Protein AF-A0A517N113-F1 (afdb_monomer)

Radius of gyration: 28.97 Å; Cα contacts (8 Å, |Δi|>4): 1317; chains: 1; bounding box: 60×82×64 Å

Mean predicted aligned error: 15.4 Å

Foldseek 3Di:
DPDDDDFDWDFPDKDQLPDQWDDPLFKDKDAAPDDPQPFQETGDPVQWTRDPRWTKWKKFQDDDPNGRIYITKMWTPDWDQFWKKKWKKAFWAWQFKKWWKWWDPDCVVDPPPAQKIWTLWIDGNPCQFKIKIKIWHADPVVDDIDMDMDIFGDDDPNHTGGSNPHIKMTMWGADQFWIWIDINNHTTDIDGCVNVVSSRNPGHDTIIIMTIITGHGDVSPVRHDDPRGDDIIIMIISMITITHRDDPCPVVCVVVLVVVLQLLQKFKEKEEALAAADCVCPCLGCVNQVVVVLVVCVVSVGQKYWYWQQFPVSVVVCCVRVVQWDKDWFAQAQVRGGIIGIIIHGPVFKDFPDWDKFWLAPGRVHRFDDHQPAPGIWMKIWTFIQTPSNRATEIEIETEFGQPDLRSLQSSLLVVQVVCVVPPDVPHKYKYWYQSNFACPRNSNVSNCVVVWDWLQVLPDPPPPQAAFFAQQQLDHDRGPRTTIIIHPQKDWPDKDFASDDDPSGHSHRTTMIITTIHGD

Structure (mmCIF, N/CA/C/O backbone):
data_AF-A0A517N113-F1
#
_entry.id   AF-A0A517N113-F1
#
loop_
_atom_site.group_PDB
_atom_site.id
_atom_site.type_symbol
_atom_site.label_atom_id
_atom_site.label_alt_id
_atom_site.label_comp_id
_atom_site.label_asym_id
_atom_site.label_entity_id
_atom_site.label_seq_id
_atom_site.pdbx_PDB_ins_code
_atom_site.Cartn_x
_atom_site.Cartn_y
_atom_site.Cartn_z
_atom_site.occupancy
_atom_site.B_iso_or_equiv
_atom_site.auth_seq_id
_atom_site.auth_comp_id
_atom_site.auth_asym_id
_atom_site.auth_atom_id
_atom_site.pdbx_PDB_model_num
ATOM 1 N N . MET A 1 1 ? -3.632 -37.534 21.102 1.00 32.34 1 MET A N 1
ATOM 2 C CA . MET A 1 1 ? -2.822 -36.864 20.064 1.00 32.34 1 MET A CA 1
ATOM 3 C C . MET A 1 1 ? -3.622 -36.864 18.772 1.00 32.34 1 MET A C 1
ATOM 5 O O . MET A 1 1 ? -3.626 -37.866 18.072 1.00 32.34 1 MET A O 1
ATOM 9 N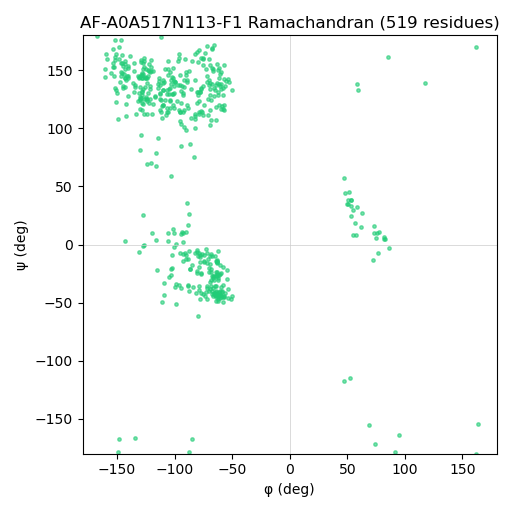 N . CYS A 1 2 ? -4.369 -35.793 18.497 1.00 29.27 2 CYS A N 1
ATOM 10 C CA . CYS A 1 2 ? -4.890 -35.565 17.151 1.00 29.27 2 CYS A CA 1
ATOM 11 C C . CYS A 1 2 ? -3.739 -34.986 16.332 1.00 29.27 2 CYS A C 1
ATOM 13 O O . CYS A 1 2 ? -3.258 -33.900 16.641 1.00 29.27 2 CYS A O 1
ATOM 15 N N . LEU A 1 3 ? -3.268 -35.733 15.336 1.00 33.09 3 LEU A N 1
ATOM 16 C CA . LEU A 1 3 ? -2.389 -35.201 14.302 1.00 33.09 3 LEU A CA 1
ATOM 17 C C . LEU A 1 3 ? -3.199 -34.151 13.532 1.00 33.09 3 LEU A C 1
ATOM 19 O O . LEU A 1 3 ? -4.132 -34.505 12.811 1.00 33.09 3 LEU A O 1
ATOM 23 N N . ALA A 1 4 ? -2.891 -32.870 13.735 1.00 31.73 4 ALA A N 1
ATOM 24 C CA . ALA A 1 4 ? -3.423 -31.804 12.900 1.00 31.73 4 ALA A CA 1
ATOM 25 C C . ALA A 1 4 ? -3.014 -32.100 11.449 1.00 31.73 4 ALA A C 1
ATOM 27 O O . ALA A 1 4 ? -1.825 -32.186 11.137 1.00 31.73 4 ALA A O 1
ATOM 28 N N . LYS A 1 5 ? -3.995 -32.337 10.571 1.00 37.09 5 LYS A N 1
ATOM 29 C CA . LYS A 1 5 ? -3.747 -32.452 9.130 1.00 37.09 5 LYS A CA 1
ATOM 30 C C . LYS A 1 5 ? -3.195 -31.110 8.653 1.00 37.09 5 LYS A C 1
ATOM 32 O O . LYS A 1 5 ? -3.801 -30.081 8.936 1.00 37.09 5 LYS A O 1
ATOM 37 N N . GLN A 1 6 ? -2.063 -31.130 7.951 1.00 38.66 6 GLN A N 1
ATOM 38 C CA . GLN A 1 6 ? -1.520 -29.924 7.330 1.00 38.66 6 GLN A CA 1
ATOM 39 C C . GLN A 1 6 ? -2.571 -29.286 6.400 1.00 38.66 6 GLN A C 1
ATOM 41 O O . GLN A 1 6 ? -3.309 -30.025 5.737 1.00 38.66 6 GLN A O 1
ATOM 46 N N . PRO A 1 7 ? -2.679 -27.946 6.368 1.00 46.59 7 PRO A N 1
ATOM 47 C CA . PRO A 1 7 ? -3.647 -27.262 5.519 1.00 46.59 7 PRO A CA 1
ATOM 48 C C . PRO A 1 7 ? -3.393 -27.594 4.042 1.00 46.59 7 PRO A C 1
ATOM 50 O O . PRO A 1 7 ? -2.253 -27.630 3.585 1.00 46.59 7 PRO A O 1
ATOM 53 N N . VAL A 1 8 ? -4.466 -27.868 3.299 1.00 63.22 8 VAL A N 1
ATOM 54 C CA . VAL A 1 8 ? -4.398 -28.319 1.902 1.00 63.22 8 VAL A CA 1
ATOM 55 C C . VAL A 1 8 ? -4.176 -27.105 1.003 1.00 63.22 8 VAL A C 1
ATOM 57 O O . VAL A 1 8 ? -4.994 -26.197 1.005 1.00 63.22 8 VAL A O 1
ATOM 60 N N . TRP A 1 9 ? -3.103 -27.062 0.217 1.00 77.06 9 TRP A N 1
ATOM 61 C CA . TRP A 1 9 ? -2.937 -26.065 -0.846 1.00 77.06 9 TRP A CA 1
ATOM 62 C C . TRP A 1 9 ? -3.948 -26.324 -1.978 1.00 77.06 9 TRP A C 1
ATOM 64 O O . TRP A 1 9 ? -3.993 -27.425 -2.523 1.00 77.06 9 TRP A O 1
ATOM 74 N N . GLN A 1 10 ? -4.766 -25.332 -2.338 1.00 86.94 10 GLN A N 1
ATOM 75 C CA . GLN A 1 10 ? -5.652 -25.384 -3.505 1.00 86.94 10 GLN A CA 1
ATOM 76 C C . GLN A 1 10 ? -5.053 -24.595 -4.654 1.00 86.94 10 GLN A C 1
ATOM 78 O O . GLN A 1 10 ? -4.706 -23.430 -4.488 1.00 86.94 10 GLN A O 1
ATOM 83 N N . GLN A 1 11 ? -4.995 -25.217 -5.828 1.00 90.56 11 GLN A N 1
ATOM 84 C CA . GLN A 1 11 ? -4.581 -24.550 -7.055 1.00 90.56 11 GLN A CA 1
ATOM 85 C C . GLN A 1 11 ? -5.591 -23.452 -7.402 1.00 90.56 11 GLN A C 1
ATOM 87 O O . GLN A 1 11 ? -6.770 -23.738 -7.613 1.00 90.56 11 GLN A O 1
ATOM 92 N N . VAL A 1 12 ? -5.125 -22.207 -7.439 1.00 94.00 12 VAL A N 1
ATOM 93 C CA . VAL A 1 12 ? -5.930 -21.031 -7.810 1.00 94.00 12 VAL A CA 1
ATOM 94 C C . VAL A 1 12 ? -5.628 -20.562 -9.227 1.00 94.00 12 VAL A C 1
ATOM 96 O O . VAL A 1 12 ? -6.448 -19.885 -9.838 1.00 94.00 12 VAL A O 1
ATOM 99 N N . TRP A 1 13 ? -4.465 -20.938 -9.759 1.00 96.94 13 TRP A N 1
ATOM 100 C CA . TRP A 1 13 ? -4.048 -20.617 -11.114 1.00 96.94 13 TRP A CA 1
ATOM 101 C C . TRP A 1 13 ? -3.033 -21.646 -11.614 1.00 96.94 13 TRP A C 1
ATOM 103 O O . TRP A 1 13 ? -2.260 -22.200 -10.826 1.00 96.94 13 TRP A O 1
ATOM 113 N N . ALA A 1 14 ? -3.051 -21.913 -12.915 1.00 95.06 14 ALA A N 1
ATOM 114 C CA . ALA A 1 14 ? -2.066 -22.751 -13.575 1.00 95.06 14 ALA A CA 1
ATOM 115 C C . ALA A 1 14 ? -1.916 -22.366 -15.043 1.00 95.06 14 ALA A C 1
ATOM 117 O O . ALA A 1 14 ? -2.903 -22.053 -15.707 1.00 95.06 14 ALA A O 1
ATOM 118 N N . GLU A 1 15 ? -0.689 -22.474 -15.531 1.00 96.25 15 GLU A N 1
ATOM 119 C CA . GLU A 1 15 ? -0.344 -22.474 -16.942 1.00 96.25 15 GLU A CA 1
ATOM 120 C C . GLU A 1 15 ? 0.386 -23.782 -17.256 1.00 96.25 15 GLU A C 1
ATOM 122 O O . GLU A 1 15 ? 1.381 -24.115 -16.611 1.00 96.25 15 GLU A O 1
ATOM 127 N N . GLU A 1 16 ? -0.133 -24.514 -18.239 1.00 96.31 16 GLU A N 1
ATOM 128 C CA . GLU A 1 16 ? 0.341 -25.843 -18.657 1.00 96.31 16 GLU A CA 1
ATOM 129 C C . GLU A 1 16 ? 0.888 -25.814 -20.100 1.00 96.31 16 GLU A C 1
ATOM 131 O O . GLU A 1 16 ? 1.169 -26.857 -20.675 1.00 96.31 16 GLU A O 1
ATOM 136 N N . PHE A 1 17 ? 0.937 -24.631 -20.730 1.00 97.38 17 PHE A N 1
ATOM 137 C CA . PHE A 1 17 ? 1.493 -24.363 -22.060 1.00 97.38 17 PHE A CA 1
ATOM 138 C C . PHE A 1 17 ? 0.997 -25.313 -23.167 1.00 97.38 17 PHE A C 1
ATOM 140 O O . PHE A 1 17 ? 1.712 -25.629 -24.113 1.00 97.38 17 PHE A O 1
ATOM 147 N N . ASN A 1 18 ? -0.265 -25.745 -23.080 1.00 92.56 18 ASN A N 1
ATOM 148 C CA . ASN A 1 18 ? -0.895 -26.644 -24.057 1.00 92.56 18 ASN A CA 1
ATOM 149 C C . ASN A 1 18 ? -1.380 -25.926 -25.333 1.00 92.56 18 ASN A C 1
ATOM 151 O O . ASN A 1 18 ? -1.826 -26.573 -26.283 1.00 92.56 18 ASN A O 1
ATOM 155 N N . GLY A 1 19 ? -1.368 -24.590 -25.335 1.00 91.19 19 GLY A N 1
ATOM 156 C CA . GLY A 1 19 ? -1.757 -23.775 -26.484 1.00 91.19 19 GLY A CA 1
ATOM 157 C C . GLY A 1 19 ? -0.706 -23.780 -27.604 1.00 91.19 19 GLY A C 1
ATOM 158 O O . GLY A 1 19 ? 0.439 -24.159 -27.382 1.00 91.19 19 GLY A O 1
ATOM 159 N N . PRO A 1 20 ? -1.062 -23.332 -28.820 1.00 92.81 20 PRO A N 1
ATOM 160 C CA . PRO A 1 20 ? -0.114 -23.238 -29.936 1.00 92.81 20 PRO A CA 1
ATOM 161 C C . PRO A 1 20 ? 0.879 -22.068 -29.802 1.00 92.81 20 PRO A C 1
ATOM 163 O O . PRO A 1 20 ? 1.863 -22.006 -30.533 1.00 92.81 20 PRO A O 1
ATOM 166 N N . GLU A 1 21 ? 0.608 -21.117 -28.907 1.00 96.06 21 GLU A N 1
ATOM 167 C CA . GLU A 1 21 ? 1.451 -19.964 -28.601 1.00 96.06 21 GLU A CA 1
ATOM 168 C C . GLU A 1 21 ? 1.285 -19.565 -27.128 1.00 96.06 21 GLU A C 1
ATOM 170 O O . GLU A 1 21 ? 0.395 -20.063 -26.436 1.00 96.06 21 GLU A O 1
ATOM 175 N N . LEU A 1 22 ? 2.139 -18.659 -26.643 1.00 97.62 22 LEU A N 1
ATOM 176 C CA . LEU A 1 22 ? 2.044 -18.135 -25.281 1.00 97.62 22 LEU A CA 1
ATOM 177 C C . LEU A 1 22 ? 0.757 -17.315 -25.110 1.00 97.62 22 LEU A C 1
ATOM 179 O O . LEU A 1 22 ? 0.532 -16.362 -25.861 1.00 97.62 22 LEU A O 1
ATOM 183 N N . ASP A 1 23 ? -0.043 -17.627 -24.088 1.00 96.88 23 ASP A N 1
ATOM 184 C CA . ASP A 1 23 ? -1.250 -16.863 -23.774 1.00 96.88 23 ASP A CA 1
ATOM 185 C C . ASP A 1 23 ? -0.888 -15.462 -23.250 1.00 96.88 23 ASP A C 1
ATOM 187 O O . ASP A 1 23 ? -0.513 -15.262 -22.091 1.00 96.88 23 ASP A O 1
ATOM 191 N N . LYS A 1 24 ? -1.034 -14.458 -24.118 1.00 96.50 24 LYS A N 1
ATOM 192 C CA . LYS A 1 24 ? -0.746 -13.049 -23.805 1.00 96.50 24 LYS A CA 1
ATOM 193 C C . LYS A 1 24 ? -1.764 -12.405 -22.858 1.00 96.50 24 LYS A C 1
ATOM 195 O O . LYS A 1 24 ? -1.549 -11.275 -22.428 1.00 96.50 24 LYS A O 1
ATOM 200 N N . SER A 1 25 ? -2.866 -13.086 -22.531 1.00 95.88 25 SER A N 1
ATOM 201 C CA . SER A 1 25 ? -3.768 -12.682 -21.444 1.00 95.88 25 SER A CA 1
ATOM 202 C C . SER A 1 25 ? -3.231 -13.073 -20.062 1.00 95.88 25 SER A C 1
ATOM 204 O O . SER A 1 25 ? -3.635 -12.488 -19.055 1.00 95.88 25 SER A O 1
ATOM 206 N N . GLN A 1 26 ? -2.293 -14.025 -20.014 1.00 95.56 26 GLN A N 1
ATOM 207 C CA . GLN A 1 26 ? -1.618 -14.474 -18.797 1.00 95.56 26 GLN A CA 1
ATOM 208 C C . GLN A 1 26 ? -0.182 -13.946 -18.703 1.00 95.56 26 GLN A C 1
ATOM 210 O O . GLN A 1 26 ? 0.311 -13.739 -17.599 1.00 95.56 26 GLN A O 1
ATOM 215 N N . TRP A 1 27 ? 0.482 -13.678 -19.834 1.00 98.44 27 TRP A N 1
ATOM 216 C CA . TRP A 1 27 ? 1.908 -13.347 -19.872 1.00 98.44 27 TRP A CA 1
ATOM 217 C C . TRP A 1 27 ? 2.245 -12.106 -20.699 1.00 98.44 27 TRP A C 1
ATOM 219 O O . TRP A 1 27 ? 1.727 -11.880 -21.791 1.00 98.44 27 TRP A O 1
ATOM 229 N N . GLN A 1 28 ? 3.220 -11.345 -20.212 1.00 98.19 28 GLN A N 1
ATOM 230 C CA . GLN A 1 28 ? 3.927 -10.309 -20.956 1.00 98.19 28 GLN A CA 1
ATOM 231 C C . GLN A 1 28 ? 5.311 -10.820 -21.347 1.00 98.19 28 GLN A C 1
ATOM 233 O O . GLN A 1 28 ? 6.037 -11.380 -20.525 1.00 98.19 28 GLN A O 1
ATOM 238 N N . ILE A 1 29 ? 5.696 -10.594 -22.601 1.00 98.56 29 ILE A N 1
ATOM 239 C CA . ILE A 1 29 ? 7.039 -10.907 -23.090 1.00 98.56 29 ILE A CA 1
ATOM 240 C C . ILE A 1 29 ? 7.916 -9.666 -22.932 1.00 98.56 29 ILE A C 1
ATOM 242 O O . ILE A 1 29 ? 7.538 -8.579 -23.371 1.00 98.56 29 ILE A O 1
ATOM 246 N N . ALA A 1 30 ? 9.082 -9.818 -22.308 1.00 96.62 30 ALA A N 1
ATOM 247 C CA . ALA A 1 30 ? 10.012 -8.712 -22.134 1.00 96.62 30 ALA A CA 1
ATOM 248 C C . ALA A 1 30 ? 10.831 -8.470 -23.410 1.00 96.62 30 ALA A C 1
ATOM 250 O O . ALA A 1 30 ? 11.451 -9.388 -23.949 1.00 96.62 30 ALA A O 1
ATOM 251 N N . GLU A 1 31 ? 10.899 -7.209 -23.840 1.00 97.38 31 GLU A N 1
ATOM 252 C CA . GLU A 1 31 ? 11.778 -6.760 -24.921 1.00 97.38 31 GLU A CA 1
ATOM 253 C C . GLU A 1 31 ? 12.680 -5.624 -24.438 1.00 97.38 31 GLU A C 1
ATOM 255 O O . GLU A 1 31 ? 12.216 -4.527 -24.128 1.00 97.38 31 GLU A O 1
ATOM 260 N N . THR A 1 32 ? 13.985 -5.882 -24.336 1.00 97.06 32 THR A N 1
ATOM 261 C CA . THR A 1 32 ? 14.953 -4.872 -23.887 1.00 97.06 32 THR A CA 1
ATOM 262 C C . THR A 1 32 ? 16.379 -5.216 -24.303 1.00 97.06 32 THR A C 1
ATOM 264 O O . THR A 1 32 ? 16.796 -6.371 -24.282 1.00 97.06 32 THR A O 1
ATOM 267 N N . THR A 1 33 ? 17.162 -4.188 -24.629 1.00 97.06 33 THR A N 1
ATOM 268 C CA . THR A 1 33 ? 18.619 -4.271 -24.843 1.00 97.06 33 THR A CA 1
ATOM 269 C C . THR A 1 33 ? 19.418 -3.830 -23.612 1.00 97.06 33 THR A C 1
ATOM 271 O O . THR A 1 33 ? 20.649 -3.826 -23.625 1.00 97.06 33 THR A O 1
ATOM 274 N N . LYS A 1 34 ? 18.722 -3.452 -22.533 1.00 96.38 34 LYS A N 1
ATOM 275 C CA . LYS A 1 34 ? 19.283 -2.985 -21.262 1.00 96.38 34 LYS A CA 1
ATOM 276 C C . LYS A 1 34 ? 18.816 -3.910 -20.132 1.00 96.38 34 LYS A C 1
ATOM 278 O O . LYS A 1 34 ? 17.953 -3.506 -19.353 1.00 96.38 34 LYS A O 1
ATOM 283 N N . PRO A 1 35 ? 19.300 -5.161 -20.082 1.00 94.00 35 PRO A N 1
ATOM 284 C CA . PRO A 1 35 ? 19.021 -6.037 -18.954 1.00 94.00 35 PRO A CA 1
ATOM 285 C C . PRO A 1 35 ? 19.719 -5.514 -17.686 1.00 94.00 35 PRO A C 1
ATOM 287 O O . PRO A 1 35 ? 20.562 -4.612 -17.750 1.00 94.00 35 PRO A O 1
ATOM 290 N N . HIS A 1 36 ? 19.361 -6.085 -16.540 1.00 92.88 36 HIS A N 1
ATOM 291 C CA . HIS A 1 36 ? 19.954 -5.751 -15.245 1.00 92.88 36 HIS A CA 1
ATOM 292 C C . HIS A 1 36 ? 21.210 -6.606 -14.981 1.00 92.88 36 HIS A C 1
ATOM 294 O O . HIS A 1 36 ? 21.635 -7.358 -15.854 1.00 92.88 36 HIS A O 1
ATOM 300 N N . ASN A 1 37 ? 21.854 -6.437 -13.820 1.00 94.06 37 ASN A N 1
ATOM 301 C CA . ASN A 1 37 ? 22.914 -7.328 -13.308 1.00 94.06 37 ASN A CA 1
ATOM 302 C C . ASN A 1 37 ? 24.093 -7.593 -14.263 1.00 94.06 37 ASN A C 1
ATOM 304 O O . ASN A 1 37 ? 24.642 -8.694 -14.305 1.00 94.06 37 ASN A O 1
ATOM 308 N N . ASN A 1 38 ? 24.454 -6.593 -15.076 1.00 96.56 38 ASN A N 1
ATOM 309 C CA . ASN A 1 38 ? 25.498 -6.689 -16.105 1.00 96.56 38 ASN A CA 1
ATOM 310 C C . ASN A 1 38 ? 25.315 -7.864 -17.089 1.00 96.56 38 ASN A C 1
ATOM 312 O O . ASN A 1 38 ? 26.273 -8.321 -17.714 1.00 96.56 38 ASN A O 1
ATOM 316 N N . GLU A 1 39 ? 24.080 -8.334 -17.262 1.00 97.38 39 GLU A N 1
ATOM 317 C CA . GLU A 1 39 ? 23.725 -9.408 -18.184 1.00 97.38 39 GLU A CA 1
ATOM 318 C C . GLU A 1 39 ? 24.066 -9.044 -19.648 1.00 97.38 39 GLU A C 1
ATOM 320 O O . GLU A 1 39 ? 23.998 -7.882 -20.089 1.00 97.38 39 GLU A O 1
ATOM 325 N N . GLN A 1 40 ? 24.446 -10.053 -20.434 1.00 98.19 40 GLN A N 1
ATOM 326 C CA . GLN A 1 40 ? 25.035 -9.897 -21.767 1.00 98.19 40 GLN A CA 1
ATOM 327 C C . GLN A 1 40 ? 24.054 -10.122 -22.925 1.00 98.19 40 GLN A C 1
ATOM 329 O O . GLN A 1 40 ? 24.436 -9.937 -24.079 1.00 98.19 40 GLN A O 1
ATOM 334 N N . GLN A 1 41 ? 22.801 -10.480 -22.655 1.00 98.44 41 GLN A N 1
ATOM 335 C CA . GLN A 1 41 ? 21.782 -10.687 -23.686 1.00 98.44 41 GLN A CA 1
ATOM 336 C C . GLN A 1 41 ? 20.869 -9.473 -23.910 1.00 98.44 41 GLN A C 1
ATOM 338 O O . GLN A 1 41 ? 20.676 -8.637 -23.029 1.00 98.44 41 GLN A O 1
ATOM 343 N N . ALA A 1 42 ? 20.251 -9.400 -25.087 1.00 98.56 42 ALA A N 1
ATOM 344 C CA . ALA A 1 42 ? 19.007 -8.665 -25.296 1.00 98.56 42 ALA A CA 1
ATOM 345 C C . ALA A 1 42 ? 17.815 -9.620 -25.115 1.00 98.56 42 ALA A C 1
ATOM 347 O O . ALA A 1 42 ? 17.787 -10.691 -25.720 1.00 98.56 42 ALA A O 1
ATOM 348 N N . TYR A 1 43 ? 16.813 -9.239 -24.322 1.00 98.56 43 TYR A N 1
ATOM 349 C CA . TYR A 1 43 ? 15.561 -9.997 -24.249 1.00 98.56 43 TYR A CA 1
ATOM 350 C C . TYR A 1 43 ? 14.675 -9.658 -25.449 1.00 98.56 43 TYR A C 1
ATOM 352 O O . TYR A 1 43 ? 14.517 -8.478 -25.777 1.00 98.56 43 TYR A O 1
ATOM 360 N N . ARG A 1 44 ? 14.143 -10.676 -26.135 1.00 98.12 44 ARG A N 1
ATOM 361 C CA . ARG A 1 44 ? 13.405 -10.531 -27.401 1.00 98.12 44 ARG A CA 1
ATOM 362 C C . ARG A 1 44 ? 12.245 -11.514 -27.485 1.00 98.12 44 ARG A C 1
ATOM 364 O O . ARG A 1 44 ? 12.411 -12.686 -27.143 1.00 98.12 44 ARG A O 1
ATOM 371 N N . ALA A 1 45 ? 11.121 -11.098 -28.074 1.00 97.94 45 ALA A N 1
ATOM 372 C CA . ALA A 1 45 ? 9.987 -12.002 -28.247 1.00 97.94 45 ALA A CA 1
ATOM 373 C C . ALA A 1 45 ? 10.272 -13.199 -29.159 1.00 97.94 45 ALA A C 1
ATOM 375 O O . ALA A 1 45 ? 9.711 -14.268 -28.947 1.00 97.94 45 ALA A O 1
ATOM 376 N N . SER A 1 46 ? 11.208 -13.080 -30.107 1.00 97.81 46 SER A N 1
ATOM 377 C CA . SER A 1 46 ? 11.609 -14.197 -30.977 1.00 97.81 46 SER A CA 1
ATOM 378 C C . SER A 1 46 ? 12.283 -15.365 -30.241 1.00 97.81 46 SER A C 1
ATOM 380 O O . SER A 1 46 ? 12.522 -16.403 -30.849 1.00 97.81 46 SER A O 1
ATOM 382 N N . HIS A 1 47 ? 12.622 -15.195 -28.961 1.00 98.56 47 HIS A N 1
ATOM 383 C CA . HIS A 1 47 ? 13.258 -16.205 -28.111 1.00 98.56 47 HIS A CA 1
ATOM 384 C C . HIS A 1 47 ? 12.290 -16.819 -27.088 1.00 98.56 47 HIS A C 1
ATOM 386 O O . HIS A 1 47 ? 12.716 -17.560 -26.199 1.00 98.56 47 HIS A O 1
ATOM 392 N N . VAL A 1 48 ? 10.996 -16.525 -27.228 1.00 98.81 48 VAL A N 1
ATOM 393 C CA . VAL A 1 48 ? 9.907 -17.057 -26.411 1.00 98.81 48 VAL A CA 1
ATOM 394 C C . VAL A 1 48 ? 8.918 -17.757 -27.335 1.00 98.81 48 VAL A C 1
ATOM 396 O O . VAL A 1 48 ? 8.371 -17.138 -28.245 1.00 98.81 48 VAL A O 1
ATOM 399 N N . ARG A 1 49 ? 8.675 -19.047 -27.109 1.00 98.50 49 ARG A N 1
ATOM 400 C CA . ARG A 1 49 ? 7.640 -19.801 -27.830 1.00 98.50 49 ARG A CA 1
ATOM 401 C C . ARG A 1 49 ? 7.001 -20.848 -26.934 1.00 98.50 49 ARG A C 1
ATOM 403 O O . ARG A 1 49 ? 7.578 -21.208 -25.912 1.00 98.50 49 ARG A O 1
ATOM 410 N N . VAL A 1 50 ? 5.844 -21.342 -27.352 1.00 98.56 50 VAL A N 1
ATOM 411 C CA . VAL A 1 50 ? 5.266 -22.571 -26.813 1.00 98.56 50 VAL A CA 1
ATOM 412 C C . VAL A 1 50 ? 5.469 -23.675 -27.844 1.00 98.56 50 VAL A C 1
ATOM 414 O O . VAL A 1 50 ? 5.210 -23.466 -29.027 1.00 98.56 50 VAL A O 1
ATOM 417 N N . GLU A 1 51 ? 6.009 -24.809 -27.416 1.00 97.38 51 GLU A N 1
ATOM 418 C CA . GLU A 1 51 ? 6.331 -25.951 -28.274 1.00 97.38 51 GLU A CA 1
ATOM 419 C C . GLU A 1 51 ? 6.237 -27.235 -27.446 1.00 97.38 51 GLU A C 1
ATOM 421 O O . GLU A 1 51 ? 6.745 -27.284 -26.328 1.00 97.38 51 GLU A O 1
ATOM 426 N N . ASP A 1 52 ? 5.559 -28.258 -27.973 1.00 94.00 52 ASP A N 1
ATOM 427 C CA . ASP A 1 52 ? 5.409 -29.576 -27.337 1.00 94.00 52 ASP A CA 1
ATOM 428 C C . ASP A 1 52 ? 4.980 -29.524 -25.855 1.00 94.00 52 ASP A C 1
ATOM 430 O O . ASP A 1 52 ? 5.545 -30.209 -25.001 1.00 94.00 52 ASP A O 1
ATOM 434 N N . GLY A 1 53 ? 3.994 -28.677 -25.534 1.00 94.75 53 GLY A N 1
ATOM 435 C CA . GLY A 1 53 ? 3.475 -28.524 -24.168 1.00 94.75 53 GLY A CA 1
ATOM 436 C C . GLY A 1 53 ? 4.410 -27.776 -23.214 1.00 94.75 53 GLY A C 1
ATOM 437 O O . GLY A 1 53 ? 4.258 -27.883 -22.007 1.00 94.75 53 GLY A O 1
ATOM 438 N N . ASN A 1 54 ? 5.413 -27.060 -23.730 1.00 98.38 54 ASN A N 1
ATOM 439 C CA . ASN A 1 54 ? 6.367 -26.310 -22.920 1.00 98.38 54 ASN A CA 1
ATOM 440 C C . ASN A 1 54 ? 6.422 -24.850 -23.344 1.00 98.38 54 ASN A C 1
ATOM 442 O O . ASN A 1 54 ? 6.461 -24.540 -24.534 1.00 98.38 54 ASN A O 1
ATOM 446 N N . LEU A 1 55 ? 6.589 -23.957 -22.372 1.00 98.81 55 LEU A N 1
ATOM 447 C CA . LEU A 1 55 ? 7.232 -22.677 -22.636 1.00 98.81 55 LEU A CA 1
ATOM 448 C C . LEU A 1 55 ? 8.724 -22.913 -22.870 1.00 98.81 55 LEU A C 1
ATOM 450 O O . LEU A 1 55 ? 9.426 -23.462 -22.021 1.00 98.81 55 LEU A O 1
ATOM 454 N N . VAL A 1 56 ? 9.218 -22.445 -24.011 1.00 98.88 56 VAL A N 1
ATOM 455 C CA . VAL A 1 56 ? 10.625 -22.518 -24.390 1.00 98.88 56 VAL A CA 1
ATOM 456 C C . VAL A 1 56 ? 11.233 -21.122 -24.377 1.00 98.88 56 VAL A C 1
ATOM 458 O O . VAL A 1 56 ? 10.967 -20.303 -25.263 1.00 98.88 56 VAL A O 1
ATOM 461 N N . LEU A 1 57 ? 12.099 -20.871 -23.396 1.00 98.88 57 LEU A N 1
ATOM 462 C CA . LEU A 1 57 ? 12.954 -19.687 -23.348 1.00 98.88 57 LEU A CA 1
ATOM 463 C C . LEU A 1 57 ? 14.312 -20.058 -23.932 1.00 98.88 57 LEU A C 1
ATOM 465 O O . LEU A 1 57 ? 15.025 -20.903 -23.392 1.00 98.88 57 LEU A O 1
ATOM 469 N N . SER A 1 58 ? 14.649 -19.465 -25.072 1.00 98.69 58 SER A N 1
ATOM 470 C CA . SER A 1 58 ? 15.879 -19.784 -25.801 1.00 98.69 58 SER A CA 1
ATOM 471 C C . SER A 1 58 ? 16.929 -18.716 -25.564 1.00 98.69 58 SER A C 1
ATOM 473 O O . SER A 1 58 ? 16.574 -17.548 -25.534 1.00 98.69 58 SER A O 1
ATOM 475 N N . ALA A 1 59 ? 18.198 -19.096 -25.485 1.00 98.56 59 ALA A N 1
ATOM 476 C CA . ALA A 1 59 ? 19.331 -18.183 -25.533 1.00 98.56 59 ALA A CA 1
ATOM 477 C C . ALA A 1 59 ? 20.242 -18.552 -26.704 1.00 98.56 59 ALA A C 1
ATOM 479 O O . ALA A 1 59 ? 20.556 -19.730 -26.906 1.00 98.56 59 ALA A O 1
ATOM 480 N N . THR A 1 60 ? 20.666 -17.557 -27.481 1.00 98.50 60 THR A N 1
ATOM 481 C CA . THR A 1 60 ? 21.588 -17.761 -28.603 1.00 98.50 60 THR A CA 1
ATOM 482 C C . THR A 1 60 ? 22.642 -16.660 -28.670 1.00 98.50 60 THR A C 1
ATOM 484 O O . THR A 1 60 ? 22.495 -15.598 -28.066 1.00 98.50 60 THR A O 1
ATOM 487 N N . ASN A 1 61 ? 23.730 -16.921 -29.393 1.00 96.88 61 ASN A N 1
ATOM 488 C CA . ASN A 1 61 ? 24.829 -15.984 -29.629 1.00 96.88 61 ASN A CA 1
ATOM 489 C C . ASN A 1 61 ? 24.603 -15.083 -30.857 1.00 96.88 61 ASN A C 1
ATOM 491 O O . ASN A 1 61 ? 25.561 -14.615 -31.476 1.00 96.88 61 ASN A O 1
ATOM 495 N N . ASP A 1 62 ? 23.341 -14.841 -31.225 1.00 93.00 62 ASP A N 1
ATOM 496 C CA . ASP A 1 62 ? 22.986 -13.845 -32.225 1.00 93.00 62 ASP A CA 1
ATOM 497 C C . ASP A 1 62 ? 23.023 -12.439 -31.605 1.00 93.00 62 ASP A C 1
ATOM 499 O O . ASP A 1 62 ? 22.223 -12.062 -30.746 1.00 93.00 62 ASP A O 1
ATOM 503 N N . SER A 1 63 ? 23.988 -11.636 -32.052 1.00 95.81 63 SER A N 1
ATOM 504 C CA . SER A 1 63 ? 24.117 -10.259 -31.579 1.00 95.81 63 SER A CA 1
ATOM 505 C C . SER A 1 63 ? 22.886 -9.428 -31.948 1.00 95.81 63 SER A C 1
ATOM 507 O O . SER A 1 63 ? 22.490 -9.373 -33.114 1.00 95.81 63 SER A O 1
ATOM 509 N N . PHE A 1 64 ? 22.326 -8.701 -30.982 1.00 97.75 64 PHE A N 1
ATOM 510 C CA . PHE A 1 64 ? 21.214 -7.783 -31.218 1.00 97.75 64 PHE A CA 1
ATOM 511 C C . PHE A 1 64 ? 21.311 -6.552 -30.319 1.00 97.75 64 PHE A C 1
ATOM 513 O O . PHE A 1 64 ? 21.572 -6.650 -29.123 1.00 97.75 64 PHE A O 1
ATOM 520 N N . GLY A 1 65 ? 21.093 -5.363 -30.888 1.00 95.38 65 GLY A N 1
ATOM 521 C CA . GLY A 1 65 ? 20.985 -4.129 -30.104 1.00 95.38 65 GLY A CA 1
ATOM 522 C C . GLY A 1 65 ? 22.211 -3.800 -29.240 1.00 95.38 65 GLY A C 1
ATOM 523 O O . GLY A 1 65 ? 22.057 -3.243 -28.157 1.00 95.38 65 GLY A O 1
ATOM 524 N N . GLY A 1 66 ? 23.414 -4.169 -29.697 1.00 96.25 66 GLY A N 1
ATOM 525 C CA . GLY A 1 66 ? 24.670 -3.960 -28.964 1.00 96.25 66 GLY A CA 1
ATOM 526 C C . GLY A 1 66 ? 24.974 -5.014 -27.893 1.00 96.25 66 GLY A C 1
ATOM 527 O O . GLY A 1 66 ? 25.963 -4.875 -27.177 1.00 96.25 66 GLY A O 1
ATOM 528 N N . LYS A 1 67 ? 24.154 -6.064 -27.785 1.00 98.00 67 LYS A N 1
ATOM 529 C CA . LYS A 1 67 ? 24.385 -7.217 -26.913 1.00 98.00 67 LYS A CA 1
ATOM 530 C C . LYS A 1 67 ? 24.878 -8.417 -27.731 1.00 98.00 67 LYS A C 1
ATOM 532 O O . LYS A 1 67 ? 24.348 -8.631 -28.821 1.00 98.00 67 LYS A O 1
ATOM 537 N N . PRO A 1 68 ? 25.877 -9.180 -27.248 1.00 97.75 68 PRO A N 1
ATOM 538 C CA . PRO A 1 68 ? 26.414 -10.343 -27.963 1.00 97.75 68 PRO A CA 1
ATOM 539 C C . PRO A 1 68 ? 25.480 -11.562 -27.990 1.00 97.75 68 PRO A C 1
ATOM 541 O O . PRO A 1 68 ? 25.695 -12.457 -28.804 1.00 97.75 68 PRO A O 1
ATOM 544 N N . PHE A 1 69 ? 24.453 -11.594 -27.137 1.00 98.56 69 PHE A N 1
ATOM 545 C CA . PHE A 1 69 ? 23.477 -12.683 -27.063 1.00 98.56 69 PHE A CA 1
ATOM 546 C C . PHE A 1 69 ? 22.047 -12.150 -27.180 1.00 98.56 69 PHE A C 1
ATOM 548 O O . PHE A 1 69 ? 21.781 -10.983 -26.875 1.00 98.56 69 PHE A O 1
ATOM 555 N N . SER A 1 70 ? 21.108 -13.023 -27.532 1.00 98.62 70 SER A N 1
ATOM 556 C CA . SER A 1 70 ? 19.672 -12.785 -27.366 1.00 98.62 70 SER A CA 1
ATOM 557 C C . SER A 1 70 ? 19.046 -13.877 -26.506 1.00 98.62 70 SER A C 1
ATOM 559 O O . SER A 1 70 ? 19.513 -15.016 -26.517 1.00 98.62 70 SER A O 1
ATOM 561 N N . SER A 1 71 ? 17.993 -13.538 -25.757 1.00 98.69 71 SER A N 1
ATOM 562 C CA . SER A 1 71 ? 17.271 -14.512 -24.937 1.00 98.69 71 SER A CA 1
ATOM 563 C C . SER A 1 71 ? 15.791 -14.190 -24.698 1.00 98.69 71 SER A C 1
ATOM 565 O O . SER A 1 71 ? 15.293 -13.141 -25.109 1.00 98.69 71 SER A O 1
ATOM 567 N N . GLY A 1 72 ? 15.078 -15.098 -24.029 1.00 98.62 72 GLY A N 1
ATOM 568 C CA . GLY A 1 72 ? 13.677 -14.976 -23.634 1.00 98.62 72 GLY A CA 1
ATOM 569 C C . GLY A 1 72 ? 13.482 -14.651 -22.147 1.00 98.62 72 GLY A C 1
ATOM 570 O O . GLY A 1 72 ? 14.176 -15.183 -21.278 1.00 98.62 72 GLY A O 1
ATOM 571 N N . LYS A 1 73 ? 12.497 -13.791 -21.866 1.00 98.75 73 LYS A N 1
ATOM 572 C CA . LYS A 1 73 ? 11.968 -13.502 -20.526 1.00 98.75 73 LYS A CA 1
ATOM 573 C C . LYS A 1 73 ? 10.466 -13.252 -20.613 1.00 98.75 73 LYS A C 1
ATOM 575 O O . LYS A 1 73 ? 10.016 -12.516 -21.495 1.00 98.75 73 LYS A O 1
ATOM 580 N N . VAL A 1 74 ? 9.714 -13.829 -19.683 1.00 98.81 74 VAL A N 1
ATOM 581 C CA . VAL A 1 74 ? 8.272 -13.605 -19.536 1.00 98.81 74 VAL A CA 1
ATOM 582 C C . VAL A 1 74 ? 7.927 -13.214 -18.104 1.00 98.81 74 VAL A C 1
ATOM 584 O O . VAL A 1 74 ? 8.624 -13.595 -17.165 1.00 98.81 74 VAL A O 1
ATOM 587 N N . VAL A 1 75 ? 6.861 -12.432 -17.958 1.00 98.69 75 VAL A N 1
ATOM 588 C CA . VAL A 1 75 ? 6.319 -11.958 -16.678 1.00 98.69 75 VAL A CA 1
ATOM 589 C C . VAL A 1 75 ? 4.817 -12.225 -16.665 1.00 98.69 75 VAL A C 1
ATOM 591 O O . VAL A 1 75 ? 4.142 -11.889 -17.640 1.00 98.69 75 VAL A O 1
ATOM 594 N N . SER A 1 76 ? 4.278 -12.836 -15.611 1.00 98.69 76 SER A N 1
ATOM 595 C CA . SER A 1 76 ? 2.834 -13.060 -15.500 1.00 98.69 76 SER A CA 1
ATOM 596 C C . SER A 1 76 ? 2.090 -11.735 -15.347 1.00 98.69 76 SER A C 1
ATOM 598 O O . SER A 1 76 ? 2.594 -10.778 -14.764 1.00 98.69 76 SER A O 1
ATOM 600 N N . ILE A 1 77 ? 0.862 -11.666 -15.848 1.00 97.38 77 ILE A N 1
ATOM 601 C CA . ILE A 1 77 ? -0.017 -10.509 -15.656 1.00 97.38 77 ILE A CA 1
ATOM 602 C C . ILE A 1 77 ? -0.572 -10.508 -14.232 1.00 97.38 77 ILE A C 1
ATOM 604 O O . ILE A 1 77 ? -0.623 -9.458 -13.593 1.00 97.38 77 ILE A O 1
ATOM 608 N N . GLN A 1 78 ? -0.970 -11.681 -13.739 1.00 95.56 78 GLN A N 1
ATOM 609 C CA . GLN A 1 78 ? -1.510 -11.859 -12.397 1.00 95.56 78 GLN A CA 1
ATOM 610 C C . GLN A 1 78 ? -0.407 -11.733 -11.340 1.00 95.56 78 GLN A C 1
ATOM 612 O O . GLN A 1 78 ? 0.757 -12.059 -11.588 1.00 95.56 78 GLN A O 1
ATOM 617 N N . GLU A 1 79 ? -0.809 -11.276 -10.156 1.00 96.19 79 GLU A N 1
ATOM 618 C CA . GLU A 1 79 ? 0.034 -11.123 -8.975 1.00 96.19 79 GLU A CA 1
ATOM 619 C C . GLU A 1 79 ? -0.629 -11.814 -7.780 1.00 96.19 79 GLU A C 1
ATOM 621 O O . GLU A 1 79 ? -1.853 -11.779 -7.632 1.00 96.19 79 GLU A O 1
ATOM 626 N N . TRP A 1 80 ? 0.171 -12.433 -6.915 1.00 96.50 80 TRP A N 1
ATOM 627 C CA . TRP A 1 80 ? -0.327 -13.071 -5.698 1.00 96.50 80 TRP A CA 1
ATOM 628 C C . TRP A 1 80 ? 0.510 -12.656 -4.500 1.00 96.50 80 TRP A C 1
ATOM 630 O O . TRP A 1 80 ? 1.723 -12.471 -4.595 1.00 96.50 80 TRP A O 1
ATOM 640 N N . ARG A 1 81 ? -0.154 -12.526 -3.352 1.00 93.88 81 ARG A N 1
ATOM 641 C CA . ARG A 1 81 ? 0.489 -12.375 -2.050 1.00 93.88 81 ARG A CA 1
ATOM 642 C C . ARG A 1 81 ? 0.110 -13.567 -1.199 1.00 93.88 81 ARG A C 1
ATOM 644 O O . ARG A 1 81 ? -1.079 -13.834 -1.030 1.00 93.88 81 ARG A O 1
ATOM 651 N N . PHE A 1 82 ? 1.130 -14.225 -0.669 1.00 93.88 82 PHE A N 1
ATOM 652 C CA . PHE A 1 82 ? 1.043 -15.522 -0.011 1.00 93.88 82 PHE A CA 1
ATOM 653 C C . PHE A 1 82 ? 0.481 -16.632 -0.909 1.00 93.88 82 PHE A C 1
ATOM 655 O O . PHE A 1 82 ? -0.485 -16.472 -1.661 1.00 93.88 82 PHE A O 1
ATOM 662 N N . GLY A 1 83 ? 1.094 -17.801 -0.817 1.00 95.12 83 GLY A N 1
ATOM 663 C CA . GLY A 1 83 ? 0.808 -18.889 -1.732 1.00 95.12 83 GLY A CA 1
ATOM 664 C C . GLY A 1 83 ? 1.897 -19.943 -1.745 1.00 95.12 83 GLY A C 1
ATOM 665 O O . GLY A 1 83 ? 2.912 -19.838 -1.062 1.00 95.12 83 GLY A O 1
ATOM 666 N N . ARG A 1 84 ? 1.677 -20.957 -2.570 1.00 97.25 84 ARG A N 1
ATOM 667 C CA . ARG A 1 84 ? 2.708 -21.856 -3.060 1.00 97.25 84 ARG A CA 1
ATOM 668 C C . ARG A 1 84 ? 2.850 -21.613 -4.550 1.00 97.25 84 ARG A C 1
ATOM 670 O O . ARG A 1 84 ? 1.869 -21.732 -5.277 1.00 97.25 84 ARG A O 1
ATOM 677 N N . TRP A 1 85 ? 4.058 -21.322 -4.995 1.00 98.56 85 TRP A N 1
ATOM 678 C CA . TRP A 1 85 ? 4.419 -21.311 -6.403 1.00 98.56 85 TRP A CA 1
ATOM 679 C C . TRP A 1 85 ? 5.168 -22.593 -6.677 1.00 98.56 85 TRP A C 1
ATOM 681 O O . TRP A 1 85 ? 6.087 -22.930 -5.938 1.00 98.56 85 TRP A O 1
ATOM 691 N N . GLU A 1 86 ? 4.761 -23.314 -7.707 1.00 98.50 86 GLU A N 1
ATOM 692 C CA . GLU A 1 86 ? 5.414 -24.536 -8.138 1.00 98.50 86 GLU A CA 1
ATOM 693 C C . GLU A 1 86 ? 5.640 -24.476 -9.641 1.00 98.50 86 GLU A C 1
ATOM 695 O O . GLU A 1 86 ? 4.698 -24.306 -10.417 1.00 98.50 86 GLU A O 1
ATOM 700 N N . VAL A 1 87 ? 6.894 -24.621 -10.048 1.00 98.88 87 VAL A N 1
ATOM 701 C CA . VAL A 1 87 ? 7.300 -24.562 -11.446 1.00 98.88 87 VAL A CA 1
ATOM 702 C C . VAL A 1 87 ? 8.091 -25.811 -11.773 1.00 98.88 87 VAL A C 1
ATOM 704 O O . VAL A 1 87 ? 9.078 -26.120 -11.103 1.00 98.88 87 VAL A O 1
ATOM 707 N N . ARG A 1 88 ? 7.664 -26.533 -12.807 1.00 98.69 88 ARG A N 1
ATOM 708 C CA . ARG A 1 88 ? 8.403 -27.685 -13.322 1.00 98.69 88 ARG A CA 1
ATOM 709 C C . ARG A 1 88 ? 9.179 -27.267 -14.555 1.00 98.69 88 ARG 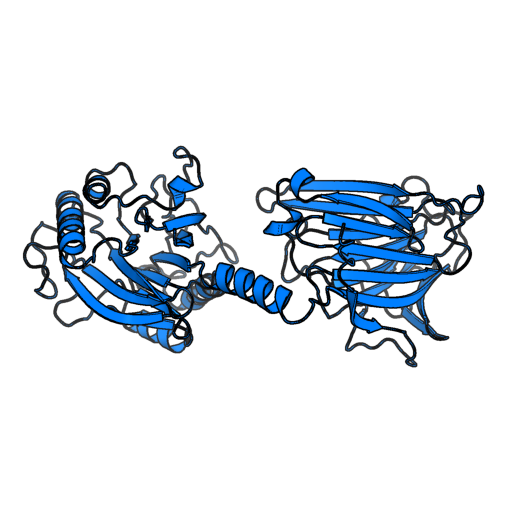A C 1
ATOM 711 O O . ARG A 1 88 ? 8.586 -26.878 -15.557 1.00 98.69 88 ARG A O 1
ATOM 718 N N . ALA A 1 89 ? 10.502 -27.346 -14.482 1.00 98.81 89 ALA A N 1
ATOM 719 C CA . ALA A 1 89 ? 11.376 -26.874 -15.544 1.00 98.81 89 ALA A CA 1
ATOM 720 C C . ALA A 1 89 ? 12.575 -27.798 -15.766 1.00 98.81 89 ALA A C 1
ATOM 722 O O . ALA A 1 89 ? 13.042 -28.474 -14.850 1.00 98.81 89 ALA A O 1
ATOM 723 N N . LYS A 1 90 ? 13.079 -27.802 -16.999 1.00 98.62 90 LYS A N 1
ATOM 724 C CA . LYS A 1 90 ? 14.370 -28.362 -17.386 1.00 98.62 90 LYS A CA 1
ATOM 725 C C . LYS A 1 90 ? 15.323 -27.218 -17.702 1.00 98.62 90 LYS A C 1
ATOM 727 O O . LYS A 1 90 ? 15.025 -26.370 -18.548 1.00 98.62 90 LYS A O 1
ATOM 732 N N . LEU A 1 91 ? 16.462 -27.212 -17.020 1.00 98.56 91 LEU A N 1
ATOM 733 C CA . LEU A 1 91 ? 17.457 -26.152 -17.126 1.00 98.56 91 LEU A CA 1
ATOM 734 C C . LEU A 1 91 ? 18.449 -26.420 -18.273 1.00 98.56 91 LEU A C 1
ATOM 736 O O . LEU A 1 91 ? 18.728 -27.582 -18.586 1.00 98.56 91 LEU A O 1
ATOM 740 N N . PRO A 1 92 ? 18.994 -25.367 -18.908 1.00 97.44 92 PRO A N 1
ATOM 741 C CA . PRO A 1 92 ? 20.086 -25.503 -19.864 1.00 97.44 92 PRO A CA 1
ATOM 742 C C . PRO A 1 92 ? 21.396 -25.889 -19.172 1.00 97.44 92 PRO A C 1
ATOM 744 O O . PRO A 1 92 ? 21.586 -25.632 -17.988 1.00 97.44 92 PRO A O 1
ATOM 747 N N . SER A 1 93 ? 22.338 -26.442 -19.941 1.00 95.94 93 SER A N 1
ATOM 748 C CA . SER A 1 93 ? 23.680 -26.758 -19.446 1.00 95.94 93 SER A CA 1
ATOM 749 C C . SER A 1 93 ? 24.735 -26.199 -20.376 1.00 95.94 93 SER A C 1
ATOM 751 O O . SER A 1 93 ? 25.142 -26.820 -21.362 1.00 95.94 93 SER A O 1
ATOM 753 N N . THR A 1 94 ? 25.200 -25.002 -20.048 1.00 96.38 94 THR A N 1
ATOM 754 C CA . THR A 1 94 ? 26.437 -24.484 -20.605 1.00 96.38 94 THR A CA 1
ATOM 755 C C . THR A 1 94 ? 27.017 -23.385 -19.728 1.00 96.38 94 THR A C 1
ATOM 757 O O . THR A 1 94 ? 26.324 -22.753 -18.932 1.00 96.38 94 THR A O 1
ATOM 760 N N . ARG A 1 95 ? 28.312 -23.132 -19.885 1.00 97.38 95 ARG A N 1
ATOM 761 C CA . ARG A 1 95 ? 28.982 -22.032 -19.202 1.00 97.38 95 ARG A CA 1
ATOM 762 C C . ARG A 1 95 ? 28.336 -20.698 -19.588 1.00 97.38 95 ARG A C 1
ATOM 764 O O . ARG A 1 95 ? 28.085 -20.431 -20.759 1.00 97.38 95 ARG A O 1
ATOM 771 N N . GLY A 1 96 ? 28.064 -19.863 -18.591 1.00 97.44 96 GLY A N 1
ATOM 772 C CA . GLY A 1 96 ? 27.518 -18.525 -18.795 1.00 97.44 96 GLY A CA 1
ATOM 773 C C . GLY A 1 96 ? 26.000 -18.427 -18.894 1.00 97.44 96 GLY A C 1
ATOM 774 O O . GLY A 1 96 ? 25.515 -17.304 -18.964 1.00 97.44 96 GLY A O 1
ATOM 775 N N . THR A 1 97 ? 25.229 -19.519 -18.859 1.00 98.38 97 THR A N 1
ATOM 776 C CA . THR A 1 97 ? 23.767 -19.406 -18.695 1.00 98.38 97 THR A CA 1
ATOM 777 C C . THR A 1 97 ? 23.370 -19.242 -17.234 1.00 98.38 97 THR A C 1
ATOM 779 O O . THR A 1 97 ? 23.920 -19.916 -16.363 1.00 98.38 97 THR A O 1
ATOM 782 N N . TRP A 1 98 ? 22.366 -18.399 -17.001 1.00 98.44 98 TRP A N 1
ATOM 783 C CA . TRP A 1 98 ? 21.731 -18.141 -15.710 1.00 98.44 98 TRP A CA 1
ATOM 784 C C . TRP A 1 98 ? 20.203 -18.252 -15.862 1.00 98.44 98 TRP A C 1
ATOM 786 O O . TRP A 1 98 ? 19.521 -17.251 -16.100 1.00 98.44 98 TRP A O 1
ATOM 796 N N . PRO A 1 99 ? 19.642 -19.475 -15.838 1.00 98.56 99 PRO A N 1
ATOM 797 C CA . PRO A 1 99 ? 18.196 -19.663 -15.745 1.00 98.56 99 PRO A CA 1
ATOM 798 C C . PRO A 1 99 ? 17.680 -19.243 -14.361 1.00 98.56 99 PRO A C 1
ATOM 800 O O . PRO A 1 99 ? 18.304 -19.559 -13.344 1.00 98.56 99 PRO A O 1
ATOM 803 N N . ALA A 1 100 ? 16.525 -18.575 -14.330 1.00 98.69 100 ALA A N 1
ATOM 804 C CA . ALA A 1 100 ? 15.891 -18.139 -13.091 1.00 98.69 100 ALA A CA 1
ATOM 805 C C . ALA A 1 100 ? 14.360 -18.295 -13.108 1.00 98.69 100 ALA A C 1
ATOM 807 O O . ALA A 1 100 ? 13.700 -18.102 -14.137 1.00 98.69 100 ALA A O 1
ATOM 808 N N . ILE A 1 101 ? 13.813 -18.626 -11.936 1.00 98.94 101 ILE A N 1
ATOM 809 C CA . ILE A 1 101 ? 12.382 -18.653 -11.611 1.00 98.94 101 ILE A CA 1
ATOM 810 C C . ILE A 1 101 ? 12.219 -17.829 -10.344 1.00 98.94 101 ILE A C 1
ATOM 812 O O . ILE A 1 101 ? 12.728 -18.200 -9.288 1.00 98.94 101 ILE A O 1
ATOM 816 N N . TRP A 1 102 ? 11.505 -16.722 -10.437 1.00 98.75 102 TRP A N 1
ATOM 817 C CA . TRP A 1 102 ? 11.423 -15.770 -9.340 1.00 98.75 102 TRP A CA 1
ATOM 818 C C . TRP A 1 102 ? 10.099 -15.031 -9.363 1.00 98.75 102 TRP A C 1
ATOM 820 O O . TRP A 1 102 ? 9.353 -15.081 -10.345 1.00 98.75 102 TRP A O 1
ATOM 830 N N . ILE A 1 103 ? 9.779 -14.389 -8.248 1.00 98.81 103 ILE A N 1
ATOM 831 C CA . ILE A 1 103 ? 8.589 -13.565 -8.116 1.00 98.81 103 ILE A CA 1
ATOM 832 C C . ILE A 1 103 ? 8.971 -12.181 -7.588 1.00 98.81 103 ILE A C 1
ATOM 834 O O . ILE A 1 103 ? 9.756 -12.047 -6.648 1.00 98.81 103 ILE A O 1
ATOM 838 N N . LEU A 1 104 ? 8.417 -11.146 -8.218 1.00 98.06 104 LEU A N 1
ATOM 839 C CA . LEU A 1 104 ? 8.718 -9.744 -7.926 1.00 98.06 104 LEU A CA 1
ATOM 840 C C . LEU A 1 104 ? 7.440 -8.892 -8.029 1.00 98.06 104 LEU A C 1
ATOM 842 O O . LEU A 1 104 ? 6.633 -9.125 -8.934 1.00 98.06 104 LEU A O 1
ATOM 846 N N . PRO A 1 105 ? 7.227 -7.893 -7.152 1.00 97.56 105 PRO A N 1
ATOM 847 C CA . PRO A 1 105 ? 6.147 -6.925 -7.320 1.00 97.56 105 PRO A CA 1
ATOM 848 C C . PRO A 1 105 ? 6.252 -6.138 -8.635 1.00 97.56 105 PRO A C 1
ATOM 850 O O . PRO A 1 105 ? 7.349 -5.822 -9.095 1.00 97.56 105 PRO A O 1
ATOM 853 N N . ASP A 1 106 ? 5.111 -5.745 -9.210 1.00 94.44 106 ASP A N 1
ATOM 854 C CA . ASP A 1 106 ? 5.090 -4.886 -10.402 1.00 94.44 106 ASP A CA 1
ATOM 855 C C . ASP A 1 106 ? 5.843 -3.573 -10.124 1.00 94.44 106 ASP A C 1
ATOM 857 O O . ASP A 1 106 ? 5.421 -2.748 -9.305 1.00 94.44 106 ASP A O 1
ATOM 861 N N . SER A 1 107 ? 6.947 -3.357 -10.845 1.00 90.19 107 SER A N 1
ATOM 862 C CA . SER A 1 107 ? 7.828 -2.198 -10.672 1.00 90.19 107 SER A CA 1
ATOM 863 C C . SER A 1 107 ? 7.151 -0.858 -10.979 1.00 90.19 107 SER A C 1
ATOM 865 O O . SER A 1 107 ? 7.687 0.196 -10.644 1.00 90.19 107 SER A O 1
ATOM 867 N N . LYS A 1 108 ? 5.994 -0.869 -11.655 1.00 90.50 108 LYS A N 1
ATOM 868 C CA . LYS A 1 108 ? 5.182 0.336 -11.885 1.00 90.50 108 LYS A CA 1
ATOM 869 C C . LYS A 1 108 ? 4.392 0.743 -10.641 1.00 90.50 108 LYS A C 1
ATOM 871 O O . LYS A 1 108 ? 4.041 1.912 -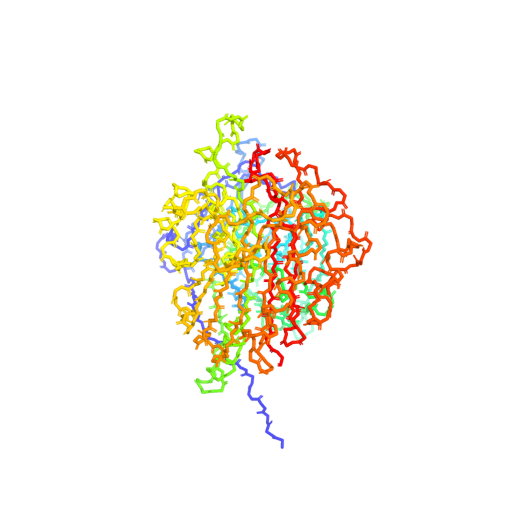10.513 1.00 90.50 108 LYS A O 1
ATOM 876 N N . LYS A 1 109 ? 4.100 -0.210 -9.751 1.00 89.75 109 LYS A N 1
ATOM 877 C CA . LYS A 1 109 ? 3.331 -0.007 -8.513 1.00 89.75 109 LYS A CA 1
ATOM 878 C C . LYS A 1 109 ? 4.237 0.124 -7.292 1.00 89.75 109 LYS A C 1
ATOM 880 O O . LYS A 1 109 ? 3.936 0.891 -6.382 1.00 89.75 109 LYS A O 1
ATOM 885 N N . TYR A 1 110 ? 5.334 -0.630 -7.271 1.00 91.69 110 TYR A N 1
ATOM 886 C CA . TYR A 1 110 ? 6.181 -0.794 -6.096 1.00 91.69 110 TYR A CA 1
ATOM 887 C C . TYR A 1 110 ? 7.648 -0.541 -6.424 1.00 91.69 110 TYR A C 1
ATOM 889 O O . TYR A 1 110 ? 8.129 -0.849 -7.513 1.00 91.69 110 TYR A O 1
ATOM 897 N N . ARG A 1 111 ? 8.382 0.017 -5.458 1.00 91.56 111 ARG A N 1
ATOM 898 C CA . ARG A 1 111 ? 9.801 0.329 -5.620 1.00 91.56 111 ARG A CA 1
ATOM 899 C C . ARG A 1 111 ? 10.656 -0.773 -5.006 1.00 91.56 111 ARG A C 1
ATOM 901 O O . ARG A 1 111 ? 10.572 -1.045 -3.815 1.00 91.56 111 ARG A O 1
ATOM 908 N N . TRP A 1 112 ? 11.542 -1.363 -5.795 1.00 93.94 112 TRP A N 1
ATOM 909 C CA . TRP A 1 112 ? 12.521 -2.317 -5.279 1.00 93.94 112 TRP A CA 1
ATOM 910 C C . TRP A 1 112 ? 13.615 -1.615 -4.438 1.00 93.94 112 TRP A C 1
ATOM 912 O O . TRP A 1 112 ? 13.981 -0.475 -4.755 1.00 93.94 112 TRP A O 1
ATOM 922 N N . PRO A 1 113 ? 14.148 -2.227 -3.360 1.00 94.81 113 PRO A N 1
ATOM 923 C CA . PRO A 1 113 ? 13.821 -3.550 -2.802 1.00 94.81 113 PRO A CA 1
ATOM 924 C C . PRO A 1 113 ? 12.768 -3.518 -1.683 1.00 94.81 113 PRO A C 1
ATOM 926 O O . PRO A 1 113 ? 12.576 -4.511 -0.986 1.00 94.81 113 PRO A O 1
ATOM 929 N N . SER A 1 114 ? 12.095 -2.386 -1.456 1.00 93.81 114 SER A N 1
ATOM 930 C CA . SER A 1 114 ? 11.309 -2.173 -0.232 1.00 93.81 114 SER A CA 1
ATOM 931 C C . SER A 1 114 ? 10.054 -3.035 -0.103 1.00 93.81 114 SER A C 1
ATOM 933 O O . SER A 1 114 ? 9.443 -3.042 0.959 1.00 93.81 114 SER A O 1
ATOM 935 N N . GLN A 1 115 ? 9.678 -3.765 -1.155 1.00 95.88 115 GLN A N 1
ATOM 936 C CA . GLN A 1 115 ? 8.481 -4.610 -1.205 1.00 95.88 115 GLN A CA 1
ATOM 937 C C . GLN A 1 115 ? 8.798 -6.092 -1.447 1.00 95.88 115 GLN A C 1
ATOM 939 O O . GLN A 1 115 ? 7.881 -6.893 -1.631 1.00 95.88 115 GLN A O 1
ATOM 944 N N . GLY A 1 116 ? 10.081 -6.457 -1.377 1.00 97.06 116 GLY A N 1
ATOM 945 C CA . GLY A 1 116 ? 10.551 -7.833 -1.474 1.00 97.06 116 GLY A CA 1
ATOM 946 C C . GLY A 1 116 ? 10.766 -8.335 -2.904 1.00 97.06 116 GLY A C 1
ATOM 947 O O . GLY A 1 116 ? 10.233 -7.781 -3.863 1.00 97.06 116 GLY A O 1
ATOM 948 N N . GLU A 1 117 ? 11.536 -9.411 -3.010 1.00 98.50 117 GLU A N 1
ATOM 949 C CA . GLU A 1 117 ? 11.742 -10.254 -4.196 1.00 98.50 117 GLU A CA 1
ATOM 950 C C . GLU A 1 117 ? 12.078 -11.662 -3.700 1.00 98.50 117 GLU A C 1
ATOM 952 O O . GLU A 1 117 ? 12.860 -11.796 -2.754 1.00 98.50 117 GLU A O 1
ATOM 957 N N . ILE A 1 118 ? 11.466 -12.691 -4.289 1.00 98.75 118 ILE A N 1
ATOM 958 C CA . ILE A 1 118 ? 11.703 -14.091 -3.918 1.00 98.75 118 ILE A CA 1
ATOM 959 C C . ILE A 1 118 ? 12.232 -14.840 -5.138 1.00 98.75 118 ILE A C 1
ATOM 961 O O . ILE A 1 118 ? 11.488 -15.111 -6.085 1.00 98.75 118 ILE A O 1
ATOM 965 N N . ASP A 1 119 ? 13.489 -15.258 -5.062 1.00 98.69 119 ASP A N 1
ATOM 966 C CA . ASP A 1 119 ? 14.119 -16.105 -6.065 1.00 98.69 119 ASP A CA 1
ATOM 967 C C . ASP A 1 119 ? 13.898 -17.567 -5.696 1.00 98.69 119 ASP A C 1
ATOM 969 O O . ASP A 1 119 ? 14.571 -18.140 -4.835 1.00 98.69 119 ASP A O 1
ATOM 973 N N . ILE A 1 120 ? 12.897 -18.172 -6.339 1.00 98.81 120 ILE A N 1
ATOM 974 C CA . ILE A 1 120 ? 12.531 -19.581 -6.146 1.00 98.81 120 ILE A CA 1
ATOM 975 C C . ILE A 1 120 ? 13.633 -20.485 -6.694 1.00 98.81 120 ILE A C 1
ATOM 977 O O . ILE A 1 120 ? 13.898 -21.543 -6.128 1.00 98.81 120 ILE A O 1
ATOM 981 N N . LEU A 1 121 ? 14.273 -20.079 -7.784 1.00 98.50 121 LEU A N 1
ATOM 982 C CA . LEU A 1 121 ? 15.406 -20.760 -8.381 1.00 98.50 121 LEU A CA 1
ATOM 983 C C . LEU A 1 121 ? 16.314 -19.753 -9.074 1.00 98.50 121 LEU A C 1
ATOM 985 O O . LEU A 1 121 ? 15.882 -19.055 -9.988 1.00 98.50 121 LEU A O 1
ATOM 989 N N . GLU A 1 122 ? 17.596 -19.847 -8.763 1.00 98.38 122 GLU A N 1
ATOM 990 C CA . GLU A 1 122 ? 18.687 -19.429 -9.632 1.00 98.38 122 GLU A CA 1
ATOM 991 C C . GLU A 1 122 ? 19.660 -20.596 -9.829 1.00 98.38 122 GLU A C 1
ATOM 993 O O . GLU A 1 122 ? 19.909 -21.387 -8.915 1.00 98.38 122 GLU A O 1
ATOM 998 N N . ASN A 1 123 ? 20.230 -20.723 -11.023 1.00 98.12 123 ASN A N 1
ATOM 999 C CA . ASN A 1 123 ? 21.256 -21.722 -11.307 1.00 98.12 123 ASN A CA 1
ATOM 1000 C C . ASN A 1 123 ? 22.308 -21.158 -12.265 1.00 98.12 123 ASN A C 1
ATOM 1002 O O . ASN A 1 123 ? 22.045 -20.228 -13.027 1.00 98.12 123 ASN A O 1
ATOM 1006 N N . ARG A 1 124 ? 23.515 -21.726 -12.216 1.00 97.44 124 ARG A N 1
ATOM 1007 C CA . ARG A 1 124 ? 24.554 -21.485 -13.215 1.00 97.44 124 ARG A CA 1
ATOM 1008 C C . ARG A 1 124 ? 24.682 -22.724 -14.087 1.00 97.44 124 ARG A C 1
ATOM 1010 O O . ARG A 1 124 ? 24.829 -23.824 -13.565 1.00 97.44 124 ARG A O 1
ATOM 1017 N N . GLY A 1 125 ? 24.728 -22.553 -15.405 1.00 96.56 125 GLY A N 1
ATOM 1018 C CA . GLY A 1 125 ? 24.810 -23.695 -16.322 1.00 96.56 125 GLY A CA 1
ATOM 1019 C C . GLY A 1 125 ? 26.133 -24.478 -16.267 1.00 96.56 125 GLY A C 1
ATOM 1020 O O . GLY A 1 125 ? 26.213 -25.566 -16.843 1.00 96.56 125 GLY A O 1
ATOM 1021 N N . ASP A 1 126 ? 27.155 -23.968 -15.564 1.00 95.81 126 ASP A N 1
ATOM 1022 C CA . ASP A 1 126 ? 28.378 -24.696 -15.196 1.00 95.81 126 ASP A CA 1
ATOM 1023 C C . ASP A 1 126 ? 28.257 -25.484 -13.874 1.00 95.81 126 ASP A C 1
ATOM 1025 O O . ASP A 1 126 ? 29.174 -26.228 -13.527 1.00 95.81 126 ASP A O 1
ATOM 1029 N N . TRP A 1 127 ? 27.141 -25.357 -13.146 1.00 96.25 127 TRP A N 1
ATOM 1030 C CA . TRP A 1 127 ? 26.876 -25.990 -11.848 1.00 96.25 127 TRP A CA 1
ATOM 1031 C C . TRP A 1 127 ? 25.694 -26.973 -11.924 1.00 96.25 127 TRP A C 1
ATOM 1033 O O . TRP A 1 127 ? 24.597 -26.666 -11.460 1.00 96.25 127 TRP A O 1
ATOM 1043 N N . PRO A 1 128 ? 25.902 -28.193 -12.454 1.00 96.56 128 PRO A N 1
ATOM 1044 C CA . PRO A 1 128 ? 24.824 -29.173 -12.617 1.00 96.56 128 PRO A CA 1
ATOM 1045 C C . PRO A 1 128 ? 24.195 -29.631 -11.300 1.00 96.56 128 PRO A C 1
ATOM 1047 O O . PRO A 1 128 ? 23.047 -30.049 -11.284 1.00 96.56 128 PRO A O 1
ATOM 1050 N N . HIS A 1 129 ? 24.919 -29.563 -10.185 1.00 97.75 129 HIS A N 1
ATOM 1051 C CA . HIS A 1 129 ? 24.472 -30.134 -8.910 1.00 97.75 129 HIS A CA 1
ATOM 1052 C C . HIS A 1 129 ? 24.003 -29.098 -7.888 1.00 97.75 129 HIS A C 1
ATOM 1054 O O . HIS A 1 129 ? 23.666 -29.476 -6.770 1.00 97.75 129 HIS A O 1
ATOM 1060 N N . VAL A 1 130 ? 23.979 -27.811 -8.256 1.00 97.56 130 VAL A N 1
ATOM 1061 C CA . VAL A 1 130 ? 23.663 -26.715 -7.335 1.00 97.56 130 VAL A CA 1
ATOM 1062 C C . VAL A 1 130 ? 22.573 -25.829 -7.921 1.00 97.56 130 VAL A C 1
ATOM 1064 O O . VAL A 1 130 ? 22.666 -25.354 -9.052 1.00 97.56 130 VAL A O 1
ATOM 1067 N N . VAL A 1 131 ? 21.571 -25.544 -7.103 1.00 97.56 131 VAL A N 1
ATOM 1068 C CA . VAL A 1 131 ? 20.613 -24.455 -7.310 1.00 97.56 131 VAL A CA 1
ATOM 1069 C C . VAL A 1 131 ? 20.677 -23.504 -6.125 1.00 97.56 131 VAL A C 1
ATOM 1071 O O . VAL A 1 131 ? 21.160 -23.885 -5.064 1.00 97.56 131 VAL A O 1
ATOM 1074 N N . SER A 1 132 ? 20.235 -22.264 -6.284 1.00 97.94 132 SER A N 1
ATOM 1075 C CA . SER A 1 132 ? 20.190 -21.289 -5.192 1.00 97.94 132 SER A CA 1
ATOM 1076 C C . SER A 1 132 ? 18.805 -20.679 -5.052 1.00 97.94 132 SER A C 1
ATOM 1078 O O . SER A 1 132 ? 18.054 -20.582 -6.022 1.00 97.94 132 SER A O 1
ATOM 1080 N N . HIS A 1 133 ? 18.504 -20.267 -3.827 1.00 98.31 133 HIS A N 1
ATOM 1081 C CA . HIS A 1 133 ? 17.327 -19.489 -3.467 1.00 98.31 133 HIS A CA 1
ATOM 1082 C C . HIS A 1 133 ? 17.778 -18.174 -2.843 1.00 98.31 133 HIS A C 1
ATOM 1084 O O . HIS A 1 133 ? 18.806 -18.149 -2.153 1.00 98.31 133 HIS A O 1
ATOM 1090 N N . ALA A 1 134 ? 16.993 -17.116 -3.011 1.00 98.31 134 ALA A N 1
ATOM 1091 C CA . ALA A 1 134 ? 17.247 -15.852 -2.341 1.00 98.31 134 ALA A CA 1
ATOM 1092 C C . ALA A 1 134 ? 15.956 -15.115 -1.974 1.00 98.31 134 ALA A C 1
ATOM 1094 O O . ALA A 1 134 ? 14.884 -15.331 -2.540 1.00 98.31 134 ALA A O 1
ATOM 1095 N N . PHE A 1 135 ? 16.073 -14.254 -0.968 1.00 98.50 135 PHE A N 1
ATOM 1096 C CA . PHE A 1 135 ? 15.063 -13.267 -0.621 1.00 98.50 135 PHE A CA 1
ATOM 1097 C C . PHE A 1 135 ? 15.730 -11.902 -0.489 1.00 98.50 135 PHE A C 1
ATOM 1099 O O . PHE A 1 135 ? 16.573 -11.708 0.393 1.00 98.50 135 PHE A O 1
ATOM 1106 N N . HIS A 1 136 ? 15.348 -10.955 -1.345 1.00 98.19 136 HIS A N 1
ATOM 1107 C CA . HIS A 1 136 ? 15.841 -9.579 -1.294 1.00 98.19 136 HIS A CA 1
ATOM 1108 C C . HIS A 1 136 ? 14.823 -8.666 -0.610 1.00 98.19 136 HIS A C 1
ATOM 1110 O O . HIS A 1 136 ? 13.620 -8.776 -0.832 1.00 98.19 136 HIS A O 1
ATOM 1116 N N . TYR A 1 137 ? 15.307 -7.745 0.223 1.00 97.50 137 TYR A N 1
ATOM 1117 C CA . TYR A 1 137 ? 14.482 -6.828 1.009 1.00 97.50 137 TYR A CA 1
ATOM 1118 C C . TYR A 1 137 ? 15.235 -5.533 1.335 1.00 97.50 137 TYR A C 1
ATOM 1120 O O . TYR A 1 137 ? 16.445 -5.423 1.128 1.00 97.50 137 TYR A O 1
ATOM 1128 N N . GLY A 1 138 ? 14.536 -4.514 1.833 1.00 95.62 138 GLY A N 1
ATOM 1129 C CA . GLY A 1 138 ? 15.174 -3.251 2.199 1.00 95.62 138 GLY A CA 1
ATOM 1130 C C . GLY A 1 138 ? 14.201 -2.093 2.362 1.00 95.62 138 GLY A C 1
ATOM 1131 O O . GLY A 1 138 ? 13.035 -2.291 2.675 1.00 95.62 138 GLY A O 1
ATOM 1132 N N . THR A 1 139 ? 14.666 -0.862 2.172 1.00 90.38 139 THR A N 1
ATOM 1133 C CA . THR A 1 139 ? 13.865 0.348 2.432 1.00 90.38 139 THR A CA 1
ATOM 1134 C C . THR A 1 139 ? 14.000 1.377 1.319 1.00 90.38 139 THR A C 1
ATOM 1136 O O . THR A 1 139 ? 15.003 1.407 0.609 1.00 90.38 139 THR A O 1
ATOM 1139 N N . ASN A 1 140 ? 12.992 2.243 1.189 1.00 84.06 140 ASN A N 1
ATOM 1140 C CA . ASN A 1 140 ? 12.984 3.414 0.315 1.00 84.06 140 ASN A CA 1
ATOM 1141 C C . ASN A 1 140 ? 12.083 4.519 0.911 1.00 84.06 140 ASN A C 1
ATOM 1143 O O . ASN A 1 140 ? 10.882 4.276 1.013 1.00 84.06 140 ASN A O 1
ATOM 1147 N N . PRO A 1 141 ? 12.568 5.754 1.169 1.00 79.94 141 PRO A N 1
ATOM 1148 C CA . PRO A 1 141 ? 13.911 6.151 1.614 1.00 79.94 141 PRO A CA 1
ATOM 1149 C C . PRO A 1 141 ? 14.119 5.956 3.144 1.00 79.94 141 PRO A C 1
ATOM 1151 O O . PRO A 1 141 ? 13.140 5.982 3.886 1.00 79.94 141 PRO A O 1
ATOM 1154 N N . PRO A 1 142 ? 15.372 5.820 3.643 1.00 84.75 142 PRO A N 1
ATOM 1155 C CA . PRO A 1 142 ? 16.626 5.758 2.883 1.00 84.75 142 PRO A CA 1
ATOM 1156 C C . PRO A 1 142 ? 16.713 4.478 2.044 1.00 84.75 142 PRO A C 1
ATOM 1158 O O . PRO A 1 142 ? 16.107 3.472 2.402 1.00 84.75 142 PRO A O 1
ATOM 1161 N N . TYR A 1 143 ? 17.437 4.521 0.919 1.00 91.56 143 TYR A N 1
ATOM 1162 C CA . TYR A 1 143 ? 17.654 3.330 0.092 1.00 91.56 143 TYR A CA 1
ATOM 1163 C C . TYR A 1 143 ? 18.563 2.352 0.837 1.00 91.56 143 TYR A C 1
ATOM 1165 O O . TYR A 1 143 ? 19.729 2.660 1.090 1.00 91.56 143 TYR A O 1
ATOM 1173 N N . THR A 1 144 ? 18.034 1.181 1.172 1.00 95.31 144 THR A N 1
ATOM 1174 C CA . THR A 1 144 ? 18.829 0.056 1.670 1.00 95.31 144 THR A CA 1
ATOM 1175 C C . THR A 1 144 ? 18.465 -1.193 0.889 1.00 95.31 144 THR A C 1
ATOM 1177 O O . THR A 1 144 ? 17.307 -1.370 0.523 1.00 95.31 144 THR A O 1
ATOM 1180 N N . HIS A 1 145 ? 19.453 -2.049 0.634 1.00 96.00 145 HIS A N 1
ATOM 1181 C CA . HIS A 1 145 ? 19.267 -3.368 0.038 1.00 96.00 145 HIS A CA 1
ATOM 1182 C C . HIS A 1 145 ? 19.983 -4.397 0.902 1.00 96.00 145 HIS A C 1
ATOM 1184 O O . HIS A 1 145 ? 21.161 -4.240 1.226 1.00 96.00 145 HIS A O 1
ATOM 1190 N N . LYS A 1 146 ? 19.240 -5.421 1.304 1.00 96.50 146 LYS A N 1
ATOM 1191 C CA . LYS A 1 146 ? 19.700 -6.603 2.020 1.00 96.50 146 LYS A CA 1
ATOM 1192 C C . LYS A 1 146 ? 19.178 -7.826 1.284 1.00 96.50 146 LYS A C 1
ATOM 1194 O O . LYS A 1 146 ? 18.182 -7.755 0.563 1.00 96.50 146 LYS A O 1
ATOM 1199 N N . PHE A 1 147 ? 19.846 -8.951 1.477 1.00 96.25 147 PHE A N 1
ATOM 1200 C CA . PHE A 1 147 ? 19.341 -10.217 0.986 1.00 96.25 147 PHE A CA 1
ATOM 1201 C C . PHE A 1 147 ? 19.847 -11.370 1.831 1.00 96.25 147 PHE A C 1
ATOM 1203 O O . PHE A 1 147 ? 20.922 -11.307 2.427 1.00 96.25 147 PHE A O 1
ATOM 1210 N N . GLU A 1 148 ? 19.050 -12.421 1.843 1.00 96.19 148 GLU A N 1
ATOM 1211 C CA . GLU A 1 148 ? 19.398 -13.727 2.372 1.00 96.19 148 GLU A CA 1
ATOM 1212 C C . GLU A 1 148 ? 19.447 -14.692 1.189 1.00 96.19 148 GLU A C 1
ATOM 1214 O O . GLU A 1 148 ? 18.616 -14.592 0.290 1.00 96.19 148 GLU A O 1
ATOM 1219 N N . SER A 1 149 ? 20.407 -15.613 1.163 1.00 96.56 149 SER A N 1
ATOM 1220 C CA . SER A 1 149 ? 20.486 -16.622 0.101 1.00 96.56 149 SER A CA 1
ATOM 1221 C C . SER A 1 149 ? 20.996 -17.952 0.632 1.00 96.56 149 SER A C 1
ATOM 1223 O O . SER A 1 149 ? 21.728 -17.994 1.625 1.00 96.56 149 SER A O 1
ATOM 1225 N N . SER A 1 150 ? 20.614 -19.038 -0.036 1.00 96.88 150 SER A N 1
ATOM 1226 C CA . SER A 1 150 ? 21.088 -20.381 0.282 1.00 96.88 150 SER A CA 1
ATOM 1227 C C . SER A 1 150 ? 21.309 -21.192 -0.992 1.00 96.88 150 SER A C 1
ATOM 1229 O O . SER A 1 150 ? 20.343 -21.421 -1.727 1.00 96.88 150 SER A O 1
ATOM 1231 N N . PRO A 1 151 ? 22.537 -21.682 -1.250 1.00 96.56 151 PRO A N 1
ATOM 1232 C CA . PRO A 1 151 ? 22.735 -22.743 -2.225 1.00 96.56 151 PRO A CA 1
ATOM 1233 C C . PRO A 1 151 ? 22.134 -24.052 -1.698 1.00 96.56 151 PRO A C 1
ATOM 1235 O O . PRO A 1 151 ? 22.022 -24.261 -0.485 1.00 96.56 151 PRO A O 1
ATOM 1238 N N . TYR A 1 152 ? 21.765 -24.942 -2.610 1.00 94.88 152 TYR A N 1
ATOM 1239 C CA . TYR A 1 152 ? 21.172 -26.235 -2.314 1.00 94.88 152 TYR A CA 1
ATOM 1240 C C . TYR A 1 152 ? 21.664 -27.313 -3.281 1.00 94.88 152 TYR A C 1
ATOM 1242 O O . TYR A 1 152 ? 21.689 -27.126 -4.499 1.00 94.88 152 TYR A O 1
ATOM 1250 N N . GLU A 1 153 ? 22.003 -28.465 -2.709 1.00 93.88 153 GLU A N 1
ATOM 1251 C CA . GLU A 1 153 ? 22.350 -29.696 -3.411 1.00 93.88 153 GLU A CA 1
ATOM 1252 C C . GLU A 1 153 ? 21.374 -30.790 -2.970 1.00 93.88 153 GLU A C 1
ATOM 1254 O O . GLU A 1 153 ? 21.093 -30.942 -1.778 1.00 93.88 153 GLU A O 1
ATOM 1259 N N . LEU A 1 154 ? 20.877 -31.585 -3.918 1.00 87.12 154 LEU A N 1
ATOM 1260 C CA . LEU A 1 154 ? 20.015 -32.731 -3.631 1.00 87.12 154 LEU A CA 1
ATOM 1261 C C . LEU A 1 154 ? 20.767 -34.033 -3.907 1.00 87.12 154 LEU A C 1
ATOM 1263 O O . LEU A 1 154 ? 21.451 -34.166 -4.921 1.00 87.12 154 LEU A O 1
ATOM 1267 N N . ALA A 1 155 ? 20.594 -35.028 -3.036 1.00 86.62 155 ALA A N 1
ATOM 1268 C CA . ALA A 1 155 ? 21.103 -36.375 -3.259 1.00 86.62 155 ALA A CA 1
ATOM 1269 C C . ALA A 1 155 ? 19.987 -37.417 -3.153 1.00 86.62 155 ALA A C 1
ATOM 1271 O O . ALA A 1 155 ? 19.306 -37.527 -2.134 1.00 86.62 155 ALA A O 1
ATOM 1272 N N . VAL A 1 156 ? 19.846 -38.254 -4.182 1.00 79.94 156 VAL A N 1
ATOM 1273 C CA . VAL A 1 156 ? 18.895 -39.373 -4.198 1.00 79.94 156 VAL A CA 1
ATOM 1274 C C . VAL A 1 156 ? 19.682 -40.674 -4.135 1.00 79.94 156 VAL A C 1
ATOM 1276 O O . VAL A 1 156 ? 20.520 -40.957 -4.990 1.00 79.94 156 VAL A O 1
ATOM 1279 N N . LYS A 1 157 ? 19.434 -41.482 -3.095 1.00 87.38 157 LYS A N 1
ATOM 1280 C CA . LYS A 1 157 ? 20.172 -42.737 -2.833 1.00 87.38 157 LYS A CA 1
ATOM 1281 C C . LYS A 1 157 ? 21.699 -42.531 -2.785 1.00 87.38 157 LYS A C 1
ATOM 1283 O O . LYS A 1 157 ? 22.456 -43.363 -3.281 1.00 87.38 157 LYS A O 1
ATOM 1288 N N . GLY A 1 158 ? 22.141 -41.411 -2.206 1.00 87.00 158 GLY A N 1
ATOM 1289 C CA . GLY A 1 158 ? 23.559 -41.078 -2.033 1.00 87.00 158 GLY A CA 1
ATOM 1290 C C . GLY A 1 158 ? 24.278 -40.597 -3.298 1.00 87.00 158 GLY A C 1
ATOM 1291 O O . GLY A 1 158 ? 25.500 -40.489 -3.278 1.00 87.00 158 GLY A O 1
ATOM 1292 N N . LYS A 1 159 ? 23.555 -40.320 -4.390 1.00 90.56 159 LYS A N 1
ATOM 1293 C CA . LYS A 1 159 ? 24.120 -39.729 -5.611 1.00 90.56 159 LYS A CA 1
ATOM 1294 C C . LYS A 1 159 ? 23.630 -38.289 -5.781 1.00 90.56 159 LYS A C 1
ATOM 1296 O O . LYS A 1 159 ? 22.419 -38.094 -5.650 1.00 90.56 159 LYS A O 1
ATOM 1301 N N . PRO A 1 160 ? 24.517 -37.324 -6.089 1.00 94.25 160 PRO A N 1
ATOM 1302 C CA . PRO A 1 160 ? 24.112 -35.966 -6.432 1.00 94.25 160 PRO A CA 1
ATOM 1303 C C . PRO A 1 160 ? 23.142 -35.966 -7.612 1.00 94.25 160 PRO A C 1
ATOM 1305 O O . PRO A 1 160 ? 23.342 -36.694 -8.588 1.00 94.25 160 PRO A O 1
ATOM 1308 N N . VAL A 1 161 ? 22.087 -35.169 -7.503 1.00 94.56 161 VAL A N 1
ATOM 1309 C CA . VAL A 1 161 ? 21.156 -34.903 -8.598 1.00 94.56 161 VAL A CA 1
ATOM 1310 C C . VAL A 1 161 ? 21.804 -33.906 -9.550 1.00 94.56 161 VAL A C 1
ATOM 1312 O O . VAL A 1 161 ? 22.398 -32.926 -9.114 1.00 94.56 161 VAL A O 1
ATOM 1315 N N . ASP A 1 162 ? 21.730 -34.179 -10.848 1.00 97.56 162 ASP A N 1
ATOM 1316 C CA . ASP A 1 162 ? 22.098 -33.229 -11.897 1.00 97.56 162 ASP A CA 1
ATOM 1317 C C . ASP A 1 162 ? 20.827 -32.504 -12.355 1.00 97.56 162 ASP A C 1
ATOM 1319 O O . ASP A 1 162 ? 19.995 -33.093 -13.041 1.00 97.56 162 ASP A O 1
ATOM 1323 N N . PHE A 1 163 ? 20.676 -31.241 -11.963 1.00 97.56 163 PHE A N 1
ATOM 1324 C CA . PHE A 1 163 ? 19.518 -30.398 -12.252 1.00 97.56 163 PHE A CA 1
ATOM 1325 C C . PHE A 1 163 ? 19.396 -29.994 -13.725 1.00 97.56 163 PHE A C 1
ATOM 1327 O O . PHE A 1 163 ? 18.371 -29.449 -14.136 1.00 97.56 163 PHE A O 1
ATOM 1334 N N . HIS A 1 164 ? 20.416 -30.262 -14.542 1.00 97.62 164 HIS A N 1
ATOM 1335 C CA . HIS A 1 164 ? 20.330 -30.090 -15.988 1.00 97.62 164 HIS A CA 1
ATOM 1336 C C . HIS A 1 164 ? 19.792 -31.358 -16.684 1.00 97.62 164 HIS A C 1
ATOM 1338 O O . HIS A 1 164 ? 19.430 -31.332 -17.868 1.00 97.62 164 HIS A O 1
ATOM 1344 N N . GLN A 1 165 ? 19.715 -32.488 -15.966 1.00 93.88 165 GLN A N 1
ATOM 1345 C CA . GLN A 1 165 ? 19.263 -33.776 -16.495 1.00 93.88 165 GLN A CA 1
ATOM 1346 C C . GLN A 1 165 ? 17.775 -34.008 -16.245 1.00 93.88 165 GLN A C 1
ATOM 1348 O O . GLN A 1 165 ? 17.360 -34.733 -15.345 1.00 93.88 165 GLN A O 1
ATOM 1353 N N . GLY A 1 166 ? 16.963 -33.475 -17.154 1.00 95.44 166 GLY A N 1
ATOM 1354 C CA . GLY A 1 166 ? 15.518 -33.688 -17.147 1.00 95.44 166 GLY A CA 1
ATOM 1355 C C . GLY A 1 166 ? 14.772 -32.569 -16.433 1.00 95.44 166 GLY A C 1
ATOM 1356 O O . GLY A 1 166 ? 15.286 -31.466 -16.290 1.00 95.44 166 GLY A O 1
ATOM 1357 N N . TYR A 1 167 ? 13.518 -32.838 -16.084 1.00 98.25 167 TYR A N 1
ATOM 1358 C CA . TYR A 1 167 ? 12.660 -31.862 -15.421 1.00 98.25 167 TYR A CA 1
ATOM 1359 C C . TYR A 1 167 ? 12.727 -32.034 -13.914 1.00 98.25 167 TYR A C 1
ATOM 1361 O O . TYR A 1 167 ? 12.569 -33.151 -13.418 1.00 98.25 167 TYR A O 1
ATOM 1369 N N . HIS A 1 168 ? 12.831 -30.906 -13.230 1.00 98.38 168 HIS A N 1
ATOM 1370 C CA . HIS A 1 168 ? 12.763 -30.792 -11.784 1.00 98.38 168 HIS A CA 1
ATOM 1371 C C . HIS A 1 168 ? 11.644 -29.837 -11.395 1.00 98.38 168 HIS A C 1
ATOM 1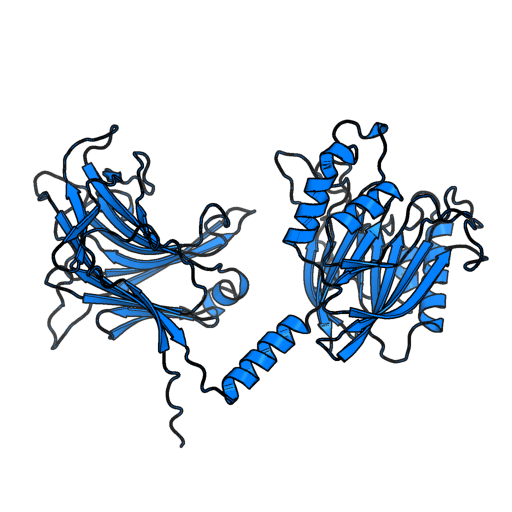373 O O . HIS A 1 168 ? 11.248 -28.969 -12.180 1.00 98.38 168 HIS A O 1
ATOM 1379 N N . THR A 1 169 ? 11.127 -30.008 -10.185 1.00 97.69 169 THR A N 1
ATOM 1380 C CA . THR A 1 169 ? 10.103 -29.124 -9.632 1.00 97.69 169 THR A CA 1
ATOM 1381 C C . THR A 1 169 ? 10.731 -28.191 -8.609 1.00 97.69 169 THR A C 1
ATOM 1383 O O . THR A 1 169 ? 11.298 -28.646 -7.620 1.00 97.69 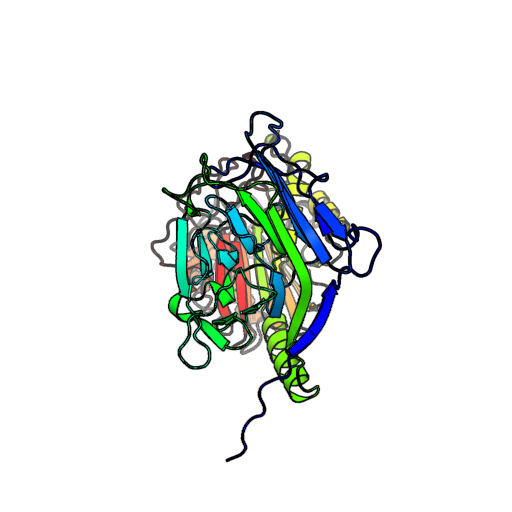169 THR A O 1
ATOM 1386 N N . TYR A 1 170 ? 10.576 -26.889 -8.812 1.00 98.69 170 TYR A N 1
ATOM 1387 C CA . TYR A 1 170 ? 11.047 -25.838 -7.915 1.00 98.69 170 TYR A CA 1
ATOM 1388 C C . TYR A 1 170 ? 9.843 -25.141 -7.306 1.00 98.69 170 TYR A C 1
ATOM 1390 O O . TYR A 1 170 ? 8.912 -24.773 -8.027 1.00 98.69 170 TYR A O 1
ATOM 1398 N N . ALA A 1 171 ? 9.830 -24.981 -5.987 1.00 98.31 171 ALA A N 1
ATOM 1399 C CA . ALA A 1 171 ? 8.699 -24.362 -5.321 1.00 98.31 171 ALA A CA 1
ATOM 1400 C C . ALA A 1 171 ? 9.099 -23.473 -4.152 1.00 98.31 171 ALA A C 1
ATOM 1402 O O . ALA A 1 171 ? 10.080 -23.735 -3.460 1.00 98.31 171 ALA A O 1
ATOM 1403 N N . ALA A 1 172 ? 8.272 -22.464 -3.904 1.00 98.44 172 ALA A N 1
ATOM 1404 C CA . ALA A 1 172 ? 8.301 -21.669 -2.689 1.00 98.44 172 ALA A CA 1
ATOM 1405 C C . ALA A 1 172 ? 6.896 -21.616 -2.091 1.00 98.44 172 ALA A C 1
ATOM 1407 O O . ALA A 1 172 ? 5.921 -21.354 -2.795 1.00 98.44 172 ALA A O 1
ATOM 1408 N N . GLU A 1 173 ? 6.795 -21.869 -0.794 1.00 97.19 173 GLU A N 1
ATOM 1409 C CA . GLU A 1 173 ? 5.615 -21.618 0.021 1.00 97.19 173 GLU A CA 1
ATOM 1410 C C . GLU A 1 173 ? 5.873 -20.380 0.855 1.00 97.19 173 GLU A C 1
ATOM 1412 O O . GLU A 1 173 ? 6.776 -20.377 1.679 1.00 97.19 173 GLU A O 1
ATOM 1417 N N . TRP A 1 174 ? 5.082 -19.344 0.646 1.00 95.88 174 TRP A N 1
ATOM 1418 C CA . TRP A 1 174 ? 5.241 -18.063 1.305 1.00 95.88 174 TRP A CA 1
ATOM 1419 C C . TRP A 1 174 ? 3.945 -17.703 2.030 1.00 95.88 174 TRP A C 1
ATOM 1421 O O . TRP A 1 174 ? 2.867 -17.686 1.431 1.00 95.88 174 TRP A O 1
ATOM 1431 N N . ASP A 1 175 ? 4.048 -17.424 3.326 1.00 92.31 175 ASP A N 1
ATOM 1432 C CA . ASP A 1 175 ? 2.992 -16.832 4.141 1.00 92.31 175 ASP A CA 1
ATOM 1433 C C . ASP A 1 175 ? 3.549 -15.696 5.023 1.00 92.31 175 ASP A C 1
ATOM 1435 O O . ASP A 1 175 ? 4.628 -15.160 4.763 1.00 92.31 175 ASP A O 1
ATOM 1439 N N . LYS A 1 176 ? 2.772 -15.249 6.015 1.00 87.56 176 LYS A N 1
ATOM 1440 C CA . LYS A 1 176 ? 3.172 -14.149 6.901 1.00 87.56 176 LYS A CA 1
ATOM 1441 C C . LYS A 1 176 ? 4.311 -14.528 7.853 1.00 87.56 176 LYS A C 1
ATOM 1443 O O . LYS A 1 176 ? 4.984 -13.635 8.344 1.00 87.56 176 LYS A O 1
ATOM 1448 N N . GLU A 1 177 ? 4.496 -15.812 8.139 1.00 89.88 177 GLU A N 1
ATOM 1449 C CA . GLU A 1 177 ? 5.461 -16.306 9.122 1.00 89.88 177 GLU A CA 1
ATOM 1450 C C . GLU A 1 177 ? 6.784 -16.675 8.459 1.00 89.88 177 GLU A C 1
ATOM 1452 O O . GLU A 1 177 ? 7.846 -16.448 9.039 1.00 89.88 177 GLU A O 1
ATOM 1457 N N . GLU A 1 178 ? 6.740 -17.242 7.254 1.00 95.94 178 GLU A N 1
ATOM 1458 C CA . GLU A 1 178 ? 7.938 -17.744 6.589 1.00 95.94 178 GLU A CA 1
ATOM 1459 C C . GLU A 1 178 ? 7.802 -17.893 5.066 1.00 95.94 178 GLU A C 1
ATOM 1461 O O . GLU A 1 178 ? 6.712 -17.929 4.490 1.00 95.94 178 GLU A O 1
ATOM 1466 N N . ILE A 1 179 ? 8.958 -18.020 4.412 1.00 98.25 179 ILE A N 1
ATOM 1467 C CA . ILE A 1 179 ? 9.108 -18.574 3.070 1.00 98.25 179 ILE A CA 1
ATOM 1468 C C . ILE A 1 179 ? 9.854 -19.899 3.198 1.00 98.25 179 ILE A C 1
ATOM 1470 O O . ILE A 1 179 ? 10.968 -19.927 3.720 1.00 98.25 179 ILE A O 1
ATOM 1474 N N . ARG A 1 180 ? 9.274 -20.986 2.695 1.00 97.19 180 ARG A N 1
ATOM 1475 C CA . ARG A 1 180 ? 9.900 -22.309 2.596 1.00 97.19 180 ARG A CA 1
ATOM 1476 C C . ARG A 1 180 ? 10.124 -22.682 1.144 1.00 97.19 180 ARG A C 1
ATOM 1478 O O . ARG A 1 180 ? 9.188 -22.656 0.351 1.00 97.19 180 ARG A O 1
ATOM 1485 N N . PHE A 1 181 ? 11.331 -23.100 0.815 1.00 98.31 181 PHE A N 1
ATOM 1486 C CA . PHE A 1 181 ? 11.729 -23.492 -0.528 1.00 98.31 181 PHE A CA 1
ATOM 1487 C C . PHE A 1 181 ? 11.819 -25.011 -0.647 1.00 98.31 181 PHE A C 1
ATOM 1489 O O . PHE A 1 181 ? 12.123 -25.714 0.322 1.00 98.31 181 PHE A O 1
ATOM 1496 N N . PHE A 1 182 ? 11.535 -25.516 -1.845 1.00 95.88 182 PHE A N 1
ATOM 1497 C CA . PHE A 1 182 ? 11.543 -26.938 -2.152 1.00 95.88 182 PHE A CA 1
ATOM 1498 C C . PHE A 1 182 ? 12.120 -27.202 -3.539 1.00 95.88 182 PHE A C 1
ATOM 1500 O O . PHE A 1 182 ? 11.852 -26.462 -4.489 1.00 95.88 182 PHE A O 1
ATOM 1507 N N . VAL A 1 183 ? 12.821 -28.326 -3.662 1.00 94.62 183 VAL A N 1
ATOM 1508 C CA . VAL A 1 183 ? 13.292 -28.880 -4.935 1.00 94.62 183 VAL A CA 1
ATOM 1509 C C . VAL A 1 183 ? 12.895 -30.351 -4.991 1.00 94.62 183 VAL A C 1
ATOM 1511 O O . VAL A 1 183 ? 13.175 -31.105 -4.063 1.00 94.62 183 VAL A O 1
ATOM 1514 N N . ASP A 1 184 ? 12.175 -30.756 -6.034 1.00 89.06 184 ASP A N 1
ATOM 1515 C CA . ASP A 1 184 ? 11.574 -32.091 -6.188 1.00 89.06 184 ASP A CA 1
ATOM 1516 C C . ASP A 1 184 ? 10.749 -32.534 -4.963 1.00 89.06 184 ASP A C 1
ATOM 1518 O O . ASP A 1 184 ? 10.715 -33.703 -4.574 1.00 89.06 184 ASP A O 1
ATOM 1522 N N . GLY A 1 185 ? 10.091 -31.564 -4.320 1.00 84.06 185 GLY A N 1
ATOM 1523 C CA . GLY A 1 185 ? 9.311 -31.759 -3.096 1.00 84.06 185 GLY A CA 1
ATOM 1524 C C . GLY A 1 185 ? 10.144 -31.908 -1.816 1.00 84.06 185 GLY A C 1
ATOM 1525 O O . GLY A 1 185 ? 9.566 -31.909 -0.729 1.00 84.06 185 GLY A O 1
ATOM 1526 N N . ALA A 1 186 ? 11.474 -31.992 -1.906 1.00 81.62 186 ALA A N 1
ATOM 1527 C CA . ALA A 1 186 ? 12.353 -31.969 -0.743 1.00 81.62 186 ALA A CA 1
ATOM 1528 C C . ALA A 1 186 ? 12.518 -30.524 -0.235 1.00 81.62 186 ALA A C 1
ATOM 1530 O O . ALA A 1 186 ? 12.790 -29.639 -1.047 1.00 81.62 186 ALA A O 1
ATOM 1531 N N . PRO A 1 187 ? 12.363 -30.255 1.076 1.00 87.62 187 PRO A N 1
ATOM 1532 C CA . PRO A 1 187 ? 12.608 -28.926 1.628 1.00 87.62 187 PRO A CA 1
ATOM 1533 C C . PRO A 1 187 ? 14.094 -28.567 1.501 1.00 87.62 187 PRO A C 1
ATOM 1535 O O . PRO A 1 187 ? 14.959 -29.388 1.818 1.00 87.62 187 PRO A O 1
ATOM 1538 N N . SER A 1 188 ? 14.382 -27.347 1.050 1.00 91.62 188 SER A N 1
ATOM 1539 C CA . SER A 1 188 ? 15.747 -26.860 0.833 1.00 91.62 188 SER A CA 1
ATOM 1540 C C . SER A 1 188 ? 16.154 -25.777 1.825 1.00 91.62 188 SER A C 1
ATOM 1542 O O . SER A 1 188 ? 17.210 -25.879 2.448 1.00 91.62 188 SER A O 1
ATOM 1544 N N . TRP A 1 189 ? 15.321 -24.753 1.999 1.00 97.94 189 TRP A N 1
ATOM 1545 C CA . TRP A 1 189 ? 15.646 -23.581 2.806 1.00 97.94 189 TRP A CA 1
ATOM 1546 C C . TRP A 1 189 ? 14.394 -22.911 3.373 1.00 97.94 189 TRP A C 1
ATOM 1548 O O . TRP A 1 189 ? 13.323 -22.995 2.777 1.00 97.94 189 TRP A O 1
ATOM 1558 N N . THR A 1 190 ? 14.540 -22.226 4.508 1.00 95.94 190 THR A N 1
ATOM 1559 C CA . THR A 1 190 ? 13.465 -21.453 5.139 1.00 95.94 190 THR A CA 1
ATOM 1560 C C . THR A 1 190 ? 13.978 -20.084 5.571 1.00 95.94 190 THR A C 1
ATOM 1562 O O . THR A 1 190 ? 15.037 -19.980 6.194 1.00 95.94 190 THR A O 1
ATOM 1565 N N . VAL A 1 191 ? 13.189 -19.047 5.299 1.00 95.50 191 VAL A N 1
ATOM 1566 C CA . VAL A 1 191 ? 13.377 -17.689 5.818 1.00 95.50 191 VAL A CA 1
ATOM 1567 C C . VAL A 1 191 ? 12.158 -17.312 6.640 1.00 95.50 191 VAL A C 1
ATOM 1569 O O . VAL A 1 191 ? 11.052 -17.288 6.119 1.00 95.50 191 VAL A O 1
ATOM 1572 N N . THR A 1 192 ? 12.354 -17.004 7.915 1.00 95.00 192 THR A N 1
ATOM 1573 C CA . THR A 1 192 ? 11.276 -16.620 8.836 1.00 95.00 192 THR A CA 1
ATOM 1574 C C . THR A 1 192 ? 11.141 -15.104 8.926 1.00 95.00 192 THR A C 1
ATOM 1576 O O . THR A 1 192 ? 12.155 -14.408 8.952 1.00 95.00 192 THR A O 1
ATOM 1579 N N . ASP A 1 193 ? 9.923 -14.602 9.093 1.00 93.44 193 ASP A N 1
ATOM 1580 C CA . ASP A 1 193 ? 9.622 -13.183 9.306 1.00 93.44 193 ASP A CA 1
ATOM 1581 C C . ASP A 1 193 ? 10.333 -12.601 10.539 1.00 93.44 193 ASP A C 1
ATOM 1583 O O . ASP A 1 193 ? 10.813 -11.471 10.507 1.00 93.44 193 ASP A O 1
ATOM 1587 N N . GLU A 1 194 ? 10.503 -13.407 11.594 1.00 91.50 194 GLU A N 1
ATOM 1588 C CA . GLU A 1 194 ? 11.274 -13.040 12.791 1.00 91.50 194 GLU A CA 1
ATOM 1589 C C . GLU A 1 194 ? 12.722 -12.656 12.446 1.00 91.50 194 GLU A C 1
ATOM 1591 O O . GLU A 1 194 ? 13.217 -11.623 12.884 1.00 91.50 194 GLU A O 1
ATOM 1596 N N . LYS A 1 195 ? 13.386 -13.443 11.589 1.00 92.19 195 LYS A N 1
ATOM 1597 C CA . LYS A 1 195 ? 14.749 -13.158 11.102 1.00 92.19 195 LYS A CA 1
ATOM 1598 C C . LYS A 1 195 ? 14.807 -11.869 10.270 1.00 92.19 195 LYS A C 1
ATOM 1600 O O . LYS A 1 195 ? 15.873 -11.276 10.122 1.00 92.19 195 LYS A O 1
ATOM 1605 N N . LEU A 1 196 ? 13.678 -11.464 9.700 1.00 92.12 196 LEU A N 1
ATOM 1606 C CA . LEU A 1 196 ? 13.554 -10.308 8.823 1.00 92.12 196 LEU A CA 1
ATOM 1607 C C . LEU A 1 196 ? 12.959 -9.083 9.535 1.00 92.12 196 LEU A C 1
ATOM 1609 O O . LEU A 1 196 ? 12.569 -8.133 8.858 1.00 92.12 196 LEU A O 1
ATOM 1613 N N . ASP A 1 197 ? 12.875 -9.098 10.869 1.00 91.88 197 ASP A N 1
ATOM 1614 C CA . ASP A 1 197 ? 12.311 -8.017 11.684 1.00 91.88 197 ASP A CA 1
ATOM 1615 C C . ASP A 1 197 ? 10.886 -7.605 11.243 1.00 91.88 197 ASP A C 1
ATOM 1617 O O . ASP A 1 197 ? 10.543 -6.421 11.209 1.00 91.88 197 ASP A O 1
ATOM 1621 N N . GLY A 1 198 ? 10.047 -8.575 10.858 1.00 89.94 198 GLY A N 1
ATOM 1622 C CA . GLY A 1 198 ? 8.663 -8.322 10.440 1.00 89.94 198 GLY A CA 1
ATOM 1623 C C . GLY A 1 198 ? 8.494 -7.885 8.977 1.00 89.94 198 GLY A C 1
ATOM 1624 O O . GLY A 1 198 ? 7.394 -7.524 8.551 1.00 89.94 198 GLY A O 1
ATOM 1625 N N . PHE A 1 199 ? 9.568 -7.855 8.180 1.00 93.06 199 PHE A N 1
ATOM 1626 C CA . PHE A 1 199 ? 9.491 -7.405 6.789 1.00 93.06 199 PHE A CA 1
ATOM 1627 C C . PHE A 1 199 ? 8.552 -8.274 5.937 1.00 93.06 199 PHE A C 1
ATOM 1629 O O . PHE A 1 199 ? 7.796 -7.749 5.113 1.00 93.06 199 PHE A O 1
ATOM 1636 N N . LEU A 1 200 ? 8.584 -9.595 6.127 1.00 88.94 200 LEU A N 1
ATOM 1637 C CA . LEU A 1 200 ? 7.806 -10.543 5.337 1.00 88.94 200 LEU A CA 1
ATOM 1638 C C . LEU A 1 200 ? 6.306 -10.339 5.557 1.00 88.94 200 LEU A C 1
ATOM 1640 O O . LEU A 1 200 ? 5.553 -10.318 4.584 1.00 88.94 200 LEU A O 1
ATOM 1644 N N . SER A 1 201 ? 5.867 -10.139 6.800 1.00 80.94 201 SER A N 1
ATOM 1645 C CA . SER A 1 201 ? 4.451 -9.948 7.129 1.00 80.94 201 SER A CA 1
ATOM 1646 C C . SER A 1 201 ? 3.940 -8.536 6.826 1.00 80.94 201 SER A C 1
ATOM 1648 O O . SER A 1 201 ? 2.793 -8.387 6.383 1.00 80.94 201 SER A O 1
ATOM 1650 N N . HIS A 1 202 ? 4.772 -7.505 7.016 1.00 83.81 202 HIS A N 1
ATOM 1651 C CA . HIS A 1 202 ? 4.331 -6.106 6.994 1.00 83.81 202 HIS A CA 1
ATOM 1652 C C . HIS A 1 202 ? 4.670 -5.323 5.719 1.00 83.81 202 HIS A C 1
ATOM 1654 O O . HIS A 1 202 ? 3.959 -4.367 5.415 1.00 83.81 202 HIS A O 1
ATOM 1660 N N . GLN A 1 203 ? 5.725 -5.687 4.981 1.00 89.38 203 GLN A N 1
ATOM 1661 C CA . GLN A 1 203 ? 6.260 -4.844 3.894 1.00 89.38 203 GLN A CA 1
ATOM 1662 C C . GLN A 1 203 ? 6.142 -5.457 2.497 1.00 89.38 203 GLN A C 1
ATOM 1664 O O . GLN A 1 203 ? 6.154 -4.731 1.500 1.00 89.38 203 GLN A O 1
ATOM 1669 N N . THR A 1 204 ? 6.011 -6.778 2.397 1.00 93.06 204 THR A N 1
ATOM 1670 C CA . THR A 1 204 ? 5.925 -7.463 1.102 1.00 93.06 204 THR A CA 1
ATOM 1671 C C . THR A 1 204 ? 4.618 -7.183 0.363 1.00 93.06 204 THR A C 1
ATOM 1673 O O . THR A 1 204 ? 3.518 -7.275 0.922 1.00 93.06 204 THR A O 1
ATOM 1676 N N . ALA A 1 205 ? 4.738 -6.886 -0.929 1.00 94.94 205 ALA A N 1
ATOM 1677 C CA . ALA A 1 205 ? 3.608 -6.665 -1.828 1.00 94.94 205 ALA A CA 1
ATOM 1678 C C . ALA A 1 205 ? 3.255 -7.941 -2.620 1.00 94.94 205 ALA A C 1
ATOM 1680 O O . ALA A 1 205 ? 4.072 -8.859 -2.680 1.00 94.94 205 ALA A O 1
ATOM 1681 N N . PRO A 1 206 ? 2.062 -8.025 -3.244 1.00 97.56 206 PRO A N 1
ATOM 1682 C CA . PRO A 1 206 ? 1.776 -9.061 -4.236 1.00 97.56 206 PRO A CA 1
ATOM 1683 C C . PRO A 1 206 ? 2.828 -9.095 -5.355 1.00 97.56 206 PRO A C 1
ATOM 1685 O O . PRO A 1 206 ? 3.302 -8.046 -5.789 1.00 97.56 206 PRO A O 1
ATOM 1688 N N . MET A 1 207 ? 3.177 -10.296 -5.822 1.00 98.44 207 MET A N 1
ATOM 1689 C CA . MET A 1 207 ? 4.277 -10.524 -6.764 1.00 98.44 207 MET A CA 1
ATOM 1690 C C . MET A 1 207 ? 3.818 -11.249 -8.032 1.00 98.44 207 MET A C 1
ATOM 1692 O O . MET A 1 207 ? 2.969 -12.142 -7.974 1.00 98.44 207 MET A O 1
ATOM 1696 N N . GLN A 1 208 ? 4.405 -10.871 -9.168 1.00 98.62 208 GLN A N 1
ATOM 1697 C CA . GLN A 1 208 ? 4.252 -11.518 -10.471 1.00 98.62 208 GLN A CA 1
ATOM 1698 C C . GLN A 1 208 ? 5.312 -12.606 -10.644 1.00 98.62 208 GLN A C 1
ATOM 1700 O O . GLN A 1 208 ? 6.429 -12.458 -10.155 1.00 98.62 208 GLN A O 1
ATOM 1705 N N . VAL A 1 209 ? 4.986 -13.672 -11.374 1.00 98.81 209 VAL A N 1
ATOM 1706 C CA . VAL A 1 209 ? 5.939 -14.722 -11.751 1.00 98.81 209 VAL A CA 1
ATOM 1707 C C . VAL A 1 209 ? 6.805 -14.257 -12.903 1.00 98.81 209 VAL A C 1
ATOM 1709 O O . VAL A 1 209 ? 6.297 -13.792 -13.919 1.00 98.81 209 VAL A O 1
ATOM 1712 N N . ILE A 1 210 ? 8.114 -14.429 -12.763 1.00 98.81 210 ILE A N 1
ATOM 1713 C CA . ILE A 1 210 ? 9.103 -14.110 -13.779 1.00 98.81 210 ILE A CA 1
ATOM 1714 C C . ILE A 1 210 ? 9.914 -15.361 -14.099 1.00 98.81 210 ILE A C 1
ATOM 1716 O O . ILE A 1 210 ? 10.432 -16.044 -13.216 1.00 98.81 210 ILE A O 1
ATOM 1720 N N . LEU A 1 211 ? 10.025 -15.642 -15.396 1.00 98.88 211 LEU A N 1
ATOM 1721 C CA . LEU A 1 211 ? 10.834 -16.727 -15.937 1.00 98.88 211 LEU A CA 1
ATOM 1722 C C . LEU A 1 211 ? 11.796 -16.132 -16.960 1.00 98.88 211 LEU A C 1
ATOM 1724 O O . LEU A 1 211 ? 11.362 -15.451 -17.897 1.00 98.88 211 LEU A O 1
ATOM 1728 N N . ASN A 1 212 ? 13.094 -16.374 -16.805 1.00 98.75 212 ASN A N 1
ATOM 1729 C CA . ASN A 1 212 ? 14.092 -15.923 -17.771 1.00 98.75 212 ASN A CA 1
ATOM 1730 C C . ASN A 1 212 ? 15.268 -16.884 -17.890 1.00 98.75 212 ASN A C 1
ATOM 1732 O O . ASN A 1 212 ? 15.609 -17.616 -16.964 1.00 98.75 212 ASN A O 1
ATOM 1736 N N . LEU A 1 213 ? 15.924 -16.809 -19.046 1.00 98.69 213 LEU A N 1
ATOM 1737 C CA . LEU A 1 213 ? 17.229 -17.408 -19.276 1.00 98.69 213 LEU A CA 1
ATOM 1738 C C . LEU A 1 213 ? 18.248 -16.289 -19.521 1.00 98.69 213 LEU A C 1
ATOM 1740 O O . LEU A 1 213 ? 18.405 -15.824 -20.647 1.00 98.69 213 LEU A O 1
ATOM 1744 N N . ALA A 1 214 ? 18.911 -15.803 -18.477 1.00 98.50 214 ALA A N 1
ATOM 1745 C CA . ALA A 1 214 ? 19.966 -14.804 -18.627 1.00 98.50 214 ALA A CA 1
ATOM 1746 C C . ALA A 1 214 ? 21.267 -15.434 -19.164 1.00 98.50 214 ALA A C 1
ATOM 1748 O O . ALA A 1 214 ? 21.482 -16.648 -19.086 1.00 98.50 214 ALA A O 1
ATOM 1749 N N . VAL A 1 215 ? 22.139 -14.596 -19.727 1.00 98.56 215 VAL A N 1
ATOM 1750 C CA . VAL A 1 215 ? 23.464 -14.968 -20.230 1.00 98.56 215 VAL A CA 1
ATOM 1751 C C . VAL A 1 215 ? 24.505 -13.999 -19.674 1.00 98.56 215 VAL A C 1
ATOM 1753 O O . VAL A 1 215 ? 24.408 -12.787 -19.861 1.00 98.56 215 VAL A O 1
ATOM 1756 N N . GLY A 1 216 ? 25.539 -14.524 -19.026 1.00 98.00 216 GLY A N 1
ATOM 1757 C CA . GLY A 1 216 ? 26.549 -13.723 -18.346 1.00 98.00 216 GLY A CA 1
ATOM 1758 C C . GLY A 1 216 ? 26.004 -13.019 -17.099 1.00 98.00 216 GLY A C 1
ATOM 1759 O O . GLY A 1 216 ? 25.029 -13.459 -16.496 1.00 98.00 216 GLY A O 1
ATOM 1760 N N . GLY A 1 217 ? 26.642 -11.913 -16.722 1.00 96.62 217 GLY A N 1
ATOM 1761 C CA . GLY A 1 217 ? 26.212 -11.068 -15.606 1.00 96.62 217 GLY A CA 1
ATOM 1762 C C . GLY A 1 217 ? 26.839 -11.429 -14.261 1.00 96.62 217 GLY A C 1
ATOM 1763 O O . GLY A 1 217 ? 27.695 -12.313 -14.160 1.00 96.62 217 GLY A O 1
ATOM 1764 N N . ASP A 1 218 ? 26.436 -10.693 -13.230 1.00 96.19 218 ASP A N 1
ATOM 1765 C CA . ASP A 1 218 ? 27.093 -10.689 -11.920 1.00 96.19 218 ASP A CA 1
ATOM 1766 C C . ASP A 1 218 ? 26.980 -12.038 -11.184 1.00 96.19 218 ASP A C 1
ATOM 1768 O O . ASP A 1 218 ? 27.900 -12.427 -10.463 1.00 96.19 218 ASP A O 1
ATOM 1772 N N . TYR A 1 219 ? 25.902 -12.797 -11.410 1.00 95.62 219 TYR A N 1
ATOM 1773 C CA . TYR A 1 219 ? 25.659 -14.090 -10.757 1.00 95.62 219 TYR A CA 1
ATOM 1774 C C . TYR A 1 219 ? 26.607 -15.203 -11.232 1.00 95.62 219 TYR A C 1
ATOM 1776 O O . TYR A 1 219 ? 27.140 -15.980 -10.429 1.00 95.62 219 TYR A O 1
ATOM 1784 N N . VAL A 1 220 ? 26.898 -15.258 -12.539 1.00 95.62 220 VAL A N 1
ATOM 1785 C CA . VAL A 1 220 ? 27.830 -16.257 -13.094 1.00 95.62 220 VAL A CA 1
ATOM 1786 C C . VAL A 1 220 ? 29.299 -15.881 -12.877 1.00 95.62 220 VAL A C 1
ATOM 1788 O O . VAL A 1 220 ? 30.171 -16.711 -13.114 1.00 95.62 220 VAL A O 1
ATOM 1791 N N . LYS A 1 221 ? 29.600 -14.673 -12.377 1.00 93.75 221 LYS A N 1
ATOM 1792 C CA . LYS A 1 221 ? 30.947 -14.224 -11.970 1.00 93.75 221 LYS A CA 1
ATOM 1793 C C . LYS A 1 221 ? 32.024 -14.556 -13.014 1.00 93.75 221 LYS A C 1
ATOM 1795 O O . LYS A 1 221 ? 31.964 -14.067 -14.135 1.00 93.75 221 LYS A O 1
ATOM 1800 N N . GLU A 1 222 ? 33.013 -15.377 -12.673 1.00 94.06 222 GLU A N 1
ATOM 1801 C CA . GLU A 1 222 ? 34.086 -15.825 -13.563 1.00 94.06 222 GLU A CA 1
ATOM 1802 C C . GLU A 1 222 ? 33.644 -16.816 -14.650 1.00 94.06 222 GLU A C 1
ATOM 1804 O O . GLU A 1 222 ? 34.405 -17.058 -15.586 1.00 94.06 222 GLU A O 1
ATOM 1809 N N . ALA A 1 223 ? 32.437 -17.382 -14.572 1.00 95.06 223 ALA A N 1
ATOM 1810 C CA . ALA A 1 223 ? 31.870 -18.290 -15.568 1.00 95.06 223 ALA A CA 1
ATOM 1811 C C . ALA A 1 223 ? 31.088 -17.594 -16.683 1.00 95.06 223 ALA A C 1
ATOM 1813 O O . ALA A 1 223 ? 30.098 -18.128 -17.176 1.00 95.06 223 ALA A O 1
ATOM 1814 N N . GLN A 1 224 ? 31.549 -16.415 -17.106 1.00 97.75 224 GLN A N 1
ATOM 1815 C CA . GLN A 1 224 ? 31.023 -15.747 -18.298 1.00 97.75 224 GLN A CA 1
ATOM 1816 C C . GLN A 1 224 ? 31.140 -16.653 -19.543 1.00 97.75 224 GLN A C 1
ATOM 1818 O O . GLN A 1 224 ? 32.035 -17.506 -19.588 1.00 97.75 224 GLN A O 1
ATOM 1823 N N . PRO A 1 225 ? 30.284 -16.451 -20.566 1.00 97.81 225 PRO A N 1
ATOM 1824 C CA . PRO A 1 225 ? 30.385 -17.175 -21.829 1.00 97.81 225 PRO A CA 1
ATOM 1825 C C . PRO A 1 225 ? 31.779 -17.085 -22.464 1.00 97.81 225 PRO A C 1
ATOM 1827 O O . PRO A 1 225 ? 32.395 -16.020 -22.498 1.00 97.81 225 PRO A O 1
ATOM 1830 N N . ASP A 1 226 ? 32.249 -18.198 -23.018 1.00 95.75 226 ASP A N 1
ATOM 1831 C CA . ASP A 1 226 ? 33.517 -18.308 -23.742 1.00 95.75 226 ASP A CA 1
ATOM 1832 C C . ASP A 1 226 ? 33.447 -19.366 -24.861 1.00 95.75 226 ASP A C 1
ATOM 1834 O O . ASP A 1 226 ? 32.372 -19.843 -25.225 1.00 95.75 226 ASP A O 1
ATOM 1838 N N . ALA A 1 227 ? 34.598 -19.746 -25.424 1.00 94.94 227 ALA A N 1
ATOM 1839 C CA . ALA A 1 227 ? 34.687 -20.720 -26.514 1.00 94.94 227 ALA A CA 1
ATOM 1840 C C . ALA A 1 227 ? 34.201 -22.141 -26.152 1.00 94.94 227 ALA A C 1
ATOM 1842 O O . ALA A 1 227 ? 34.007 -22.954 -27.051 1.00 94.94 227 ALA A O 1
ATOM 1843 N N . THR A 1 228 ? 34.018 -22.455 -24.865 1.00 95.25 228 THR A N 1
ATOM 1844 C CA . THR A 1 228 ? 33.454 -23.732 -24.392 1.00 95.25 228 THR A CA 1
ATOM 1845 C C . THR A 1 228 ? 31.932 -23.687 -24.235 1.00 95.25 228 THR A C 1
ATOM 1847 O O . THR A 1 228 ? 31.305 -24.714 -23.970 1.00 95.25 228 THR A O 1
ATOM 1850 N N . SER A 1 229 ? 31.328 -22.505 -24.393 1.00 97.69 229 SER A N 1
ATOM 1851 C CA . SER A 1 229 ? 29.881 -22.315 -24.297 1.00 97.69 229 SER A CA 1
ATOM 1852 C C . SER A 1 229 ? 29.184 -22.794 -25.572 1.00 97.69 229 SER A C 1
ATOM 1854 O O . SER A 1 229 ? 29.601 -22.473 -26.684 1.00 97.69 229 SER A O 1
ATOM 1856 N N . ASN A 1 230 ? 28.096 -23.541 -25.410 1.00 96.56 230 ASN A N 1
ATOM 1857 C CA . ASN A 1 230 ? 27.344 -24.163 -26.495 1.00 96.56 230 ASN A CA 1
ATOM 1858 C C . ASN A 1 230 ? 26.027 -23.419 -26.704 1.00 96.56 230 ASN A C 1
ATOM 1860 O O . ASN A 1 230 ? 25.264 -23.262 -25.756 1.00 96.56 230 ASN A O 1
ATOM 1864 N N . TRP A 1 231 ? 25.726 -23.034 -27.942 1.00 97.44 231 TRP A N 1
ATOM 1865 C CA . TRP A 1 231 ? 24.492 -22.335 -28.314 1.00 97.44 231 TRP A CA 1
ATOM 1866 C C . TRP A 1 231 ? 23.814 -23.051 -29.494 1.00 97.44 231 TRP A C 1
ATOM 1868 O O . TRP A 1 231 ? 24.525 -23.594 -30.343 1.00 97.44 231 TRP A O 1
ATOM 1878 N N . PRO A 1 232 ? 22.474 -23.042 -29.598 1.00 98.06 232 PRO A N 1
ATOM 1879 C CA . PRO A 1 232 ? 21.514 -22.429 -28.676 1.00 98.06 232 PRO A CA 1
ATOM 1880 C C . PRO A 1 232 ? 21.333 -23.229 -27.374 1.00 98.06 232 PRO A C 1
ATOM 1882 O O . PRO A 1 232 ? 21.642 -24.417 -27.311 1.00 98.06 232 PRO A O 1
ATOM 1885 N N . GLN A 1 233 ? 20.814 -22.568 -26.339 1.00 98.44 233 GLN A N 1
ATOM 1886 C CA . GLN A 1 233 ? 20.376 -23.189 -25.085 1.00 98.44 233 GLN A CA 1
ATOM 1887 C C . GLN A 1 233 ? 18.898 -22.925 -24.846 1.00 98.44 233 GLN A C 1
ATOM 1889 O O . GLN A 1 233 ? 18.369 -21.905 -25.288 1.00 98.44 233 GLN A O 1
ATOM 1894 N N . HIS A 1 234 ? 18.247 -23.825 -24.112 1.00 98.44 234 HIS A N 1
ATOM 1895 C CA . HIS A 1 234 ? 16.824 -23.728 -23.816 1.00 98.44 234 HIS A CA 1
ATOM 1896 C C . HIS A 1 234 ? 16.552 -24.031 -22.347 1.00 98.44 234 HIS A C 1
ATOM 1898 O O . HIS A 1 234 ? 17.000 -25.052 -21.829 1.00 98.44 234 HIS A O 1
ATOM 1904 N N . MET A 1 235 ? 15.771 -23.164 -21.709 1.00 98.75 235 MET A N 1
ATOM 1905 C CA . MET A 1 235 ? 15.025 -23.502 -20.505 1.00 98.75 235 MET A CA 1
ATOM 1906 C C . MET A 1 235 ? 13.620 -23.913 -20.945 1.00 98.75 235 MET A C 1
ATOM 1908 O O . MET A 1 235 ? 12.939 -23.145 -21.630 1.00 98.75 235 MET A O 1
ATOM 1912 N N . LEU A 1 236 ? 13.219 -25.133 -20.591 1.00 98.81 236 LEU A N 1
ATOM 1913 C CA . LEU A 1 236 ? 11.889 -25.664 -20.895 1.00 98.81 236 LEU A CA 1
ATOM 1914 C C . LEU A 1 236 ? 11.058 -25.629 -19.621 1.00 98.81 236 LEU A C 1
ATOM 1916 O O . LEU A 1 236 ? 11.479 -26.200 -18.618 1.00 98.81 236 LEU A O 1
ATOM 1920 N N . VAL A 1 237 ? 9.903 -24.979 -19.651 1.00 98.88 237 VAL A N 1
ATOM 1921 C CA . VAL A 1 237 ? 8.975 -24.928 -18.518 1.00 98.88 237 VAL A CA 1
ATOM 1922 C C . VAL A 1 237 ? 7.719 -25.695 -18.900 1.00 98.88 237 VAL A C 1
ATOM 1924 O O . VAL A 1 237 ? 7.023 -25.312 -19.835 1.00 98.88 237 VAL A O 1
ATOM 1927 N N . ASP A 1 238 ? 7.472 -26.782 -18.176 1.00 98.50 238 ASP A N 1
ATOM 1928 C CA . ASP A 1 238 ? 6.343 -27.695 -18.377 1.00 98.50 238 ASP A CA 1
ATOM 1929 C C . ASP A 1 238 ? 5.059 -27.103 -17.792 1.00 98.50 238 ASP A C 1
ATOM 1931 O O . ASP A 1 238 ? 4.032 -27.044 -18.454 1.00 98.50 238 ASP A O 1
ATOM 1935 N N . TYR A 1 239 ? 5.131 -26.587 -16.562 1.00 98.56 239 TYR A N 1
ATOM 1936 C CA . TYR A 1 239 ? 4.015 -25.866 -15.963 1.00 98.56 239 TYR A CA 1
ATOM 1937 C C . TYR A 1 239 ? 4.473 -24.822 -14.952 1.00 98.56 239 TYR A C 1
ATOM 1939 O O . TYR A 1 239 ? 5.543 -24.930 -14.343 1.00 98.56 239 TYR A O 1
ATOM 1947 N N . VAL A 1 240 ? 3.590 -23.854 -14.714 1.00 98.75 240 VAL A N 1
ATOM 1948 C CA . VAL A 1 240 ? 3.619 -22.945 -13.566 1.00 98.75 240 VAL A CA 1
ATOM 1949 C C . VAL A 1 240 ? 2.281 -23.082 -12.855 1.00 98.75 240 VAL A C 1
ATOM 1951 O O . VAL A 1 240 ? 1.232 -22.883 -13.459 1.00 98.75 240 VAL A O 1
ATOM 1954 N N . ARG A 1 241 ? 2.293 -23.413 -11.567 1.00 98.31 241 ARG A N 1
ATOM 1955 C CA . ARG A 1 241 ? 1.084 -23.545 -10.750 1.00 98.31 241 ARG A CA 1
ATOM 1956 C C . ARG A 1 241 ? 1.197 -22.675 -9.517 1.00 98.31 241 ARG A C 1
ATOM 1958 O O . ARG A 1 241 ? 2.226 -22.661 -8.844 1.00 98.31 241 ARG A O 1
ATOM 1965 N N . VAL A 1 242 ? 0.113 -21.974 -9.212 1.00 97.94 242 VAL A N 1
ATOM 1966 C CA . VAL A 1 242 ? -0.016 -21.173 -8.000 1.00 97.94 242 VAL A CA 1
ATOM 1967 C C . VAL A 1 242 ? -1.149 -21.740 -7.168 1.00 97.94 242 VAL A C 1
ATOM 1969 O O . VAL A 1 242 ? -2.274 -21.935 -7.641 1.00 97.94 242 VAL A O 1
ATOM 1972 N N . PHE A 1 243 ? -0.843 -22.001 -5.906 1.00 94.44 243 PHE A N 1
ATOM 1973 C CA . PHE A 1 243 ? -1.781 -22.501 -4.924 1.00 94.44 243 PHE A CA 1
ATOM 1974 C C . PHE A 1 243 ? -1.917 -21.504 -3.784 1.00 94.44 243 PHE A C 1
ATOM 1976 O O . PHE A 1 243 ? -0.965 -20.829 -3.408 1.00 94.44 243 PHE A O 1
ATOM 1983 N N . GLN A 1 244 ? -3.087 -21.460 -3.169 1.00 88.62 244 GLN A N 1
ATOM 1984 C CA . GLN A 1 244 ? -3.304 -20.764 -1.907 1.00 88.62 244 GLN A CA 1
ATOM 1985 C C . GLN A 1 244 ? -3.897 -21.749 -0.904 1.00 88.62 244 GLN A C 1
ATOM 1987 O O . GLN A 1 244 ? -4.512 -22.743 -1.295 1.00 88.62 244 GLN A O 1
ATOM 1992 N N . ARG A 1 245 ? -3.646 -21.554 0.396 1.00 78.81 245 ARG A N 1
ATOM 1993 C CA . ARG A 1 245 ? -4.134 -22.497 1.411 1.00 78.81 245 ARG A CA 1
ATOM 1994 C C . ARG A 1 245 ? -5.660 -22.538 1.366 1.00 78.81 245 ARG A C 1
ATOM 1996 O O . ARG A 1 245 ? -6.324 -21.527 1.586 1.00 78.81 245 ARG A O 1
ATOM 2003 N N . ASN A 1 246 ? -6.185 -23.728 1.090 1.00 51.12 246 ASN A N 1
ATOM 2004 C CA . ASN A 1 246 ? -7.595 -24.039 1.150 1.00 51.12 246 ASN A CA 1
ATOM 2005 C C . ASN A 1 246 ? -7.968 -24.160 2.616 1.00 51.12 246 ASN A C 1
ATOM 2007 O O . ASN A 1 246 ? -7.503 -25.033 3.353 1.00 51.12 246 ASN A O 1
ATOM 2011 N N . SER A 1 247 ? -8.758 -23.209 3.055 1.00 43.41 247 SER A N 1
ATOM 2012 C CA . SER A 1 247 ? -9.084 -23.035 4.445 1.00 43.41 247 SER A CA 1
ATOM 2013 C C . SER A 1 247 ? -10.338 -23.885 4.702 1.00 43.41 247 SER A C 1
ATOM 2015 O O . SER A 1 247 ? -11.337 -23.756 3.993 1.00 43.41 247 SER A O 1
ATOM 2017 N N . THR A 1 248 ? -10.284 -24.877 5.604 1.00 41.62 248 THR A N 1
ATOM 2018 C CA . THR A 1 248 ? -11.459 -25.720 5.888 1.00 41.62 248 THR A CA 1
ATOM 2019 C C . THR A 1 248 ? -12.602 -24.807 6.325 1.00 41.62 248 THR A C 1
ATOM 2021 O O . THR A 1 248 ? -12.488 -24.044 7.286 1.00 41.62 248 THR A O 1
ATOM 2024 N N . SER A 1 249 ? -13.693 -24.856 5.562 1.00 43.72 249 SER A N 1
ATOM 2025 C CA . SER A 1 249 ? -14.592 -23.728 5.284 1.00 43.72 249 SER A CA 1
ATOM 2026 C C . SER A 1 249 ? -15.333 -23.102 6.469 1.00 43.72 249 SER A C 1
ATOM 2028 O O . SER A 1 249 ? -15.986 -22.086 6.277 1.00 43.72 249 SER A O 1
ATOM 2030 N N . ASN A 1 250 ? -15.246 -23.653 7.681 1.00 39.47 250 ASN A N 1
ATOM 2031 C CA . ASN A 1 250 ? -15.889 -23.072 8.864 1.00 39.47 250 ASN A CA 1
ATOM 2032 C C . ASN A 1 250 ? -14.895 -22.472 9.859 1.00 39.47 250 ASN A C 1
ATOM 2034 O O . ASN A 1 250 ? -15.205 -21.465 10.483 1.00 39.47 250 ASN A O 1
ATOM 2038 N N . GLU A 1 251 ? -13.697 -23.030 10.003 1.00 39.53 251 GLU A N 1
ATOM 2039 C CA . GLU A 1 251 ? -12.744 -22.563 11.017 1.00 39.53 251 GLU A CA 1
ATOM 2040 C C . GLU A 1 251 ? -11.882 -21.433 10.473 1.00 39.53 251 GLU A C 1
ATOM 2042 O O . GLU A 1 251 ? -11.642 -20.453 11.161 1.00 39.53 251 GLU A O 1
ATOM 2047 N N . ALA A 1 252 ? -11.530 -21.486 9.192 1.00 39.06 252 ALA A N 1
ATOM 2048 C CA . ALA A 1 252 ? -10.799 -20.413 8.551 1.00 39.06 252 ALA A CA 1
ATOM 2049 C C . ALA A 1 252 ? -11.688 -19.377 7.860 1.00 39.06 252 ALA A C 1
ATOM 2051 O O . ALA A 1 252 ? -11.209 -18.283 7.624 1.00 39.06 252 ALA A O 1
ATOM 2052 N N . ALA A 1 253 ? -12.979 -19.639 7.631 1.00 41.28 253 ALA A N 1
ATOM 2053 C CA . ALA A 1 253 ? -13.946 -18.550 7.480 1.00 41.28 253 ALA A CA 1
ATOM 2054 C C . ALA A 1 253 ? -14.147 -17.822 8.812 1.00 41.28 253 ALA A C 1
ATOM 2056 O O . ALA A 1 253 ? -14.366 -16.627 8.793 1.00 41.28 253 ALA A O 1
ATOM 2057 N N . SER A 1 254 ? -14.007 -18.504 9.956 1.00 41.09 254 SER A N 1
ATOM 2058 C CA . SER A 1 254 ? -14.037 -17.858 11.272 1.00 41.09 254 SER A CA 1
ATOM 2059 C C . SER A 1 254 ? -12.729 -17.135 11.584 1.00 41.09 254 SER A C 1
ATOM 2061 O O . SER A 1 254 ? -12.787 -16.016 12.049 1.00 41.09 254 SER A O 1
ATOM 2063 N N . ILE A 1 255 ? -11.557 -17.705 11.283 1.00 46.47 255 ILE A N 1
ATOM 2064 C CA . ILE A 1 255 ? -10.257 -17.043 11.485 1.00 46.47 255 ILE A CA 1
ATOM 2065 C C . ILE A 1 255 ? -10.048 -15.942 10.453 1.00 46.47 255 ILE A C 1
ATOM 2067 O O . ILE A 1 255 ? -9.631 -14.872 10.847 1.00 46.47 255 ILE A O 1
ATOM 2071 N N . LYS A 1 256 ? -10.402 -16.136 9.177 1.00 40.50 256 LYS A N 1
ATOM 2072 C CA . LYS A 1 256 ? -10.393 -15.067 8.173 1.00 40.50 256 LYS A CA 1
ATOM 2073 C C . LYS A 1 256 ? -11.488 -14.045 8.439 1.00 40.50 256 LYS A C 1
ATOM 2075 O O . LYS A 1 256 ? -11.205 -12.879 8.303 1.00 40.50 256 LYS A O 1
ATOM 2080 N N . ALA A 1 257 ? -12.692 -14.409 8.885 1.00 46.00 257 ALA A N 1
ATOM 2081 C CA . ALA A 1 257 ? -13.651 -13.399 9.340 1.00 46.00 257 ALA A CA 1
ATOM 2082 C C . ALA A 1 257 ? -13.187 -12.721 10.625 1.00 46.00 257 ALA A C 1
ATOM 2084 O O . ALA A 1 257 ? -13.569 -11.591 10.833 1.00 46.00 257 ALA A O 1
ATOM 2085 N N . VAL A 1 258 ? -12.383 -13.354 11.481 1.00 50.69 258 VAL A N 1
ATOM 2086 C CA . VAL A 1 258 ? -11.805 -12.710 12.666 1.00 50.69 258 VAL A CA 1
ATOM 2087 C C . VAL A 1 258 ? -10.605 -11.851 12.286 1.00 50.69 258 VAL A C 1
ATOM 2089 O O . VAL A 1 258 ? -10.506 -10.772 12.827 1.00 50.69 258 VAL A O 1
ATOM 2092 N N . GLU A 1 259 ? -9.737 -12.252 11.357 1.00 50.44 259 GLU A N 1
ATOM 2093 C CA . GLU A 1 259 ? -8.591 -11.480 10.854 1.00 50.44 259 GLU A CA 1
ATOM 2094 C C . GLU A 1 259 ? -9.054 -10.347 9.927 1.00 50.44 259 GLU A C 1
ATOM 2096 O O . GLU A 1 259 ? -8.616 -9.218 10.106 1.00 50.44 259 GLU A O 1
ATOM 2101 N N . ASP A 1 260 ? -9.989 -10.606 9.010 1.00 47.75 260 ASP A N 1
ATOM 2102 C CA . ASP A 1 260 ? -10.670 -9.597 8.194 1.00 47.75 260 ASP A CA 1
ATOM 2103 C C . ASP A 1 260 ? -11.541 -8.715 9.089 1.00 47.75 260 ASP A C 1
ATOM 2105 O O . ASP A 1 260 ? -11.421 -7.512 8.963 1.00 47.75 260 ASP A O 1
ATOM 2109 N N . ALA A 1 261 ? -12.322 -9.222 10.058 1.00 52.44 261 ALA A N 1
ATOM 2110 C CA . ALA A 1 261 ? -13.019 -8.338 11.007 1.00 52.44 261 ALA A CA 1
ATOM 2111 C C . ALA A 1 261 ? -12.045 -7.596 11.922 1.00 52.44 261 ALA A C 1
ATOM 2113 O O . ALA A 1 261 ? -12.361 -6.496 12.350 1.00 52.44 261 ALA A O 1
ATOM 2114 N N . HIS A 1 262 ? -10.872 -8.147 12.228 1.00 58.16 262 HIS A N 1
ATOM 2115 C CA . HIS A 1 262 ? -9.852 -7.478 13.028 1.00 58.16 262 HIS A CA 1
ATOM 2116 C C . HIS A 1 262 ? -9.210 -6.345 12.223 1.00 58.16 262 HIS A C 1
ATOM 2118 O O . HIS A 1 262 ? -9.175 -5.217 12.704 1.00 58.16 262 HIS A O 1
ATOM 2124 N N . ILE A 1 263 ? -8.825 -6.581 10.968 1.00 57.66 263 ILE A N 1
ATOM 2125 C CA . ILE A 1 263 ? -8.328 -5.554 10.042 1.00 57.66 263 ILE A CA 1
ATOM 2126 C C . ILE A 1 263 ? -9.435 -4.542 9.690 1.00 57.66 263 ILE A C 1
ATOM 2128 O O . ILE A 1 263 ? -9.190 -3.342 9.703 1.00 57.66 263 ILE A O 1
ATOM 2132 N N . GLU A 1 264 ? -10.669 -4.983 9.451 1.00 61.12 264 GLU A N 1
ATOM 2133 C CA . GLU A 1 264 ? -11.845 -4.131 9.219 1.00 61.12 264 GLU A CA 1
ATOM 2134 C C . GLU A 1 264 ? -12.297 -3.395 10.488 1.00 61.12 264 GLU A C 1
ATOM 2136 O O . GLU A 1 264 ? -12.988 -2.379 10.383 1.00 61.12 264 GLU A O 1
ATOM 2141 N N . SER A 1 265 ? -11.918 -3.870 11.681 1.00 71.81 265 SER A N 1
ATOM 2142 C CA . SER A 1 265 ? -12.122 -3.156 12.947 1.00 71.81 265 SER A CA 1
ATOM 2143 C C . SER A 1 265 ? -11.067 -2.081 13.177 1.00 71.81 265 SER A C 1
ATOM 2145 O O . SER A 1 265 ? -11.355 -1.090 13.855 1.00 71.81 265 SER A O 1
ATOM 2147 N N . GLN A 1 266 ? -9.879 -2.201 12.569 1.00 89.56 266 GLN A N 1
ATOM 2148 C CA . GLN A 1 266 ? -8.881 -1.138 12.625 1.00 89.56 266 GLN A CA 1
ATOM 2149 C C . GLN A 1 266 ? -9.424 0.109 11.935 1.00 89.56 266 GLN A C 1
ATOM 2151 O O . GLN A 1 266 ? -10.088 0.035 10.908 1.00 89.56 266 GLN A O 1
ATOM 2156 N N . THR A 1 267 ? -9.179 1.274 12.516 1.00 94.50 267 THR A N 1
ATOM 2157 C CA . THR A 1 267 ? -9.601 2.570 11.988 1.00 94.50 267 THR A CA 1
ATOM 2158 C C . THR A 1 267 ? -8.386 3.304 11.438 1.00 94.50 267 THR A C 1
ATOM 2160 O O . THR A 1 267 ? -7.467 3.645 12.184 1.00 94.50 267 THR A O 1
ATOM 2163 N N . ARG A 1 268 ? -8.385 3.587 10.134 1.00 96.31 268 ARG A N 1
ATOM 2164 C CA . ARG A 1 268 ? -7.402 4.460 9.483 1.00 96.31 268 ARG A CA 1
ATOM 2165 C C . ARG A 1 268 ? -7.829 5.914 9.671 1.00 96.31 268 ARG A C 1
ATOM 2167 O O . ARG A 1 268 ? -8.786 6.373 9.055 1.00 96.31 268 ARG A O 1
ATOM 2174 N N . ALA A 1 269 ? -7.130 6.658 10.512 1.00 98.62 269 ALA A N 1
ATOM 2175 C CA . ALA A 1 269 ? -7.390 8.072 10.742 1.00 98.62 269 ALA A CA 1
ATOM 2176 C C . ALA A 1 269 ? -6.395 8.941 9.964 1.00 98.62 269 ALA A C 1
ATOM 2178 O O . ALA A 1 269 ? -5.207 8.628 9.902 1.00 98.62 269 ALA A O 1
ATOM 2179 N N . MET A 1 270 ? -6.863 10.050 9.397 1.00 98.75 270 MET A N 1
ATOM 2180 C CA . MET A 1 270 ? -6.005 11.062 8.779 1.00 98.75 270 MET A CA 1
ATOM 2181 C C . MET A 1 270 ? -6.449 12.458 9.219 1.00 98.75 270 MET A C 1
ATOM 2183 O O . MET A 1 270 ? -7.642 12.748 9.241 1.00 98.75 270 MET A O 1
ATOM 2187 N N . THR A 1 271 ? -5.495 13.330 9.543 1.00 98.88 271 THR A N 1
ATOM 2188 C CA . THR A 1 271 ? -5.726 14.779 9.597 1.00 98.88 271 THR A CA 1
ATO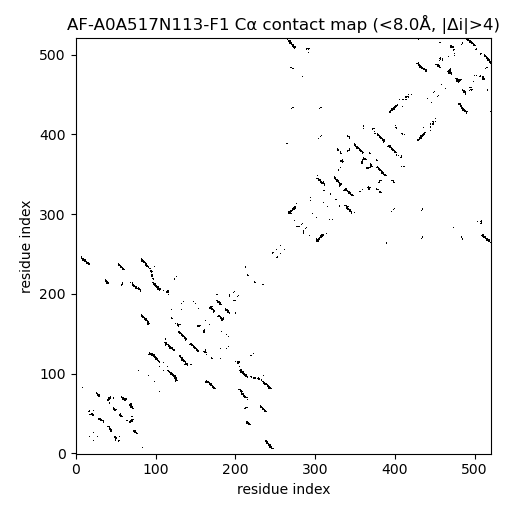M 2189 C C . THR A 1 271 ? -4.895 15.453 8.522 1.00 98.88 271 THR A C 1
ATOM 2191 O O . THR A 1 271 ? -3.723 15.110 8.339 1.00 98.88 271 THR A O 1
ATOM 2194 N N . PHE A 1 272 ? -5.504 16.376 7.784 1.00 98.81 272 PHE A N 1
ATOM 2195 C CA . PHE A 1 272 ? -4.842 17.036 6.675 1.00 98.81 272 PHE A CA 1
ATOM 2196 C C . PHE A 1 272 ? -5.353 18.467 6.491 1.00 98.81 272 PHE A C 1
ATOM 2198 O O . PHE A 1 272 ? -6.465 18.677 6.001 1.00 98.81 272 PHE A O 1
ATOM 2205 N N . ASN A 1 273 ? -4.525 19.455 6.840 1.00 98.81 273 ASN A N 1
ATOM 2206 C CA . ASN A 1 273 ? -4.770 20.827 6.422 1.00 98.81 273 ASN A CA 1
ATOM 2207 C C . ASN A 1 273 ? -4.503 20.887 4.917 1.00 98.81 273 ASN A C 1
ATOM 2209 O O . ASN A 1 273 ? -3.371 20.700 4.463 1.00 98.81 273 ASN A O 1
ATOM 2213 N N . ILE A 1 274 ? -5.565 21.078 4.135 1.00 98.62 274 ILE A N 1
ATOM 2214 C CA . ILE A 1 274 ? -5.478 21.047 2.676 1.00 98.62 274 ILE A CA 1
ATOM 2215 C C . ILE A 1 274 ? -5.260 22.426 2.088 1.00 98.62 274 ILE A C 1
ATOM 2217 O O . ILE A 1 274 ? -5.363 22.526 0.871 1.00 98.62 274 ILE A O 1
ATOM 2221 N N . ARG A 1 275 ? -4.976 23.452 2.899 1.00 98.56 275 ARG A N 1
ATOM 2222 C CA . ARG A 1 275 ? -4.792 24.843 2.486 1.00 98.56 275 ARG A CA 1
ATOM 2223 C C . ARG A 1 275 ? -6.025 25.436 1.797 1.00 98.56 275 ARG A C 1
ATOM 2225 O O . ARG A 1 275 ? -6.593 24.850 0.868 1.00 98.56 275 ARG A O 1
ATOM 2232 N N . LEU A 1 276 ? -6.428 26.637 2.183 1.00 98.12 276 LEU A N 1
ATOM 2233 C CA . LEU A 1 276 ? -7.535 27.310 1.500 1.00 98.12 276 LEU A CA 1
ATOM 2234 C C . LEU A 1 276 ? -7.202 27.602 0.027 1.00 98.12 276 LEU A C 1
ATOM 2236 O O . LEU A 1 276 ? -6.041 27.697 -0.379 1.00 98.12 276 LEU A O 1
ATOM 2240 N N . ASN A 1 277 ? -8.228 27.733 -0.807 1.00 97.88 277 ASN A N 1
ATOM 2241 C CA . ASN A 1 277 ? -8.039 28.182 -2.180 1.00 97.88 277 ASN A CA 1
ATOM 2242 C C . ASN A 1 277 ? -7.791 29.700 -2.228 1.00 97.88 277 ASN A C 1
ATOM 2244 O O . ASN A 1 277 ? -8.683 30.490 -1.929 1.00 97.88 277 ASN A O 1
ATOM 2248 N N . THR A 1 278 ? -6.592 30.113 -2.638 1.00 97.12 278 THR A N 1
ATOM 2249 C CA . THR A 1 278 ? -6.250 31.517 -2.899 1.00 97.12 278 THR A CA 1
ATOM 2250 C C . THR A 1 278 ? -5.358 31.640 -4.132 1.00 97.12 278 THR A C 1
ATOM 2252 O O . THR A 1 278 ? -4.486 30.805 -4.374 1.00 97.12 278 THR A O 1
ATOM 2255 N N . GLU A 1 279 ? -5.553 32.701 -4.917 1.00 95.00 279 GLU A N 1
ATOM 2256 C CA . GLU A 1 279 ? -4.704 33.005 -6.078 1.00 95.00 279 GLU A CA 1
ATOM 2257 C C . GLU A 1 279 ? -3.283 33.428 -5.672 1.00 95.00 279 GLU A C 1
ATOM 2259 O O . GLU A 1 279 ? -2.351 33.285 -6.466 1.00 95.00 279 GLU A O 1
ATOM 2264 N N . ASP A 1 280 ? -3.089 33.887 -4.430 1.00 96.75 280 ASP A N 1
ATOM 2265 C CA . ASP A 1 280 ? -1.769 34.258 -3.902 1.00 96.75 280 ASP A CA 1
ATOM 2266 C C . ASP A 1 280 ? -0.793 33.070 -3.883 1.00 96.75 280 ASP A C 1
ATOM 2268 O O . ASP A 1 280 ? 0.422 33.259 -4.010 1.00 96.75 280 ASP A O 1
ATOM 2272 N N . ASP A 1 281 ? -1.322 31.844 -3.806 1.00 96.94 281 ASP A N 1
ATOM 2273 C CA . ASP A 1 281 ? -0.539 30.608 -3.841 1.00 96.94 281 ASP A CA 1
ATOM 2274 C C . ASP A 1 281 ? -0.049 30.259 -5.268 1.00 96.94 281 ASP A C 1
ATOM 2276 O O . ASP A 1 281 ? 0.801 29.380 -5.432 1.00 96.94 281 ASP A O 1
ATOM 2280 N N . LYS A 1 282 ? -0.506 30.971 -6.314 1.00 96.12 282 LYS A N 1
ATOM 2281 C CA . LYS A 1 282 ? -0.066 30.833 -7.720 1.00 96.12 282 LYS A CA 1
ATOM 2282 C C . LYS A 1 282 ? -0.135 29.384 -8.219 1.00 96.12 282 LYS A C 1
ATOM 2284 O O . LYS A 1 282 ? -1.212 28.806 -8.288 1.00 96.12 282 LYS A O 1
ATOM 2289 N N . GLU A 1 283 ? 1.006 28.770 -8.537 1.00 94.56 283 GLU A N 1
ATOM 2290 C CA . GLU A 1 283 ? 1.110 27.367 -8.970 1.00 94.56 283 GLU A CA 1
ATOM 2291 C C . GLU A 1 283 ? 0.670 26.372 -7.884 1.00 94.56 283 GLU A C 1
ATOM 2293 O O . GLU A 1 283 ? 0.426 25.205 -8.175 1.00 94.56 283 GLU A O 1
ATOM 2298 N N . ASN A 1 284 ? 0.548 26.817 -6.633 1.00 96.69 284 ASN A N 1
ATOM 2299 C CA . ASN A 1 284 ? -0.000 26.047 -5.521 1.00 96.69 284 ASN A CA 1
ATOM 2300 C C . ASN A 1 284 ? -1.460 26.425 -5.208 1.00 96.69 284 ASN A C 1
ATOM 2302 O O . ASN A 1 284 ? -2.003 25.977 -4.202 1.00 96.69 284 ASN A O 1
ATOM 2306 N N . ALA A 1 285 ? -2.132 27.218 -6.049 1.00 97.50 285 ALA A N 1
ATOM 2307 C CA . ALA A 1 285 ? -3.573 27.431 -5.925 1.00 97.50 285 ALA A CA 1
ATOM 2308 C C . ALA A 1 285 ? -4.330 26.100 -6.086 1.00 97.50 285 ALA A C 1
ATOM 2310 O O . ALA A 1 285 ? -3.876 25.195 -6.796 1.00 97.50 285 ALA A O 1
ATOM 2311 N N . TRP A 1 286 ? -5.508 25.981 -5.460 1.00 97.81 286 TRP A N 1
ATOM 2312 C CA . TRP A 1 286 ? -6.274 24.727 -5.384 1.00 97.81 286 TRP A CA 1
ATOM 2313 C C . TRP A 1 286 ? -6.454 24.045 -6.744 1.00 97.81 286 TRP A C 1
ATOM 2315 O O . TRP A 1 286 ? -6.197 22.848 -6.864 1.00 97.81 286 TRP A O 1
ATOM 2325 N N . ARG A 1 287 ? -6.790 24.815 -7.789 1.00 96.31 287 ARG A N 1
ATOM 2326 C CA . ARG A 1 287 ? -6.988 24.311 -9.161 1.00 96.31 287 ARG A CA 1
ATOM 2327 C C . ARG A 1 287 ? -5.803 23.513 -9.725 1.00 96.31 287 ARG A C 1
ATOM 2329 O O . ARG A 1 287 ? -5.981 22.745 -10.661 1.00 96.31 287 ARG A O 1
ATOM 2336 N N . HIS A 1 288 ? -4.598 23.708 -9.189 1.00 95.94 288 HIS A N 1
ATOM 2337 C CA . HIS A 1 288 ? -3.378 23.041 -9.642 1.00 95.94 288 HIS A CA 1
ATOM 2338 C C . HIS A 1 288 ? -2.933 21.891 -8.734 1.00 95.94 288 HIS A C 1
ATOM 2340 O O . HIS A 1 288 ? -1.974 21.195 -9.082 1.00 95.94 288 HIS A O 1
ATOM 2346 N N . ARG A 1 289 ? -3.556 21.715 -7.563 1.00 96.00 289 ARG A N 1
ATOM 2347 C CA . ARG A 1 289 ? -3.145 20.730 -6.546 1.00 96.00 289 ARG A CA 1
ATOM 2348 C C . ARG A 1 289 ? -4.283 19.856 -6.020 1.00 96.00 289 ARG A C 1
ATOM 2350 O O . ARG A 1 289 ? -3.999 18.909 -5.296 1.00 96.00 289 ARG A O 1
ATOM 2357 N N . SER A 1 290 ? -5.533 20.123 -6.399 1.00 96.19 290 SER A N 1
ATOM 2358 C CA . SER A 1 290 ? -6.703 19.339 -5.989 1.00 96.19 290 SER A CA 1
ATOM 2359 C C . SER A 1 290 ? -6.505 17.843 -6.240 1.00 96.19 290 SER A C 1
ATOM 2361 O O . SER A 1 290 ? -6.684 17.049 -5.325 1.00 96.19 290 SER A O 1
ATOM 2363 N N . GLU A 1 291 ? -6.028 17.455 -7.426 1.00 94.81 291 GLU A N 1
ATOM 2364 C CA . GLU A 1 291 ? -5.755 16.046 -7.745 1.00 94.81 291 GLU A CA 1
ATOM 2365 C C . GLU A 1 291 ? -4.652 15.440 -6.874 1.00 94.81 291 GLU A C 1
ATOM 2367 O O . GLU A 1 291 ? -4.774 14.294 -6.458 1.00 94.81 291 GLU A O 1
ATOM 2372 N N . LEU A 1 292 ? -3.614 16.205 -6.516 1.00 93.88 292 LEU A N 1
ATOM 2373 C CA . LEU A 1 292 ? -2.578 15.727 -5.594 1.00 93.88 292 LEU A CA 1
ATOM 2374 C C . LEU A 1 292 ? -3.167 15.460 -4.204 1.00 93.88 292 LEU A C 1
ATOM 2376 O O . LEU A 1 292 ? -2.825 14.468 -3.565 1.00 93.88 292 LEU A O 1
ATOM 2380 N N . VAL A 1 293 ? -4.053 16.339 -3.724 1.00 97.75 293 VAL A N 1
ATOM 2381 C CA . VAL A 1 293 ? -4.718 16.179 -2.420 1.00 97.75 293 VAL A CA 1
ATOM 2382 C C . VAL A 1 293 ? -5.605 14.939 -2.433 1.00 97.75 293 VAL A C 1
ATOM 2384 O O . VAL A 1 293 ? -5.522 14.106 -1.530 1.00 97.75 293 VAL A O 1
ATOM 2387 N N . LEU A 1 294 ? -6.425 14.797 -3.475 1.00 93.62 294 LEU A N 1
ATOM 2388 C CA . LEU A 1 294 ? -7.347 13.677 -3.647 1.00 93.62 294 LEU A CA 1
ATOM 2389 C C . LEU A 1 294 ? -6.600 12.347 -3.807 1.00 93.62 294 LEU A C 1
ATOM 2391 O O . LEU A 1 294 ? -7.011 11.350 -3.215 1.00 93.62 294 LEU A O 1
ATOM 2395 N N . ASP A 1 295 ? -5.487 12.331 -4.543 1.00 87.88 295 ASP A N 1
ATOM 2396 C CA . ASP A 1 295 ? -4.621 11.160 -4.682 1.00 87.88 295 ASP A CA 1
ATOM 2397 C C . ASP A 1 295 ? -4.017 10.740 -3.339 1.00 87.88 295 ASP A C 1
ATOM 2399 O O . ASP A 1 295 ? -4.115 9.570 -2.972 1.00 87.88 295 ASP A O 1
ATOM 2403 N N . ARG A 1 296 ? -3.497 11.678 -2.531 1.00 93.12 296 ARG A N 1
ATOM 2404 C CA . ARG A 1 296 ? -2.988 11.338 -1.188 1.00 93.12 296 ARG A CA 1
ATOM 2405 C C . ARG A 1 296 ? -4.066 10.761 -0.280 1.00 93.12 296 ARG A C 1
ATOM 2407 O O . ARG A 1 296 ? -3.811 9.778 0.420 1.00 93.12 296 ARG A O 1
ATOM 2414 N N . ILE A 1 297 ? -5.273 11.329 -0.315 1.00 94.81 297 ILE A N 1
ATOM 2415 C CA . ILE A 1 297 ? -6.408 10.799 0.446 1.00 94.81 297 ILE A CA 1
ATOM 2416 C C . ILE A 1 297 ? -6.750 9.383 -0.031 1.00 94.81 297 ILE A C 1
ATOM 2418 O O . ILE A 1 297 ? -6.890 8.492 0.801 1.00 94.81 297 ILE A O 1
ATOM 2422 N N . ARG A 1 298 ? -6.836 9.129 -1.343 1.00 88.00 298 ARG A N 1
ATOM 2423 C CA . ARG A 1 298 ? -7.136 7.792 -1.893 1.00 88.00 298 ARG A CA 1
ATOM 2424 C C . ARG A 1 298 ? -6.045 6.773 -1.599 1.00 88.00 298 ARG A C 1
ATOM 2426 O O . ARG A 1 298 ? -6.359 5.650 -1.220 1.00 88.00 298 ARG A O 1
ATOM 2433 N N . HIS A 1 299 ? -4.785 7.175 -1.726 1.00 83.19 299 HIS A N 1
ATOM 2434 C CA . HIS A 1 299 ? -3.630 6.331 -1.453 1.00 83.19 299 HIS A CA 1
ATOM 2435 C C . HIS A 1 299 ? -3.635 5.837 -0.005 1.00 83.19 299 HIS A C 1
ATOM 2437 O O . HIS A 1 299 ? -3.430 4.652 0.252 1.00 83.19 299 HIS A O 1
ATOM 2443 N N . PHE A 1 300 ? -3.914 6.728 0.954 1.00 87.62 300 PHE A N 1
ATOM 2444 C CA . PHE A 1 300 ? -4.047 6.314 2.347 1.00 87.62 300 PHE A CA 1
ATOM 2445 C C . PHE A 1 300 ? -5.419 5.711 2.669 1.00 87.62 300 PHE A C 1
ATOM 2447 O O . PHE A 1 300 ? -5.524 4.962 3.634 1.00 87.62 300 PHE A O 1
ATOM 2454 N N . SER A 1 301 ? -6.467 6.002 1.901 1.00 87.75 301 SER A N 1
ATOM 2455 C CA . SER A 1 301 ? -7.818 5.465 2.083 1.00 87.75 301 SER A CA 1
ATOM 2456 C C . SER A 1 301 ? -8.310 5.540 3.548 1.00 87.75 301 SER A C 1
ATOM 2458 O O . SER A 1 301 ? -8.625 4.501 4.134 1.00 87.75 301 SER A O 1
ATOM 2460 N N . PRO A 1 302 ? -8.357 6.732 4.184 1.00 96.00 302 PRO A N 1
ATOM 2461 C CA . PRO A 1 302 ? -8.765 6.854 5.582 1.00 96.00 302 PRO A CA 1
ATOM 2462 C C . PRO A 1 302 ? -10.211 6.395 5.804 1.00 96.00 302 PRO A C 1
ATOM 2464 O O . PRO A 1 302 ? -11.068 6.532 4.936 1.00 96.00 302 PRO A O 1
ATOM 2467 N N . ASP A 1 303 ? -10.494 5.885 6.988 1.00 97.81 303 ASP A N 1
ATOM 2468 C CA . ASP A 1 303 ? -11.825 5.574 7.495 1.00 97.81 303 ASP A CA 1
ATOM 2469 C C . ASP A 1 303 ? -12.517 6.821 8.050 1.00 97.81 303 ASP A C 1
ATOM 2471 O O . ASP A 1 303 ? -13.697 7.057 7.777 1.00 97.81 303 ASP A O 1
ATOM 2475 N N . ILE A 1 304 ? -11.747 7.634 8.781 1.00 98.69 304 ILE A N 1
ATOM 2476 C CA . ILE A 1 304 ? -12.134 8.934 9.331 1.00 98.69 304 ILE A CA 1
ATOM 2477 C C . ILE A 1 304 ? -11.049 9.949 8.952 1.00 98.69 304 ILE A C 1
ATOM 2479 O O . ILE A 1 304 ? -9.863 9.742 9.213 1.00 98.69 304 ILE A O 1
ATOM 2483 N N . LEU A 1 305 ? -11.456 11.054 8.337 1.00 98.88 305 LEU A N 1
ATOM 2484 C CA . LEU A 1 305 ? -10.588 12.091 7.795 1.00 98.88 305 LEU A CA 1
ATOM 2485 C C . LEU A 1 305 ? -11.017 13.463 8.322 1.00 98.88 305 LEU A C 1
ATOM 2487 O O . LEU A 1 305 ? -12.148 13.886 8.110 1.00 98.88 305 LEU A O 1
ATOM 2491 N N . GLY A 1 306 ? -10.110 14.171 8.987 1.00 98.88 306 GLY A N 1
ATOM 2492 C CA . GLY A 1 306 ? -10.295 15.559 9.398 1.00 98.88 306 GLY A CA 1
ATOM 2493 C C . GLY A 1 306 ? -9.559 16.484 8.441 1.00 98.88 306 GLY A C 1
ATOM 2494 O O . GLY A 1 306 ? -8.341 16.376 8.318 1.00 98.88 306 GLY A O 1
ATOM 2495 N N . LEU A 1 307 ? -10.279 17.384 7.775 1.00 98.88 307 LEU A N 1
ATOM 2496 C CA . LEU A 1 307 ? -9.671 18.397 6.909 1.00 98.88 307 LEU A CA 1
ATOM 2497 C C . LEU A 1 307 ? -9.714 19.777 7.557 1.00 98.88 307 LEU A C 1
ATOM 2499 O O . LEU A 1 307 ? -10.625 20.069 8.328 1.00 98.88 307 LEU A O 1
ATOM 2503 N N . GLN A 1 308 ? -8.754 20.637 7.243 1.00 98.88 308 GLN A N 1
ATOM 2504 C CA . GLN A 1 308 ? -8.748 22.036 7.677 1.00 98.88 308 GLN A CA 1
ATOM 2505 C C . GLN A 1 308 ? -8.584 22.965 6.470 1.00 98.88 308 GLN A C 1
ATOM 2507 O O . GLN A 1 308 ? -8.118 22.533 5.416 1.00 98.88 308 GLN A O 1
ATOM 2512 N N . GLU A 1 309 ? -9.005 24.222 6.643 1.00 98.69 309 GLU A N 1
ATOM 2513 C CA . GLU A 1 309 ? -8.986 25.279 5.616 1.00 98.69 309 GLU A CA 1
ATOM 2514 C C . GLU A 1 309 ? -9.867 25.004 4.386 1.00 98.69 309 GLU A C 1
ATOM 2516 O O . GLU A 1 309 ? -9.614 25.503 3.294 1.00 98.69 309 GLU A O 1
ATOM 2521 N N . VAL A 1 310 ? -10.932 24.214 4.540 1.00 98.69 310 VAL A N 1
ATOM 2522 C CA . VAL A 1 310 ? -11.764 23.809 3.399 1.00 98.69 310 VAL A CA 1
ATOM 2523 C C . VAL A 1 310 ? -12.780 24.899 3.062 1.00 98.69 310 VAL A C 1
ATOM 2525 O O . VAL A 1 310 ? -13.725 25.101 3.822 1.00 98.69 310 VAL A O 1
ATOM 2528 N N . LEU A 1 311 ? -12.633 25.576 1.923 1.00 98.50 311 LEU A N 1
ATOM 2529 C CA . LEU A 1 311 ? -13.652 26.506 1.418 1.00 98.50 311 LEU A CA 1
ATOM 2530 C C . LEU A 1 311 ? -14.848 25.770 0.770 1.00 98.50 311 LEU A C 1
ATOM 2532 O O . LEU A 1 311 ? -14.711 24.601 0.386 1.00 98.50 311 LEU A O 1
ATOM 2536 N N . PRO A 1 312 ? -16.029 26.412 0.621 1.00 97.56 312 PRO A N 1
ATOM 2537 C CA . PRO A 1 312 ? -17.233 25.768 0.080 1.00 97.56 312 PRO A CA 1
ATOM 2538 C C . PRO A 1 312 ? -17.046 25.091 -1.289 1.00 97.56 312 PRO A C 1
ATOM 2540 O O . PRO A 1 312 ? -17.563 23.994 -1.521 1.00 97.56 312 PRO A O 1
ATOM 2543 N N . GLU A 1 313 ? -16.272 25.692 -2.191 1.00 96.75 313 GLU A N 1
ATOM 2544 C CA . GLU A 1 313 ? -15.967 25.124 -3.504 1.00 96.75 313 GLU A CA 1
ATOM 2545 C C . GLU A 1 313 ? -15.012 23.925 -3.423 1.00 96.75 313 GLU A C 1
ATOM 2547 O O . GLU A 1 313 ? -15.187 22.949 -4.153 1.00 96.75 313 GLU A O 1
ATOM 2552 N N . GLN A 1 314 ? -14.047 23.946 -2.495 1.00 98.31 314 GLN A N 1
ATOM 2553 C CA . GLN A 1 314 ? -13.164 22.803 -2.241 1.00 98.31 314 GLN A CA 1
ATOM 2554 C C . GLN A 1 314 ? -13.968 21.644 -1.646 1.00 98.31 314 GLN A C 1
ATOM 2556 O O . GLN A 1 314 ? -13.817 20.503 -2.077 1.00 98.31 314 GLN A O 1
ATOM 2561 N N . SER A 1 315 ? -14.874 21.944 -0.709 1.00 97.38 315 SER A N 1
ATOM 2562 C CA . SER A 1 315 ? -15.797 20.971 -0.117 1.00 97.38 315 SER A CA 1
ATOM 2563 C C . SER A 1 315 ? -16.665 20.296 -1.183 1.00 97.38 315 SER A C 1
ATOM 2565 O O . SER A 1 315 ? -16.769 19.069 -1.211 1.00 97.38 315 SER A O 1
ATOM 2567 N N . SER A 1 316 ? -17.219 21.083 -2.112 1.00 96.19 316 SER A N 1
ATOM 2568 C CA . SER A 1 316 ? -18.039 20.575 -3.220 1.00 96.19 316 SER A CA 1
ATOM 2569 C C . SER A 1 316 ? -17.233 19.655 -4.144 1.00 96.19 316 SER A C 1
ATOM 2571 O O . SER A 1 316 ? -17.642 18.522 -4.386 1.00 96.19 316 SER A O 1
ATOM 2573 N N . ALA A 1 317 ? -16.038 20.082 -4.569 1.00 96.25 317 ALA A N 1
ATOM 2574 C CA . ALA A 1 317 ? -15.158 19.276 -5.418 1.00 96.25 317 ALA A CA 1
ATOM 2575 C C . ALA A 1 317 ? -14.742 17.952 -4.750 1.00 96.25 317 ALA A C 1
ATOM 2577 O O . ALA A 1 317 ? -14.709 16.898 -5.391 1.00 96.25 317 ALA A O 1
ATOM 2578 N N . ILE A 1 318 ? -14.454 17.985 -3.445 1.00 97.56 318 ILE A N 1
ATOM 2579 C CA . ILE A 1 318 ? -14.134 16.787 -2.664 1.00 97.56 318 ILE A CA 1
ATOM 2580 C C . ILE A 1 318 ? -15.342 15.845 -2.607 1.00 97.56 318 ILE A C 1
ATOM 2582 O O . ILE A 1 318 ? -15.180 14.649 -2.835 1.00 97.56 318 ILE A O 1
ATOM 2586 N N . ALA A 1 319 ? -16.547 16.358 -2.346 1.00 95.56 319 ALA A N 1
ATOM 2587 C CA . ALA A 1 319 ? -17.761 15.545 -2.261 1.00 95.56 319 ALA A CA 1
ATOM 2588 C C . ALA A 1 319 ? -18.148 14.892 -3.602 1.00 95.56 319 ALA A C 1
ATOM 2590 O O . ALA A 1 319 ? -18.627 13.756 -3.612 1.00 95.56 319 ALA A O 1
ATOM 2591 N N . GLU A 1 320 ? -17.922 15.585 -4.720 1.00 94.31 320 GLU A N 1
ATOM 2592 C CA . GLU A 1 320 ? -18.144 15.062 -6.075 1.00 94.31 320 GLU A CA 1
ATOM 2593 C C . GLU A 1 320 ? -17.144 13.960 -6.448 1.00 94.31 320 GLU A C 1
ATOM 2595 O O . GLU A 1 320 ? -17.487 13.026 -7.172 1.00 94.31 320 GLU A O 1
ATOM 2600 N N . THR A 1 321 ? -15.916 14.043 -5.929 1.00 92.12 321 THR A N 1
ATOM 2601 C CA . THR A 1 321 ? -14.804 13.182 -6.356 1.00 92.12 321 THR A CA 1
ATOM 2602 C C . THR A 1 321 ? -14.560 11.992 -5.426 1.00 92.12 321 THR A C 1
ATOM 2604 O O . THR A 1 321 ? -14.175 10.912 -5.880 1.00 92.12 321 THR A O 1
ATOM 2607 N N . LEU A 1 322 ? -14.784 12.174 -4.123 1.00 93.75 322 LEU A N 1
ATOM 2608 C CA . LEU A 1 322 ? -14.626 11.162 -3.078 1.00 93.75 322 LEU A CA 1
ATOM 2609 C C . LEU A 1 322 ? -15.997 10.627 -2.639 1.00 93.75 322 LEU A C 1
ATOM 2611 O O . LEU A 1 322 ? -16.400 10.728 -1.477 1.00 93.75 322 LEU A O 1
ATOM 2615 N N . THR A 1 323 ? -16.739 10.073 -3.599 1.00 95.81 323 THR A N 1
ATOM 2616 C CA . THR A 1 323 ? -18.126 9.600 -3.423 1.00 95.81 323 THR A CA 1
ATOM 2617 C C . THR A 1 323 ? -18.292 8.495 -2.373 1.00 95.81 323 THR A C 1
ATOM 2619 O O . THR A 1 323 ? -19.394 8.268 -1.870 1.00 95.81 323 THR A O 1
ATOM 2622 N N . GLU A 1 324 ? -17.202 7.830 -1.997 1.00 92.81 324 GLU A N 1
ATOM 2623 C CA . GLU A 1 324 ? -17.140 6.837 -0.930 1.00 92.81 324 GLU A CA 1
ATOM 2624 C C . GLU A 1 324 ? -17.189 7.445 0.493 1.00 92.81 324 GLU A C 1
ATOM 2626 O O . GLU A 1 324 ? -17.344 6.699 1.468 1.00 92.81 324 GLU A O 1
ATOM 2631 N N . TYR A 1 325 ? -17.098 8.778 0.629 1.00 98.12 325 TYR A N 1
ATOM 2632 C CA . TYR A 1 325 ? -17.139 9.506 1.904 1.00 98.12 325 TYR A CA 1
ATOM 2633 C C . TYR A 1 325 ? -18.390 10.367 2.055 1.00 98.12 325 TYR A C 1
ATOM 2635 O O . TYR A 1 325 ? -18.818 11.070 1.140 1.00 98.12 325 TYR A O 1
ATOM 2643 N N . ASN A 1 326 ? -18.991 10.348 3.241 1.00 97.88 326 ASN A N 1
ATOM 2644 C CA . ASN A 1 326 ? -19.880 11.422 3.684 1.00 97.88 326 ASN A CA 1
ATOM 2645 C C . ASN A 1 326 ? -19.053 12.465 4.439 1.00 97.88 326 ASN A C 1
ATOM 2647 O O . ASN A 1 326 ? -17.973 12.147 4.929 1.00 97.88 326 ASN A O 1
ATOM 2651 N N . SER A 1 327 ? -19.577 13.684 4.559 1.00 97.69 327 SER A N 1
ATOM 2652 C CA . SER A 1 327 ? -18.927 14.793 5.262 1.00 97.69 327 SER A CA 1
ATOM 2653 C C . SER A 1 327 ? -19.877 15.428 6.278 1.00 97.69 327 SER A C 1
ATOM 2655 O O . SER A 1 327 ? -21.080 15.523 6.033 1.00 97.69 327 SER A O 1
ATOM 2657 N N . ILE A 1 328 ? -19.338 15.851 7.420 1.00 97.38 328 ILE A N 1
ATOM 2658 C CA . ILE A 1 328 ? -20.006 16.665 8.442 1.00 97.38 328 ILE A CA 1
ATOM 2659 C C . ILE A 1 328 ? -19.151 17.896 8.706 1.00 97.38 328 ILE A C 1
ATOM 2661 O O . ILE A 1 328 ? -17.933 17.784 8.792 1.00 97.38 328 ILE A O 1
ATOM 2665 N N . GLY A 1 329 ? -19.792 19.037 8.940 1.00 95.31 329 GLY A N 1
ATOM 2666 C CA . GLY A 1 329 ? -19.131 20.290 9.298 1.00 95.31 329 GLY A CA 1
ATOM 2667 C C . GLY A 1 329 ? -19.377 21.350 8.236 1.00 95.31 329 GLY A C 1
ATOM 2668 O O . GLY A 1 329 ? -19.383 21.052 7.044 1.00 95.31 329 GLY A O 1
ATOM 2669 N N . GLY A 1 330 ? -19.633 22.573 8.692 1.00 93.88 330 GLY A N 1
ATOM 2670 C CA . GLY A 1 330 ? -19.882 23.733 7.842 1.00 93.88 330 GLY A CA 1
ATOM 2671 C C . GLY A 1 330 ? -18.752 24.750 7.936 1.00 93.88 330 GLY A C 1
ATOM 2672 O O . GLY A 1 330 ? -17.789 24.560 8.685 1.00 93.88 330 GLY A O 1
ATOM 2673 N N . GLY A 1 331 ? -18.884 25.829 7.171 1.00 97.75 331 GLY A N 1
ATOM 2674 C CA . GLY A 1 331 ? -17.978 26.960 7.262 1.00 97.75 331 GLY A CA 1
ATOM 2675 C C . GLY A 1 331 ? -18.101 27.684 8.608 1.00 97.75 331 GLY A C 1
ATOM 2676 O O . GLY A 1 331 ? -19.139 27.644 9.275 1.00 97.75 331 GLY A O 1
ATOM 2677 N N . ARG A 1 332 ? -16.999 28.299 9.040 1.00 97.94 332 ARG A N 1
ATOM 2678 C CA . ARG A 1 332 ? -16.859 28.939 10.356 1.00 97.94 332 ARG A CA 1
ATOM 2679 C C . ARG A 1 332 ? -17.513 30.317 10.475 1.00 97.94 332 ARG A C 1
ATOM 2681 O O . ARG A 1 332 ? -17.562 30.844 11.586 1.00 97.94 332 ARG A O 1
ATOM 2688 N N . ASP A 1 333 ? -17.955 30.927 9.385 1.00 98.06 333 ASP A N 1
ATOM 2689 C CA . ASP A 1 333 ? -18.523 32.274 9.428 1.00 98.06 333 ASP A CA 1
ATOM 2690 C C . ASP A 1 333 ? -19.990 32.246 9.889 1.00 98.06 333 ASP A C 1
ATOM 2692 O O . ASP A 1 333 ? -20.630 31.194 9.959 1.00 98.06 333 ASP A O 1
ATOM 2696 N N . ALA A 1 334 ? -20.534 33.408 10.260 1.00 96.38 334 ALA A N 1
ATOM 2697 C CA . ALA A 1 334 ? -21.880 33.502 10.835 1.00 96.38 334 ALA A CA 1
ATOM 2698 C C . ALA A 1 334 ? -22.998 33.047 9.874 1.00 96.38 334 ALA A C 1
ATOM 2700 O O . ALA A 1 334 ? -24.071 32.645 10.320 1.00 96.38 334 ALA A O 1
ATOM 2701 N N . ASP A 1 335 ? -22.743 33.101 8.567 1.00 95.31 335 ASP A N 1
ATOM 2702 C CA . ASP A 1 335 ? -23.638 32.664 7.494 1.00 95.31 335 ASP A CA 1
ATOM 2703 C C . ASP A 1 335 ? -23.398 31.206 7.049 1.00 95.31 335 ASP A C 1
ATOM 2705 O O . ASP A 1 335 ? -24.071 30.721 6.139 1.00 95.31 335 ASP A O 1
ATOM 2709 N N . GLY A 1 336 ? -22.463 30.494 7.689 1.00 91.50 336 GLY A N 1
ATOM 2710 C CA . GLY A 1 336 ? -22.051 29.139 7.314 1.00 91.50 336 GLY A CA 1
ATOM 2711 C C . GLY A 1 336 ? -21.037 29.078 6.165 1.00 91.50 336 GLY A C 1
ATOM 2712 O O . GLY A 1 336 ? -20.721 27.975 5.708 1.00 91.50 336 GLY A O 1
ATOM 2713 N N . GLY A 1 337 ? -20.534 30.229 5.702 1.00 94.81 337 GLY A N 1
ATOM 2714 C CA . GLY A 1 337 ? -19.428 30.353 4.754 1.00 94.81 337 GLY A CA 1
ATOM 2715 C C . GLY A 1 337 ? -18.045 30.303 5.416 1.00 94.81 337 GLY A C 1
ATOM 2716 O O . GLY A 1 337 ? -17.891 29.928 6.580 1.00 94.81 337 GLY A O 1
ATOM 2717 N N . GLY A 1 338 ? -17.016 30.677 4.657 1.00 96.94 338 GLY A N 1
ATOM 2718 C CA . GLY A 1 338 ? -15.626 30.649 5.117 1.00 96.94 338 GLY A CA 1
ATOM 2719 C C . GLY A 1 338 ? -15.034 29.240 5.209 1.00 96.94 338 GLY A C 1
ATOM 2720 O O . GLY A 1 338 ? -15.618 28.257 4.751 1.00 96.94 338 GLY A O 1
ATOM 2721 N N . GLU A 1 339 ? -13.836 29.145 5.786 1.00 98.25 339 GLU A N 1
ATOM 2722 C CA . GLU A 1 339 ? -13.142 27.867 5.972 1.00 98.25 339 GLU A CA 1
ATOM 2723 C C . GLU A 1 339 ? -13.914 26.943 6.922 1.00 98.25 339 GLU A C 1
ATOM 2725 O O . GLU A 1 339 ? -14.365 27.357 7.994 1.00 98.25 339 GLU A O 1
ATOM 2730 N N . ALA A 1 340 ? -13.987 25.668 6.561 1.00 98.56 340 ALA A N 1
ATOM 2731 C CA . ALA A 1 340 ? -14.546 24.603 7.375 1.00 98.56 340 ALA A CA 1
ATOM 2732 C C . ALA A 1 340 ? -13.447 23.704 7.968 1.00 98.56 340 ALA A C 1
ATOM 2734 O O . ALA A 1 340 ? -12.346 23.572 7.421 1.00 98.56 340 ALA A O 1
ATOM 2735 N N . SER A 1 341 ? -13.802 23.010 9.053 1.00 98.69 341 SER A N 1
ATOM 2736 C CA . SER A 1 341 ? -13.040 21.883 9.607 1.00 98.69 341 SER A CA 1
ATOM 2737 C C . SER A 1 341 ? -13.876 20.598 9.519 1.00 98.69 341 SER A C 1
ATOM 2739 O O . SER A 1 341 ? -14.353 20.112 10.552 1.00 98.69 341 SER A O 1
ATOM 2741 N N . PRO A 1 342 ? -14.160 20.068 8.313 1.00 98.75 342 PRO A N 1
ATOM 2742 C CA . PRO A 1 342 ? -15.095 18.964 8.168 1.00 98.75 342 PRO A CA 1
ATOM 2743 C C . PRO A 1 342 ? -14.497 17.628 8.621 1.00 98.75 342 PRO A C 1
ATOM 2745 O O . PRO A 1 342 ? -13.282 17.424 8.598 1.00 98.75 342 PRO A O 1
ATOM 2748 N N . ILE A 1 343 ? -15.370 16.706 9.017 1.00 98.88 343 ILE A N 1
ATOM 2749 C CA . ILE A 1 343 ? -15.059 15.295 9.243 1.00 98.88 343 ILE A CA 1
ATOM 2750 C C . ILE A 1 343 ? -15.653 14.506 8.083 1.00 98.88 343 ILE A C 1
ATOM 2752 O O . ILE A 1 343 ? -16.875 14.418 7.949 1.00 98.88 343 ILE A O 1
ATOM 2756 N N . LEU A 1 344 ? -14.788 13.908 7.275 1.00 98.81 344 LEU A N 1
ATOM 2757 C CA . LEU A 1 344 ? -15.159 12.932 6.268 1.00 98.81 344 LEU A CA 1
ATOM 2758 C C . LEU A 1 344 ? -15.071 11.526 6.864 1.00 98.81 344 LEU A C 1
ATOM 2760 O O . LEU A 1 344 ? -14.158 11.220 7.627 1.00 98.81 344 LEU A O 1
ATOM 2764 N N . TYR A 1 345 ? -16.011 10.656 6.513 1.00 98.56 345 TYR A N 1
ATOM 2765 C CA . TYR A 1 345 ? -16.028 9.269 6.979 1.00 98.56 345 TYR A CA 1
ATOM 2766 C C . TYR A 1 345 ? -16.540 8.317 5.897 1.00 98.56 345 TYR A C 1
ATOM 2768 O O . TYR A 1 345 ? -17.404 8.679 5.092 1.00 98.56 345 TYR A O 1
ATOM 2776 N N . ARG A 1 346 ? -16.010 7.087 5.875 1.00 96.69 346 ARG A N 1
ATOM 2777 C CA . ARG A 1 346 ? -16.408 6.042 4.916 1.00 96.69 346 ARG A CA 1
ATOM 2778 C C . ARG A 1 346 ? -17.899 5.728 5.048 1.00 96.69 346 ARG A C 1
ATOM 2780 O O . ARG A 1 346 ? -18.333 5.210 6.080 1.00 96.69 346 ARG A O 1
ATOM 2787 N N . ARG A 1 347 ? -18.678 5.983 3.987 1.00 93.75 347 ARG A N 1
ATOM 2788 C CA . ARG A 1 347 ? -20.145 5.773 3.965 1.00 93.75 347 ARG A CA 1
ATOM 2789 C C . ARG A 1 347 ? -20.535 4.323 4.229 1.00 93.75 347 ARG A C 1
ATOM 2791 O O . ARG A 1 347 ? -21.552 4.059 4.863 1.00 93.75 347 ARG A O 1
ATOM 2798 N N . SER A 1 348 ? -19.728 3.390 3.728 1.00 89.31 348 SER A N 1
ATOM 2799 C CA . SER A 1 348 ? -19.945 1.952 3.894 1.00 89.31 348 SER A CA 1
ATOM 2800 C C . SER A 1 348 ? -19.761 1.485 5.336 1.00 89.31 348 SER A C 1
ATOM 2802 O O . SER A 1 348 ? -20.337 0.468 5.713 1.00 89.31 348 SER A O 1
ATOM 2804 N N . ARG A 1 349 ? -18.990 2.224 6.143 1.00 93.44 349 ARG A N 1
ATOM 2805 C CA . ARG A 1 349 ? -18.557 1.791 7.470 1.00 93.44 349 ARG A CA 1
ATOM 2806 C C . ARG A 1 349 ? -19.222 2.550 8.605 1.00 93.44 349 ARG A C 1
ATOM 2808 O O . ARG A 1 349 ? -19.634 1.916 9.565 1.00 93.44 349 ARG A O 1
ATOM 2815 N N . TYR A 1 350 ? -19.357 3.871 8.521 1.00 95.81 350 TYR A N 1
ATOM 2816 C CA . TYR A 1 350 ? -19.867 4.651 9.650 1.00 95.81 350 TYR A CA 1
ATOM 2817 C C . TYR A 1 350 ? -21.264 5.204 9.412 1.00 95.81 350 TYR A C 1
ATOM 2819 O O . TYR A 1 350 ? -21.604 5.701 8.338 1.00 95.81 350 TYR A O 1
ATOM 2827 N N . GLU A 1 351 ? -22.064 5.154 10.470 1.00 95.94 351 GLU A N 1
ATOM 2828 C CA . GLU A 1 351 ? -23.343 5.843 10.584 1.00 95.94 351 GLU A CA 1
ATOM 2829 C C . GLU A 1 351 ? -23.233 6.982 11.595 1.00 95.94 351 GLU A C 1
ATOM 2831 O O . GLU A 1 351 ? -22.597 6.838 12.635 1.00 95.94 351 GLU A O 1
ATOM 2836 N N . VAL A 1 352 ? -23.868 8.117 11.323 1.00 97.88 352 VAL A N 1
ATOM 2837 C CA . VAL A 1 352 ? -23.850 9.264 12.235 1.00 97.88 352 VAL A CA 1
ATOM 2838 C C . VAL A 1 352 ? -25.000 9.129 13.217 1.00 97.88 352 VAL A C 1
ATOM 2840 O O . VAL A 1 352 ? -26.161 9.178 12.825 1.00 97.88 352 VAL A O 1
ATOM 2843 N N . LEU A 1 353 ? -24.681 9.003 14.503 1.00 96.81 353 LEU A N 1
ATOM 2844 C CA . LEU A 1 353 ? -25.684 8.967 15.571 1.00 96.81 353 LEU A CA 1
ATOM 2845 C C . LEU A 1 353 ? -26.035 10.364 16.081 1.00 96.81 353 LEU A C 1
ATOM 2847 O O . LEU A 1 353 ? -27.154 10.617 16.515 1.00 96.81 353 LEU A O 1
ATOM 2851 N N . ALA A 1 354 ? -25.043 11.247 16.106 1.00 96.81 354 ALA A N 1
ATOM 2852 C CA . ALA A 1 354 ? -25.189 12.644 16.471 1.00 96.81 354 ALA A CA 1
ATOM 2853 C C . ALA A 1 354 ? -23.990 13.412 15.927 1.00 96.81 354 ALA A C 1
ATOM 2855 O O . ALA A 1 354 ? -22.893 12.864 15.832 1.00 96.81 354 ALA A O 1
ATOM 2856 N N . SER A 1 355 ? -24.175 14.682 15.624 1.00 98.12 355 SER A N 1
ATOM 2857 C CA . SER A 1 355 ? -23.093 15.554 15.194 1.00 98.12 355 SER A CA 1
ATOM 2858 C C . SER A 1 355 ? -23.397 16.984 15.577 1.00 98.12 355 SER A C 1
ATOM 2860 O O . SER A 1 355 ? -24.552 17.344 15.806 1.00 98.12 355 SER A O 1
ATOM 2862 N N . GLY A 1 356 ? -22.365 17.808 15.592 1.00 97.19 356 GLY A N 1
ATOM 2863 C CA . GLY A 1 356 ? -22.514 19.231 15.795 1.00 97.19 356 GLY A CA 1
ATOM 2864 C C . GLY A 1 356 ? -21.232 19.969 15.474 1.00 97.19 356 GLY A C 1
ATOM 2865 O O . GLY A 1 356 ? -20.213 19.387 15.101 1.00 97.19 356 GLY A O 1
ATOM 2866 N N . MET A 1 357 ? -21.305 21.275 15.637 1.00 97.25 357 MET A N 1
ATOM 2867 C CA . MET A 1 357 ? -20.186 22.180 15.472 1.00 97.25 357 MET A CA 1
ATOM 2868 C C . MET A 1 357 ? -20.324 23.267 16.527 1.00 97.25 357 MET A C 1
ATOM 2870 O O . MET A 1 357 ? -21.442 23.657 16.855 1.00 97.25 357 MET A O 1
ATOM 2874 N N . PHE A 1 358 ? -19.205 23.719 17.074 1.00 98.44 358 PHE A N 1
ATOM 2875 C CA . PHE A 1 358 ? -19.184 24.829 18.016 1.00 98.44 358 PHE A CA 1
ATOM 2876 C C . PHE A 1 358 ? -17.979 25.728 17.759 1.00 98.44 358 PHE A C 1
ATOM 2878 O O . PHE A 1 358 ? -16.946 25.283 17.249 1.00 98.44 358 PHE A O 1
ATOM 2885 N N . TRP A 1 359 ? -18.113 26.994 18.135 1.00 98.56 359 TRP A N 1
ATOM 2886 C CA . TRP A 1 359 ? -17.082 28.010 17.992 1.00 98.56 359 TRP A CA 1
ATOM 2887 C C . TRP A 1 359 ? -16.166 28.055 19.215 1.00 98.56 359 TRP A C 1
ATOM 2889 O O . TRP A 1 359 ? -16.586 27.898 20.359 1.00 98.56 359 TRP A O 1
ATOM 2899 N N . LEU A 1 360 ? -14.876 28.268 18.984 1.00 98.31 360 LEU A N 1
ATOM 2900 C CA . LEU A 1 360 ? -13.866 28.391 20.029 1.00 98.31 360 LEU A CA 1
ATOM 2901 C C . LEU A 1 360 ? -13.879 29.829 20.559 1.00 98.31 360 LEU A C 1
ATOM 2903 O O . LEU A 1 360 ? -13.019 30.643 20.223 1.00 98.31 360 LEU A O 1
ATOM 2907 N N . SER A 1 361 ? -14.897 30.135 21.363 1.00 98.06 361 SER A N 1
ATOM 2908 C CA . SER A 1 361 ? -15.160 31.456 21.940 1.00 98.06 361 SER A CA 1
ATOM 2909 C C . SER A 1 361 ? -15.851 31.336 23.313 1.00 98.06 361 SER A C 1
ATOM 2911 O O . SER A 1 361 ? -16.092 30.235 23.809 1.00 98.06 361 SER A O 1
ATOM 2913 N N . ASN A 1 362 ? -16.184 32.464 23.951 1.00 97.38 362 ASN A N 1
ATOM 2914 C CA . ASN A 1 362 ? -17.032 32.481 25.151 1.00 97.38 362 ASN A CA 1
ATOM 2915 C C . ASN A 1 362 ? -18.493 32.106 24.849 1.00 97.38 362 ASN A C 1
ATOM 2917 O O . ASN A 1 362 ? -19.233 31.790 25.779 1.00 97.38 362 ASN A O 1
ATOM 2921 N N . THR A 1 363 ? -18.911 32.147 23.583 1.00 97.06 363 THR A N 1
ATOM 2922 C CA . THR A 1 363 ? -20.264 31.811 23.129 1.00 97.06 363 THR A CA 1
ATOM 2923 C C . THR A 1 363 ? -20.214 30.719 22.052 1.00 97.06 363 THR A C 1
ATOM 2925 O O . THR A 1 363 ? -20.521 30.974 20.891 1.00 97.06 363 THR A O 1
ATOM 2928 N N . PRO A 1 364 ? -19.850 29.463 22.399 1.00 97.31 364 PRO A N 1
ATOM 2929 C CA . PRO A 1 364 ? -19.585 28.424 21.399 1.00 97.31 364 PRO A CA 1
ATOM 2930 C C . PRO A 1 364 ? -20.779 28.023 20.525 1.00 97.31 364 PRO A C 1
ATOM 2932 O O . PRO A 1 364 ? -20.5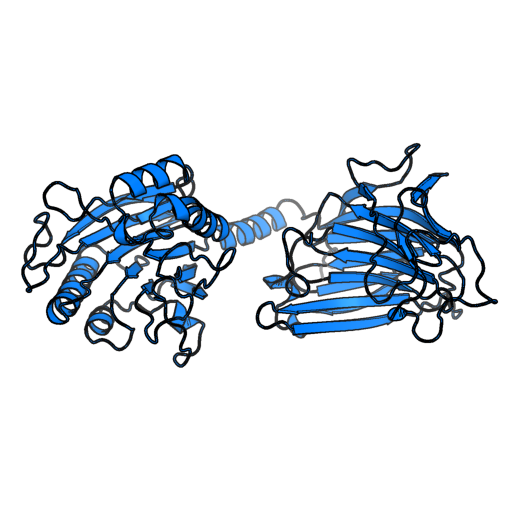81 27.353 19.520 1.00 97.31 364 PRO A O 1
ATOM 2935 N N . GLU A 1 365 ? -22.000 28.393 20.912 1.00 96.56 365 GLU A N 1
ATOM 2936 C CA . GLU A 1 365 ? -23.225 28.138 20.141 1.00 96.56 365 GLU A CA 1
ATOM 2937 C C . GLU A 1 365 ? -23.562 29.272 19.161 1.00 96.56 365 GLU A C 1
ATOM 2939 O O . GLU A 1 365 ? -24.481 29.128 18.361 1.00 96.56 365 GLU A O 1
ATOM 2944 N N . GLU A 1 366 ? -22.865 30.412 19.233 1.00 97.75 366 GLU A N 1
ATOM 2945 C CA . GLU A 1 366 ? -23.100 31.566 18.363 1.00 97.75 366 GLU A CA 1
ATOM 2946 C C . GLU A 1 366 ? -22.205 31.487 17.116 1.00 97.75 366 GLU A C 1
ATOM 2948 O O . GLU A 1 366 ? -20.972 31.576 17.246 1.00 97.75 366 GLU A O 1
ATOM 2953 N N . PRO A 1 367 ? -22.794 31.361 15.909 1.00 97.81 367 PRO A N 1
ATOM 2954 C CA . PRO A 1 367 ? -22.036 31.326 14.670 1.00 97.81 367 PRO A CA 1
ATOM 2955 C C . PRO A 1 367 ? -21.162 32.565 14.463 1.00 97.81 367 PRO A C 1
ATOM 2957 O O . PRO A 1 367 ? -21.601 33.696 14.661 1.00 97.81 367 PRO A O 1
ATOM 2960 N N . GLY A 1 368 ? -19.912 32.351 14.053 1.00 97.50 368 GLY A N 1
ATOM 2961 C CA . GLY A 1 368 ? -18.938 33.413 13.787 1.00 97.50 368 GLY A CA 1
ATOM 2962 C C . GLY A 1 368 ? -18.363 34.104 15.033 1.00 97.50 368 GLY A C 1
ATOM 2963 O O . GLY A 1 368 ? -17.696 35.129 14.902 1.00 97.50 368 GLY A O 1
ATOM 2964 N N . SER A 1 369 ? -18.601 33.587 16.243 1.00 97.88 369 SER A N 1
ATOM 2965 C CA . SER A 1 369 ? -18.171 34.254 17.480 1.00 97.88 369 SER A CA 1
ATOM 2966 C C . SER A 1 369 ? -16.640 34.305 17.659 1.00 97.88 369 SER A C 1
ATOM 2968 O O . SER A 1 369 ? -15.911 33.337 17.430 1.00 97.88 369 SER A O 1
ATOM 2970 N N . MET A 1 370 ? -16.144 35.465 18.114 1.00 95.75 370 MET A N 1
ATOM 2971 C CA . MET A 1 370 ? -14.724 35.757 18.364 1.00 95.75 370 MET A CA 1
ATOM 2972 C C . MET A 1 370 ? -14.581 36.625 19.616 1.00 95.75 370 MET A C 1
ATOM 2974 O O . MET A 1 370 ? -14.977 37.788 19.624 1.00 95.75 370 MET A O 1
ATOM 2978 N N . THR A 1 371 ? -14.029 36.079 20.701 1.00 94.81 371 THR A N 1
ATOM 2979 C CA . THR A 1 371 ? -14.081 36.754 22.016 1.00 94.81 371 THR A CA 1
ATOM 2980 C C . THR A 1 371 ? -12.726 36.923 22.693 1.00 94.81 371 THR A C 1
ATOM 2982 O O . THR A 1 371 ? -12.661 37.448 23.806 1.00 94.81 371 THR A O 1
ATOM 2985 N N . TRP A 1 372 ? -11.635 36.458 22.076 1.00 94.81 372 TRP A N 1
ATOM 2986 C CA . TRP A 1 372 ? -10.308 36.411 22.708 1.00 94.81 372 TRP A CA 1
ATOM 2987 C C . TRP A 1 372 ? -9.204 37.070 21.875 1.00 94.81 372 TRP A C 1
ATOM 2989 O O . TRP A 1 372 ? -8.028 36.735 22.030 1.00 94.81 372 TRP A O 1
ATOM 2999 N N . GLY A 1 373 ? -9.583 38.019 21.018 1.00 84.75 373 GLY A N 1
ATOM 3000 C CA . GLY A 1 373 ? -8.654 38.793 20.191 1.00 84.75 373 GLY A CA 1
ATOM 3001 C C . GLY A 1 373 ? -8.124 38.050 18.963 1.00 84.75 373 GLY A C 1
ATOM 3002 O O . GLY A 1 373 ? -7.190 38.529 18.338 1.00 84.75 373 GLY A O 1
ATOM 3003 N N . ASN A 1 374 ? -8.691 36.888 18.633 1.00 93.38 374 ASN A N 1
ATOM 3004 C CA . ASN A 1 374 ? -8.507 36.235 17.339 1.00 93.38 374 ASN A CA 1
ATOM 3005 C C . ASN A 1 374 ? -9.233 37.025 16.237 1.00 93.38 374 ASN A C 1
ATOM 3007 O O . ASN A 1 374 ? -10.334 37.523 16.471 1.00 93.38 374 ASN A O 1
ATOM 3011 N N . HIS A 1 375 ? -8.631 37.115 15.048 1.00 93.75 375 HIS A N 1
ATOM 3012 C CA . HIS A 1 375 ? -9.212 37.825 13.898 1.00 93.75 375 HIS A CA 1
ATOM 3013 C C . HIS A 1 375 ? -10.188 36.982 13.074 1.00 93.75 375 HIS A C 1
ATOM 3015 O O . HIS A 1 375 ? -10.976 37.533 12.310 1.00 93.75 375 HIS A O 1
ATOM 3021 N N . TYR A 1 376 ? -10.134 35.659 13.231 1.00 95.44 376 TYR A N 1
ATOM 3022 C CA . TYR A 1 376 ? -10.989 34.722 12.512 1.00 95.44 376 TYR A CA 1
ATOM 3023 C C . TYR A 1 376 ? -11.757 33.847 13.499 1.00 95.44 376 TYR A C 1
ATOM 3025 O O . TYR A 1 376 ? -11.153 33.386 14.479 1.00 95.44 376 TYR A O 1
ATOM 3033 N N . PRO A 1 377 ? -13.050 33.560 13.256 1.00 97.50 377 PRO A N 1
ATOM 3034 C CA . PRO A 1 377 ? -13.765 32.547 14.017 1.00 97.50 377 PRO A CA 1
ATOM 3035 C C . PRO A 1 377 ? -13.031 31.212 13.888 1.00 97.50 377 PRO A C 1
ATOM 3037 O O . PRO A 1 377 ? -12.488 30.889 12.835 1.00 97.50 377 PRO A O 1
ATOM 3040 N N . ARG A 1 378 ? -12.980 30.428 14.961 1.00 98.56 378 ARG A N 1
ATOM 3041 C CA . ARG A 1 378 ? -12.398 29.079 14.948 1.00 98.56 378 ARG A CA 1
ATOM 3042 C C . ARG A 1 378 ? -13.447 28.101 15.428 1.00 98.56 378 ARG A C 1
ATOM 3044 O O . ARG A 1 378 ? -14.243 28.449 16.294 1.00 98.56 378 ARG A O 1
ATOM 3051 N N . ILE A 1 379 ? -13.451 26.899 14.868 1.00 98.56 379 ILE A N 1
ATOM 3052 C CA . ILE A 1 379 ? -14.502 25.908 15.100 1.00 98.56 379 ILE A CA 1
ATOM 3053 C C . ILE A 1 379 ? -13.922 24.554 15.492 1.00 98.56 379 ILE A C 1
ATOM 3055 O O . ILE A 1 379 ? -12.762 24.224 15.221 1.00 98.56 379 ILE A O 1
ATOM 3059 N N . CYS A 1 380 ? -14.766 23.752 16.124 1.00 98.75 380 CYS A N 1
ATOM 3060 C CA . CYS A 1 380 ? -14.584 22.321 16.236 1.00 98.75 380 CYS A CA 1
ATOM 3061 C C . CYS A 1 380 ? -15.859 21.626 15.759 1.00 98.75 380 CYS A C 1
ATOM 3063 O O . CYS A 1 380 ? -16.948 21.854 16.291 1.00 98.75 380 CYS A O 1
ATOM 3065 N N . THR A 1 381 ? -15.706 20.787 14.743 1.00 98.81 381 THR A N 1
ATOM 3066 C CA . THR A 1 381 ? -16.744 19.876 14.268 1.00 98.81 381 THR A CA 1
ATOM 3067 C C . THR A 1 381 ? -16.619 18.579 15.043 1.00 98.81 381 THR A C 1
ATOM 3069 O O . THR A 1 381 ? -15.507 18.100 15.262 1.00 98.81 381 THR A O 1
ATOM 3072 N N . TRP A 1 382 ? -17.738 17.977 15.430 1.00 98.75 382 TRP A N 1
ATOM 3073 C CA . TRP A 1 382 ? -17.743 16.661 16.050 1.00 98.75 382 TRP A CA 1
ATOM 3074 C C . TRP A 1 382 ? -18.836 15.770 15.470 1.00 98.75 382 TRP A C 1
ATOM 3076 O O . TRP A 1 382 ? -19.911 16.222 15.071 1.00 98.75 382 TRP A O 1
ATOM 3086 N N . ALA A 1 383 ? -18.558 14.474 15.457 1.00 98.50 383 ALA A N 1
ATOM 3087 C CA . ALA A 1 383 ? -19.481 13.440 15.044 1.00 98.50 383 ALA A CA 1
ATOM 3088 C C . ALA A 1 383 ? -19.330 12.233 15.965 1.00 98.50 383 ALA A C 1
ATOM 3090 O O . ALA A 1 383 ? -18.240 11.698 16.162 1.00 98.50 383 ALA A O 1
ATOM 3091 N N . ARG A 1 384 ? -20.450 11.778 16.513 1.00 98.12 384 ARG A N 1
ATOM 3092 C CA . ARG A 1 384 ? -20.562 10.449 17.094 1.00 98.12 384 ARG A CA 1
ATOM 3093 C C . ARG A 1 384 ? -20.914 9.481 15.983 1.00 98.12 384 ARG A C 1
ATOM 3095 O O . ARG A 1 384 ? -22.043 9.475 15.489 1.00 98.12 384 ARG A O 1
ATOM 3102 N N . LEU A 1 385 ? -19.942 8.662 15.632 1.00 97.44 385 LEU A N 1
ATOM 3103 C CA . LEU A 1 385 ? -20.035 7.669 14.585 1.00 97.44 385 LEU A CA 1
ATOM 3104 C C . LEU A 1 385 ? -20.290 6.296 15.208 1.00 97.44 385 LEU A C 1
ATOM 3106 O O . LEU A 1 385 ? -19.682 5.941 16.214 1.00 97.44 385 LEU A O 1
ATOM 3110 N N . PHE A 1 386 ? -21.197 5.528 14.623 1.00 95.25 386 PHE A N 1
ATOM 3111 C CA . PHE A 1 386 ? -21.345 4.103 14.878 1.00 95.25 386 PHE A CA 1
ATOM 3112 C C . PHE A 1 386 ? -20.594 3.344 13.793 1.00 95.25 386 PHE A C 1
ATOM 3114 O O . PHE A 1 386 ? -20.946 3.442 12.617 1.00 95.25 386 PHE A O 1
ATOM 3121 N N . ASP A 1 387 ? -19.553 2.621 14.187 1.00 92.69 387 ASP A N 1
ATOM 3122 C CA . ASP A 1 387 ? -18.783 1.768 13.292 1.00 92.69 387 ASP A CA 1
ATOM 3123 C C . ASP A 1 387 ? -19.564 0.477 13.028 1.00 92.69 387 ASP A C 1
ATOM 3125 O O . ASP A 1 387 ? -19.807 -0.320 13.936 1.00 92.69 387 ASP A O 1
ATOM 3129 N N . ARG A 1 388 ? -19.979 0.259 11.779 1.00 87.44 388 ARG A N 1
ATOM 3130 C CA . ARG A 1 388 ? -20.711 -0.945 11.375 1.00 87.44 388 ARG A CA 1
ATOM 3131 C C . ARG A 1 388 ? -19.851 -2.200 11.494 1.00 87.44 388 ARG A C 1
ATOM 3133 O O . ARG A 1 388 ? -20.437 -3.257 11.728 1.00 87.44 388 ARG A O 1
ATOM 3140 N N . ASN A 1 389 ? -18.527 -2.067 11.387 1.00 83.94 389 ASN A N 1
ATOM 3141 C CA . ASN A 1 389 ? -17.587 -3.181 11.432 1.00 83.94 389 ASN A CA 1
ATOM 3142 C C . ASN A 1 389 ? -17.352 -3.606 12.884 1.00 83.94 389 ASN A C 1
ATOM 3144 O O . ASN A 1 389 ? -17.731 -4.705 13.280 1.00 83.94 389 ASN A O 1
ATOM 3148 N N . SER A 1 390 ? -16.816 -2.704 13.714 1.00 81.81 390 SER A N 1
ATOM 3149 C CA . SER A 1 390 ? -16.513 -3.013 15.120 1.00 81.81 390 SER A CA 1
ATOM 3150 C C . SER A 1 390 ? -17.744 -3.002 16.038 1.00 81.81 390 SER A C 1
ATOM 3152 O O . SER A 1 390 ? -17.688 -3.514 17.151 1.00 81.81 390 SER A O 1
ATOM 3154 N N . ARG A 1 391 ? -18.880 -2.442 15.594 1.00 85.69 391 ARG A N 1
ATOM 3155 C CA . ARG A 1 391 ? -20.111 -2.241 16.392 1.00 85.69 391 ARG A CA 1
ATOM 3156 C C . ARG A 1 391 ? -19.914 -1.322 17.604 1.00 85.69 391 ARG A C 1
ATOM 3158 O O . ARG A 1 391 ? -20.782 -1.258 18.477 1.00 85.69 391 ARG A O 1
ATOM 3165 N N . HIS A 1 392 ? -18.812 -0.577 17.642 1.00 88.25 392 HIS A N 1
ATOM 3166 C CA . HIS A 1 392 ? -18.528 0.425 18.661 1.00 88.25 392 HIS A CA 1
ATOM 3167 C C . HIS A 1 392 ? -18.920 1.830 18.199 1.00 88.25 392 HIS A C 1
ATOM 3169 O O . HIS A 1 392 ? -19.091 2.121 17.014 1.00 88.25 392 HIS A O 1
ATOM 3175 N N . ARG A 1 393 ? -19.074 2.726 19.175 1.00 93.50 393 ARG A N 1
ATOM 3176 C CA . ARG A 1 393 ? -19.191 4.162 18.914 1.00 93.50 393 ARG A CA 1
ATOM 3177 C C . ARG A 1 393 ? -17.804 4.780 18.932 1.00 93.50 393 ARG A C 1
ATOM 3179 O O . ARG A 1 393 ? -16.981 4.381 19.745 1.00 93.50 393 ARG A O 1
ATOM 3186 N N . VAL A 1 394 ? -17.588 5.781 18.095 1.00 95.94 394 VAL A N 1
ATOM 3187 C CA . VAL A 1 394 ? -16.398 6.628 18.100 1.00 95.94 394 VAL A CA 1
ATOM 3188 C C . VAL A 1 394 ? -16.862 8.074 18.125 1.00 95.94 394 VAL A C 1
ATOM 3190 O O . VAL A 1 394 ? -17.684 8.481 17.303 1.00 95.94 394 VAL A O 1
ATOM 3193 N N . LEU A 1 395 ? -16.342 8.859 19.062 1.00 98.06 395 LEU A N 1
ATOM 3194 C CA . LEU A 1 395 ? -16.513 10.303 19.052 1.00 98.06 395 LEU A CA 1
ATOM 3195 C C . LEU A 1 395 ? -15.331 10.925 18.302 1.00 98.06 395 LEU A C 1
ATOM 3197 O O . LEU A 1 395 ? -14.236 11.056 18.848 1.00 98.06 395 LEU A O 1
ATOM 3201 N N . ALA A 1 396 ? -15.563 11.293 17.045 1.00 98.50 396 ALA A N 1
ATOM 3202 C CA . ALA A 1 396 ? -14.598 11.995 16.215 1.00 98.50 396 ALA A CA 1
ATOM 3203 C C . ALA A 1 396 ? -14.787 13.509 16.349 1.00 98.50 396 ALA A C 1
ATOM 3205 O O . ALA A 1 396 ? -15.911 14.010 16.307 1.00 98.50 396 ALA A O 1
ATOM 3206 N N . LEU A 1 397 ? -13.687 14.237 16.484 1.00 98.75 397 LEU A N 1
ATOM 3207 C CA . LEU A 1 397 ? -13.634 15.689 16.483 1.00 98.75 397 LEU A CA 1
ATOM 3208 C C . LEU A 1 397 ? -12.583 16.144 15.479 1.00 98.75 397 LEU A C 1
ATOM 3210 O O . LEU A 1 397 ? -11.549 15.498 15.322 1.00 98.75 397 LEU A O 1
ATOM 3214 N N . ASN A 1 398 ? -12.830 17.275 14.835 1.00 98.94 398 ASN A N 1
ATOM 3215 C CA . ASN A 1 398 ? -11.866 17.941 13.979 1.00 98.94 398 ASN A CA 1
ATOM 3216 C C . ASN A 1 398 ? -11.869 19.446 14.251 1.00 98.94 398 ASN A C 1
ATOM 3218 O O . ASN A 1 398 ? -12.927 20.042 14.467 1.00 98.94 398 ASN A O 1
ATOM 3222 N N . THR A 1 399 ? -10.696 20.070 14.275 1.00 98.81 399 THR A N 1
ATOM 3223 C CA . THR A 1 399 ? -10.558 21.485 14.627 1.00 98.81 399 THR A CA 1
ATOM 3224 C C . THR A 1 399 ? -9.399 22.150 13.887 1.00 98.81 399 THR A C 1
ATOM 3226 O O . THR A 1 399 ? -8.497 21.485 13.385 1.00 98.81 399 THR A O 1
ATOM 3229 N N . HIS A 1 400 ? -9.441 23.478 13.809 1.00 98.75 400 HIS A N 1
ATOM 3230 C CA . HIS A 1 400 ? -8.337 24.308 13.339 1.00 98.75 400 HIS A CA 1
ATOM 3231 C C . HIS A 1 400 ? -8.192 25.460 14.336 1.00 98.75 400 HIS A C 1
ATOM 3233 O O . HIS A 1 400 ? -9.104 26.276 14.480 1.00 98.75 400 HIS A O 1
ATOM 3239 N N . TRP A 1 401 ? -7.091 25.496 15.083 1.00 98.44 401 TRP A N 1
ATOM 3240 C CA . TRP A 1 401 ? -6.861 26.490 16.132 1.00 98.44 401 TRP A CA 1
ATOM 3241 C C . TRP A 1 401 ? -6.328 27.805 15.583 1.00 98.44 401 TRP A C 1
ATOM 3243 O O . TRP A 1 401 ? -5.854 27.893 14.456 1.00 98.44 401 TRP A O 1
ATOM 3253 N N . ASP A 1 402 ? -6.400 28.848 16.403 1.00 97.94 402 ASP A N 1
ATOM 3254 C CA . ASP A 1 402 ? -5.926 30.164 16.006 1.00 97.94 402 ASP A CA 1
ATOM 3255 C C . ASP A 1 402 ? -4.396 30.219 15.875 1.00 97.94 402 ASP A C 1
ATOM 3257 O O . ASP A 1 402 ? -3.666 29.855 16.798 1.00 97.94 402 ASP A O 1
ATOM 3261 N N . HIS A 1 403 ? -3.904 30.706 14.740 1.00 94.00 403 HIS A N 1
ATOM 3262 C CA . HIS A 1 403 ? -2.473 30.838 14.456 1.00 94.00 403 HIS A CA 1
ATOM 3263 C C . HIS A 1 403 ? -1.801 32.033 15.160 1.00 94.00 403 HIS A C 1
ATOM 3265 O O . HIS A 1 403 ? -0.615 31.967 15.485 1.00 94.00 403 HIS A O 1
ATOM 3271 N N . GLU A 1 404 ? -2.541 33.084 15.523 1.00 93.25 404 GLU A N 1
ATOM 3272 C CA . GLU A 1 404 ? -1.959 34.338 16.029 1.00 93.25 404 GLU A CA 1
ATOM 3273 C C . GLU A 1 404 ? -1.985 34.420 17.565 1.00 93.25 404 GLU A C 1
ATOM 3275 O O . GLU A 1 404 ? -0.966 34.650 18.222 1.00 93.25 404 GLU A O 1
ATOM 3280 N N . SER A 1 405 ? -3.147 34.183 18.168 1.00 95.88 405 SER A N 1
ATOM 3281 C CA . SER A 1 405 ? -3.430 34.440 19.577 1.00 95.88 405 SER A CA 1
ATOM 3282 C C . SER A 1 405 ? -3.215 33.197 20.443 1.00 95.88 405 SER A C 1
ATOM 3284 O O . SER A 1 405 ? -4.052 32.297 20.542 1.00 95.88 405 SER A O 1
ATOM 3286 N N . GLN A 1 406 ? -2.100 33.177 21.179 1.00 95.38 406 GLN A N 1
ATOM 3287 C CA . GLN A 1 406 ? -1.850 32.156 22.203 1.00 95.38 406 GLN A CA 1
ATOM 3288 C C . GLN A 1 406 ? -2.965 32.079 23.271 1.00 95.38 406 GLN A C 1
ATOM 3290 O O . GLN A 1 406 ? -3.350 30.961 23.630 1.00 95.38 406 GLN A O 1
ATOM 3295 N N . PRO A 1 407 ? -3.521 33.198 23.785 1.00 95.75 407 PRO A N 1
ATOM 3296 C CA . PRO A 1 407 ? -4.686 33.144 24.665 1.00 95.75 407 PRO A CA 1
ATOM 3297 C C . PRO A 1 407 ? -5.904 32.480 24.016 1.00 95.75 407 PRO A C 1
ATOM 3299 O O . PRO A 1 407 ? -6.584 31.710 24.695 1.00 95.75 407 PRO A O 1
ATOM 3302 N N . ALA A 1 408 ? -6.166 32.739 22.728 1.00 97.31 408 ALA A N 1
ATOM 3303 C CA . ALA A 1 408 ? -7.270 32.107 22.011 1.00 97.31 408 ALA A CA 1
ATOM 3304 C C . ALA A 1 408 ? -7.058 30.594 21.874 1.00 97.31 408 ALA A C 1
ATOM 3306 O O . ALA A 1 408 ? -7.978 29.839 22.168 1.00 97.31 408 ALA A O 1
ATOM 3307 N N . ARG A 1 409 ? -5.839 30.132 21.554 1.00 97.38 409 ARG A N 1
ATOM 3308 C CA . ARG A 1 409 ? -5.510 28.693 21.540 1.00 97.38 409 ARG A CA 1
ATOM 3309 C C . ARG A 1 409 ? -5.746 28.028 22.891 1.00 97.38 409 ARG A C 1
ATOM 3311 O O . ARG A 1 409 ? -6.412 27.003 22.963 1.00 97.38 409 ARG A O 1
ATOM 3318 N N . LEU A 1 410 ? -5.234 28.617 23.975 1.00 96.81 410 LEU A N 1
ATOM 3319 C CA . LEU A 1 410 ? -5.380 28.042 25.315 1.00 96.81 410 LEU A CA 1
ATOM 3320 C C . LEU A 1 410 ? -6.847 27.983 25.760 1.00 96.81 410 LEU A C 1
ATOM 3322 O O . LEU A 1 410 ? -7.273 26.985 26.337 1.00 96.81 410 LEU A O 1
ATOM 3326 N N . LYS A 1 411 ? -7.622 29.043 25.520 1.00 97.62 411 LYS A N 1
ATOM 3327 C CA . LYS A 1 411 ? -9.047 29.068 25.872 1.00 97.62 411 LYS A CA 1
ATOM 3328 C C . LYS A 1 411 ? -9.878 28.167 24.955 1.00 97.62 411 LYS A C 1
ATOM 3330 O O . LYS A 1 411 ? -10.745 27.462 25.452 1.00 97.62 411 LYS A O 1
ATOM 3335 N N . GLY A 1 412 ? -9.558 28.106 23.664 1.00 97.75 412 GLY A N 1
ATOM 3336 C CA . GLY A 1 412 ? -10.179 27.187 22.710 1.00 97.75 412 GLY A CA 1
ATOM 3337 C C . GLY A 1 412 ? -9.951 25.726 23.088 1.00 97.75 412 GLY A C 1
ATOM 3338 O O . GLY A 1 412 ? -10.900 24.950 23.118 1.00 97.75 412 GLY A O 1
ATOM 3339 N N . ALA A 1 413 ? -8.730 25.369 23.494 1.00 97.44 413 ALA A N 1
ATOM 3340 C CA . ALA A 1 413 ? -8.421 24.043 24.023 1.00 97.44 413 ALA A CA 1
ATOM 3341 C C . ALA A 1 413 ? -9.264 23.695 25.261 1.00 97.44 413 ALA A C 1
ATOM 3343 O O . ALA A 1 413 ? -9.759 22.577 25.371 1.00 97.44 413 ALA A O 1
ATOM 3344 N N . LYS A 1 414 ? -9.471 24.659 26.171 1.00 96.62 414 LYS A N 1
ATOM 3345 C CA . LYS A 1 414 ? -10.347 24.483 27.341 1.00 96.62 414 LYS A CA 1
ATOM 3346 C C . LYS A 1 414 ? -11.809 24.301 26.946 1.00 96.62 414 LYS A C 1
ATOM 3348 O O . LYS A 1 414 ? -12.445 23.402 27.477 1.00 96.62 414 LYS A O 1
ATOM 3353 N N . VAL A 1 415 ? -12.313 25.072 25.981 1.00 97.75 415 VAL A N 1
ATOM 3354 C CA . VAL A 1 415 ? -13.672 24.875 25.450 1.00 97.75 415 VAL A CA 1
ATOM 3355 C C . VAL A 1 415 ? -13.818 23.482 24.842 1.00 97.75 415 VAL A C 1
ATOM 3357 O O . VAL A 1 415 ? -14.798 22.807 25.127 1.00 97.75 415 VAL A O 1
ATOM 3360 N N . ILE A 1 416 ? -12.839 23.000 24.069 1.00 97.94 416 ILE A N 1
ATOM 3361 C CA . ILE A 1 416 ? -12.860 21.626 23.543 1.00 97.94 416 ILE A CA 1
ATOM 3362 C C . ILE A 1 416 ? -12.866 20.607 24.690 1.00 97.94 416 ILE A C 1
ATOM 3364 O O . ILE A 1 416 ? -13.685 19.693 24.673 1.00 97.94 416 ILE A O 1
ATOM 3368 N N . ALA A 1 417 ? -12.013 20.774 25.704 1.00 95.75 417 ALA A N 1
ATOM 3369 C CA . ALA A 1 417 ? -11.950 19.883 26.864 1.00 95.75 417 ALA A CA 1
ATOM 3370 C C . ALA A 1 417 ? -13.273 19.833 27.656 1.00 95.75 417 ALA A C 1
ATOM 3372 O O . ALA A 1 417 ? -13.750 18.755 28.019 1.00 95.75 417 ALA A O 1
ATOM 3373 N N . GLU A 1 418 ? -13.898 20.990 27.885 1.00 94.44 418 GLU A N 1
ATOM 3374 C CA . GLU A 1 418 ? -15.209 21.119 28.530 1.00 94.44 418 GLU A CA 1
ATOM 3375 C C . GLU A 1 418 ? -16.314 20.483 27.679 1.00 94.44 418 GLU A C 1
ATOM 3377 O O . GLU A 1 418 ? -17.160 19.747 28.193 1.00 94.44 418 GLU A O 1
ATOM 3382 N N . ARG A 1 419 ? -16.278 20.700 26.358 1.00 95.25 419 ARG A N 1
ATOM 3383 C CA . ARG A 1 419 ? -17.230 20.096 25.425 1.00 95.25 419 ARG A CA 1
ATOM 3384 C C . ARG A 1 419 ? -17.094 18.590 25.392 1.00 95.25 419 ARG A C 1
ATOM 3386 O O . ARG A 1 419 ? -18.123 17.930 25.487 1.00 95.25 419 ARG A O 1
ATOM 3393 N N . LEU A 1 420 ? -15.877 18.051 25.356 1.00 93.75 420 LEU A N 1
ATOM 3394 C CA . LEU A 1 420 ? -15.622 16.615 25.474 1.00 93.75 420 LEU A CA 1
ATOM 3395 C C . LEU A 1 420 ? -16.270 16.036 26.731 1.00 93.75 420 LEU A C 1
ATOM 3397 O O . LEU A 1 420 ? -16.988 15.051 26.619 1.00 93.75 420 LEU A O 1
ATOM 3401 N N . ASN A 1 421 ? -16.124 16.685 27.889 1.00 88.50 421 ASN A N 1
ATOM 3402 C CA . ASN A 1 421 ? -16.771 16.232 29.127 1.00 88.50 421 ASN A CA 1
ATOM 3403 C C . ASN A 1 421 ? -18.308 16.233 29.041 1.00 88.50 421 ASN A C 1
ATOM 3405 O O . ASN A 1 421 ? -18.957 15.427 29.701 1.00 88.50 421 ASN A O 1
ATOM 3409 N N . SER A 1 422 ? -18.894 17.135 28.246 1.00 89.50 422 SER A N 1
ATOM 3410 C CA . SER A 1 422 ? -20.349 17.218 28.059 1.00 89.50 422 SER A CA 1
ATOM 3411 C C . SER A 1 422 ? -20.896 16.249 27.009 1.00 89.50 422 SER A C 1
ATOM 3413 O O . SER A 1 422 ? -22.002 15.734 27.165 1.00 89.50 422 SER A O 1
ATOM 3415 N N . ILE A 1 423 ? -20.149 16.018 25.924 1.00 92.25 423 ILE A N 1
ATOM 3416 C CA . ILE A 1 423 ? -20.633 15.248 24.780 1.00 92.25 423 ILE A CA 1
ATOM 3417 C C . ILE A 1 423 ? -20.195 13.793 24.854 1.00 92.25 423 ILE A C 1
ATOM 3419 O O . ILE A 1 423 ? -20.962 12.949 24.402 1.00 92.25 423 ILE A O 1
ATOM 3423 N N . ALA A 1 424 ? -19.005 13.481 25.375 1.00 91.75 424 ALA A N 1
ATOM 3424 C CA . ALA A 1 424 ? -18.488 12.119 25.418 1.00 91.75 424 ALA A CA 1
ATOM 3425 C C . ALA A 1 424 ? -19.272 11.275 26.424 1.00 91.75 424 ALA A C 1
ATOM 3427 O O . ALA A 1 424 ? -19.591 11.711 27.530 1.00 91.75 424 ALA A O 1
ATOM 3428 N N . LYS A 1 425 ? -19.591 10.043 26.032 1.00 89.19 425 LYS A N 1
ATOM 3429 C CA . LYS A 1 425 ? -20.165 9.056 26.951 1.00 89.19 425 LYS A CA 1
ATOM 3430 C C . LYS A 1 425 ? -19.045 8.341 27.721 1.00 89.19 425 LYS A C 1
ATOM 3432 O O . LYS A 1 425 ? -17.919 8.300 27.226 1.00 89.19 425 LYS A O 1
ATOM 3437 N N . PRO A 1 426 ? -19.339 7.754 28.899 1.00 84.06 426 PRO A N 1
ATOM 3438 C CA . PRO A 1 426 ? -18.377 6.908 29.600 1.00 84.06 426 PRO A CA 1
ATOM 3439 C C . PRO A 1 426 ? -17.796 5.850 28.661 1.00 84.06 426 PRO A C 1
ATOM 3441 O O . PRO A 1 426 ? -18.547 5.230 27.900 1.00 84.06 426 PRO A O 1
ATOM 3444 N N . ASP A 1 427 ? -16.473 5.709 28.700 1.00 82.00 427 ASP A N 1
ATOM 3445 C CA . ASP A 1 427 ? -15.689 4.757 27.908 1.00 82.00 427 ASP A CA 1
ATOM 3446 C C . ASP A 1 427 ? -15.877 4.870 26.382 1.00 82.00 427 ASP A C 1
ATOM 3448 O O . ASP A 1 427 ? -15.556 3.941 25.646 1.00 82.00 427 ASP A O 1
ATOM 3452 N N . GLU A 1 428 ? -16.402 5.997 25.880 1.00 91.00 428 GLU A N 1
ATOM 3453 C CA . GLU A 1 428 ? -16.520 6.252 24.443 1.00 91.00 428 GLU A CA 1
ATOM 3454 C C . GLU A 1 428 ? -15.134 6.593 23.865 1.00 91.00 428 GLU A C 1
ATOM 3456 O O . GLU A 1 428 ? -14.540 7.586 24.284 1.00 91.00 428 GLU A O 1
ATOM 3461 N N . PRO A 1 429 ? -14.608 5.814 22.900 1.00 94.81 429 PRO A N 1
ATOM 3462 C CA . PRO A 1 429 ? -13.348 6.116 22.231 1.00 94.81 429 PRO A CA 1
ATOM 3463 C C . PRO A 1 429 ? -13.379 7.492 21.562 1.00 94.81 429 PRO A C 1
ATOM 3465 O O . PRO A 1 429 ? -14.281 7.791 20.775 1.00 94.81 429 PRO A O 1
ATOM 3468 N N . ILE A 1 430 ? -12.369 8.318 21.844 1.00 97.19 430 ILE A N 1
ATOM 3469 C CA . ILE A 1 430 ? -12.269 9.692 21.338 1.00 97.19 430 ILE A CA 1
ATOM 3470 C C . ILE A 1 430 ? -11.131 9.771 20.327 1.00 97.19 430 ILE A C 1
ATOM 3472 O O . ILE A 1 430 ? -10.027 9.293 20.595 1.00 97.19 430 ILE A O 1
ATOM 3476 N N . LEU A 1 431 ? -11.406 10.401 19.186 1.00 97.88 431 LEU A N 1
ATOM 3477 C CA . LEU A 1 431 ? -10.443 10.719 18.138 1.00 97.88 431 LEU A CA 1
ATOM 3478 C C . LEU A 1 431 ? -10.529 12.220 17.835 1.00 97.88 431 LEU A C 1
ATOM 3480 O O . LEU A 1 431 ? -11.535 12.676 17.303 1.00 97.88 431 LEU A O 1
ATOM 3484 N N . LEU A 1 432 ? -9.494 12.989 18.164 1.00 98.50 432 LEU A N 1
ATOM 3485 C CA . LEU A 1 432 ? -9.409 14.422 17.877 1.00 98.50 432 LEU A CA 1
ATOM 3486 C C . LEU A 1 432 ? -8.325 14.678 16.825 1.00 98.50 432 LEU A C 1
ATOM 3488 O O . LEU A 1 432 ? -7.138 14.471 17.063 1.00 98.50 432 LEU A O 1
ATOM 3492 N N . LEU A 1 433 ? -8.772 15.131 15.662 1.00 98.81 433 LEU A N 1
ATOM 3493 C CA . LEU A 1 433 ? -7.987 15.479 14.485 1.00 98.81 433 LEU A CA 1
ATOM 3494 C C . LEU A 1 433 ? -7.845 17.003 14.423 1.00 98.81 433 LEU A C 1
ATOM 3496 O O . LEU A 1 433 ? -8.721 17.729 14.903 1.00 98.81 433 LEU A O 1
ATOM 3500 N N . GLY A 1 434 ? -6.771 17.511 13.832 1.00 98.50 434 GLY A N 1
ATOM 3501 C CA . GLY A 1 434 ? -6.708 18.940 13.567 1.00 98.50 434 GLY A CA 1
ATOM 3502 C C . GLY A 1 434 ? -5.335 19.512 13.294 1.00 98.50 434 GLY A C 1
ATOM 3503 O O . GLY A 1 434 ? -4.303 18.884 13.548 1.00 98.50 434 GLY A O 1
ATOM 3504 N N . ASP A 1 435 ? -5.391 20.767 12.863 1.00 98.75 435 ASP A N 1
ATOM 3505 C CA . ASP A 1 435 ? -4.292 21.721 12.896 1.00 98.75 435 ASP A CA 1
ATOM 3506 C C . ASP A 1 435 ? -4.421 22.560 14.175 1.00 98.75 435 ASP A C 1
ATOM 3508 O O . ASP A 1 435 ? -5.376 23.319 14.380 1.00 98.75 435 ASP A O 1
ATOM 3512 N N . PHE A 1 436 ? -3.465 22.399 15.079 1.00 98.19 436 PHE A N 1
ATOM 3513 C CA . PHE A 1 436 ? -3.445 23.070 16.373 1.00 98.19 436 PHE A CA 1
ATOM 3514 C C . PHE A 1 436 ? -2.650 24.379 16.334 1.00 98.19 436 PHE A C 1
ATOM 3516 O O . PHE A 1 436 ? -2.647 25.111 17.327 1.00 98.19 436 PHE A O 1
ATOM 3523 N N . ASN A 1 437 ? -1.957 24.676 15.231 1.00 98.06 437 ASN A N 1
ATOM 3524 C CA . ASN A 1 437 ? -1.038 25.804 15.073 1.00 98.06 437 ASN A CA 1
ATOM 3525 C C . ASN A 1 437 ? 0.096 25.883 16.119 1.00 98.06 437 ASN A C 1
ATOM 3527 O O . ASN A 1 437 ? 0.829 26.871 16.189 1.00 98.06 437 ASN A O 1
ATOM 3531 N N . VAL A 1 438 ? 0.263 24.854 16.958 1.00 95.56 438 VAL A N 1
ATOM 3532 C CA . VAL A 1 438 ? 1.299 24.774 17.992 1.00 95.56 438 VAL A CA 1
ATOM 3533 C C . VAL A 1 438 ? 1.769 23.342 18.202 1.00 95.56 438 VAL A C 1
ATOM 3535 O O . VAL A 1 438 ? 0.977 22.404 18.162 1.00 95.56 438 VAL A O 1
ATOM 3538 N N . GLY A 1 439 ? 3.062 23.191 18.492 1.00 92.38 439 GLY A N 1
ATOM 3539 C CA . GLY A 1 439 ? 3.652 21.903 18.847 1.00 92.38 439 GLY A CA 1
ATOM 3540 C C . GLY A 1 439 ? 3.176 21.329 20.195 1.00 92.38 439 GLY A C 1
ATOM 3541 O O . GLY A 1 439 ? 2.607 22.049 21.025 1.00 92.38 439 GLY A O 1
ATOM 3542 N N . PRO A 1 440 ? 3.483 20.046 20.469 1.00 89.69 440 PRO A N 1
ATOM 3543 C CA . PRO A 1 440 ? 2.963 19.293 21.618 1.00 89.69 440 PRO A CA 1
ATOM 3544 C C . PRO A 1 440 ? 3.309 19.874 22.994 1.00 89.69 440 PRO A C 1
ATOM 3546 O O . PRO A 1 440 ? 2.552 19.676 23.936 1.00 89.69 440 PRO A O 1
ATOM 3549 N N . GLN A 1 441 ? 4.408 20.626 23.108 1.00 89.94 441 GLN A N 1
ATOM 3550 C CA . GLN A 1 441 ? 4.870 21.233 24.368 1.00 89.94 441 GLN A CA 1
ATOM 3551 C C . GLN A 1 441 ? 4.128 22.531 24.739 1.00 89.94 441 GLN A C 1
ATOM 3553 O O . GLN A 1 441 ? 4.390 23.136 25.780 1.00 89.94 441 GLN A O 1
ATOM 3558 N N . ASN A 1 442 ? 3.239 23.025 23.872 1.00 94.12 442 ASN A N 1
ATOM 3559 C CA . ASN A 1 442 ? 2.528 24.272 24.118 1.00 94.12 442 ASN A CA 1
ATOM 3560 C C . ASN A 1 442 ? 1.474 24.107 25.237 1.00 94.12 442 ASN A C 1
ATOM 3562 O O . ASN A 1 442 ? 0.732 23.123 25.229 1.00 94.12 442 ASN A O 1
ATOM 3566 N N . PRO A 1 443 ? 1.298 25.091 26.147 1.00 94.81 443 PRO A N 1
ATOM 3567 C CA . PRO A 1 443 ? 0.301 25.010 27.221 1.00 94.81 443 PRO A CA 1
ATOM 3568 C C . PRO A 1 443 ? -1.136 24.730 26.755 1.00 94.81 443 PRO A C 1
ATOM 3570 O O . PRO A 1 443 ? -1.909 24.119 27.490 1.00 94.81 443 PRO A O 1
ATOM 3573 N N . ALA A 1 444 ? -1.507 25.154 25.543 1.00 95.12 444 ALA A N 1
ATOM 3574 C CA . ALA A 1 444 ? -2.817 24.858 24.970 1.00 95.12 444 ALA A CA 1
ATOM 3575 C C . ALA A 1 444 ? -2.996 23.355 24.687 1.00 95.12 444 ALA A C 1
ATOM 3577 O O . ALA A 1 444 ? -4.062 22.811 24.950 1.00 95.12 444 ALA A O 1
ATOM 3578 N N . ARG A 1 445 ? -1.945 22.654 24.242 1.00 93.50 445 ARG A N 1
ATOM 3579 C CA . ARG A 1 445 ? -1.966 21.193 24.054 1.00 93.50 445 ARG A CA 1
ATOM 3580 C C . ARG A 1 445 ? -2.072 20.462 25.390 1.00 93.50 445 ARG A C 1
ATOM 3582 O O . ARG A 1 445 ? -2.856 19.527 25.510 1.00 93.50 445 ARG A O 1
ATOM 3589 N N . HIS A 1 446 ? -1.373 20.938 26.422 1.00 91.38 446 HIS A N 1
ATOM 3590 C CA . HIS A 1 446 ? -1.483 20.371 27.771 1.00 91.38 446 HIS A CA 1
ATOM 3591 C C . HIS A 1 446 ? -2.891 20.510 28.366 1.00 91.38 446 HIS A C 1
ATOM 3593 O O . HIS A 1 446 ? -3.326 19.646 29.122 1.00 91.38 446 HIS A O 1
ATOM 3599 N N . ALA A 1 447 ? -3.653 21.539 27.981 1.00 90.19 447 ALA A N 1
ATOM 3600 C CA . ALA A 1 447 ? -5.037 21.693 28.425 1.00 90.19 447 ALA A CA 1
ATOM 3601 C C . ALA A 1 447 ? -5.973 20.566 27.945 1.00 90.19 447 ALA A C 1
ATOM 3603 O O . ALA A 1 447 ? -7.060 20.445 28.497 1.00 90.19 447 ALA A O 1
ATOM 3604 N N . LEU A 1 448 ? -5.572 19.731 26.979 1.00 89.19 448 LEU A N 1
ATOM 3605 C CA . LEU A 1 448 ? -6.321 18.537 26.561 1.00 89.19 448 LEU A CA 1
ATOM 3606 C C . LEU A 1 448 ? -5.932 17.269 27.350 1.00 89.19 448 LEU A C 1
ATOM 3608 O O . LEU A 1 448 ? -6.654 16.275 27.303 1.00 89.19 448 LEU A O 1
ATOM 3612 N N . GLN A 1 449 ? -4.829 17.286 28.112 1.00 79.44 449 GLN A N 1
ATOM 3613 C CA . GLN A 1 449 ? -4.356 16.119 28.882 1.00 79.44 449 GLN A CA 1
ATOM 3614 C C . GLN A 1 449 ? -5.345 15.688 29.973 1.00 79.44 449 GLN A C 1
ATOM 3616 O O . GLN A 1 449 ? -5.405 14.512 30.316 1.00 79.44 449 GLN A O 1
ATOM 3621 N N . GLN A 1 450 ? -6.159 16.614 30.485 1.00 80.06 450 GLN A N 1
ATOM 3622 C CA . GLN A 1 450 ? -7.246 16.321 31.430 1.00 80.06 450 GLN A CA 1
ATOM 3623 C C . GLN A 1 450 ? -8.297 15.352 30.861 1.00 80.06 450 GLN A C 1
ATOM 3625 O O . GLN A 1 450 ? -8.926 14.626 31.624 1.00 80.06 450 GLN A O 1
ATOM 3630 N N . ASN A 1 451 ? -8.442 15.275 29.534 1.00 86.12 451 ASN A N 1
ATOM 3631 C CA . ASN A 1 451 ? -9.294 14.290 28.863 1.00 86.12 451 ASN A CA 1
ATOM 3632 C C . ASN A 1 451 ? -8.543 12.988 28.527 1.00 86.12 451 ASN A C 1
ATOM 3634 O O . ASN A 1 451 ? -9.061 12.164 27.779 1.00 86.12 451 ASN A O 1
ATOM 3638 N N . GLN A 1 452 ? -7.322 12.808 29.050 1.00 88.38 452 GLN A N 1
ATOM 3639 C CA . GLN A 1 452 ? -6.460 11.641 28.823 1.00 88.38 452 GLN A CA 1
ATOM 3640 C C . GLN A 1 452 ? -6.197 11.362 27.334 1.00 88.38 452 GLN A C 1
ATOM 3642 O O . GLN A 1 452 ? -6.001 10.217 26.924 1.00 88.38 452 GLN A O 1
ATOM 3647 N N . LEU A 1 453 ? -6.197 12.417 26.514 1.00 92.75 453 LEU A N 1
ATOM 3648 C CA . LEU A 1 453 ? -5.861 12.315 25.103 1.00 92.75 453 LEU A CA 1
ATOM 3649 C C . LEU A 1 453 ? -4.344 12.259 24.932 1.00 92.75 453 LEU A C 1
ATOM 3651 O O . LEU A 1 453 ? -3.612 13.115 25.433 1.00 92.75 453 LEU A O 1
ATOM 3655 N N . ARG A 1 454 ? -3.887 11.258 24.186 1.00 92.75 454 ARG A N 1
ATOM 3656 C CA . ARG A 1 454 ? -2.484 11.035 23.839 1.00 92.75 454 ARG A CA 1
ATOM 3657 C C . ARG A 1 454 ? -2.283 11.218 22.343 1.00 92.75 454 ARG A C 1
ATOM 3659 O O . ARG A 1 454 ? -3.143 10.869 21.542 1.00 92.75 454 ARG A O 1
ATOM 3666 N N . GLU A 1 455 ? -1.149 11.775 21.954 1.00 94.00 455 GLU A N 1
ATOM 3667 C CA . GLU A 1 455 ? -0.831 11.992 20.545 1.00 94.00 455 GLU A CA 1
ATOM 3668 C C . GLU A 1 455 ? -0.357 10.700 19.891 1.00 94.00 455 GLU A C 1
ATOM 3670 O O . GLU A 1 455 ? 0.618 10.113 20.358 1.00 94.00 455 GLU A O 1
ATOM 3675 N N . ALA A 1 456 ? -1.029 10.282 18.814 1.00 95.06 456 ALA A N 1
ATOM 3676 C CA . ALA A 1 456 ? -0.817 8.993 18.164 1.00 95.06 456 ALA A CA 1
ATOM 3677 C C . ALA A 1 456 ? 0.621 8.817 17.658 1.00 95.06 456 ALA A C 1
ATOM 3679 O O . ALA A 1 456 ? 1.228 7.779 17.904 1.00 95.06 456 ALA A O 1
ATOM 3680 N N . PHE A 1 457 ? 1.196 9.851 17.034 1.00 92.69 457 PHE A N 1
ATOM 3681 C CA . PHE A 1 457 ? 2.575 9.815 16.541 1.00 92.69 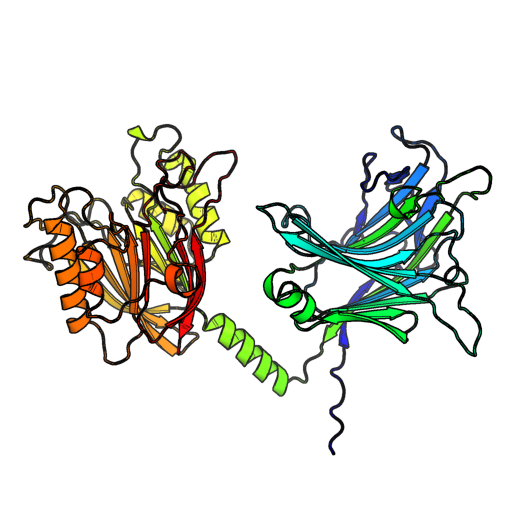457 PHE A CA 1
ATOM 3682 C C . PHE A 1 457 ? 3.576 9.491 17.661 1.00 92.69 457 PHE A C 1
ATOM 3684 O O . PHE A 1 457 ? 4.408 8.604 17.517 1.00 92.69 457 PHE A O 1
ATOM 3691 N N . LEU A 1 458 ? 3.426 10.122 18.829 1.00 90.81 458 LEU A N 1
ATOM 3692 C CA . LEU A 1 458 ? 4.312 9.917 19.981 1.00 90.81 458 LEU A CA 1
ATOM 3693 C C . LEU A 1 458 ? 4.125 8.559 20.683 1.00 90.81 458 LEU A C 1
ATOM 3695 O O . LEU A 1 458 ? 4.840 8.274 21.638 1.00 90.81 458 LEU A O 1
ATOM 3699 N N . GLN A 1 459 ? 3.155 7.735 20.268 1.00 92.56 459 GLN A N 1
ATOM 3700 C CA . GLN A 1 459 ? 2.961 6.394 20.840 1.00 92.56 459 GLN A CA 1
ATOM 3701 C C . GLN A 1 459 ? 3.819 5.327 20.164 1.00 92.56 459 GLN A C 1
ATOM 3703 O O . GLN A 1 459 ? 4.017 4.263 20.742 1.00 92.56 459 GLN A O 1
ATOM 3708 N N . VAL A 1 460 ? 4.281 5.594 18.941 1.00 90.88 460 VAL A N 1
ATOM 3709 C CA . VAL A 1 460 ? 5.028 4.633 18.115 1.00 90.88 460 VAL A CA 1
ATOM 3710 C C . VAL A 1 460 ? 6.355 5.199 17.600 1.00 90.88 460 VAL A C 1
ATOM 3712 O O . VAL A 1 460 ? 7.105 4.479 16.950 1.00 90.88 460 VAL A O 1
ATOM 3715 N N . HIS A 1 461 ? 6.663 6.459 17.925 1.00 85.06 461 HIS A N 1
ATOM 3716 C CA . HIS A 1 461 ? 7.908 7.142 17.567 1.00 85.06 461 HIS A CA 1
ATOM 3717 C C . HIS A 1 461 ? 8.589 7.749 18.788 1.00 85.06 461 HIS A C 1
ATOM 3719 O O . HIS A 1 461 ? 7.943 8.077 19.785 1.00 85.06 461 HIS A O 1
ATOM 3725 N N . ASP A 1 462 ? 9.904 7.939 18.682 1.00 79.62 462 ASP A N 1
ATOM 3726 C CA . ASP A 1 462 ? 10.697 8.601 19.713 1.00 79.62 462 ASP A CA 1
ATOM 3727 C C . ASP A 1 462 ? 10.266 10.080 19.858 1.00 79.62 462 ASP A C 1
ATOM 3729 O O . ASP A 1 462 ? 10.158 10.789 18.853 1.00 79.62 462 ASP A O 1
ATOM 3733 N N . PRO A 1 463 ? 10.045 10.597 21.082 1.00 70.75 463 PRO A N 1
ATOM 3734 C CA . PRO A 1 463 ? 9.703 12.005 21.305 1.00 70.75 463 PRO A CA 1
ATOM 3735 C C . PRO A 1 463 ? 10.730 13.018 20.773 1.00 70.75 463 PRO A C 1
ATOM 3737 O O . PRO A 1 463 ? 10.400 14.195 20.619 1.00 70.75 463 PRO A O 1
ATOM 3740 N N . THR A 1 464 ? 11.969 12.587 20.523 1.00 69.69 464 THR A N 1
ATOM 3741 C CA . THR A 1 464 ? 13.041 13.393 19.923 1.00 69.69 464 THR A CA 1
ATOM 3742 C C . THR A 1 464 ? 12.971 13.462 18.398 1.00 69.69 464 THR A C 1
ATOM 3744 O O . THR A 1 464 ? 13.696 14.262 17.800 1.00 69.69 464 THR A O 1
ATOM 3747 N N . ASP A 1 465 ? 12.082 12.691 17.760 1.00 72.06 465 ASP A N 1
ATOM 3748 C CA . ASP A 1 465 ? 11.848 12.780 16.325 1.00 72.06 465 ASP A CA 1
ATOM 3749 C C . ASP A 1 465 ? 11.401 14.206 15.960 1.00 72.06 465 ASP A C 1
ATOM 3751 O O . ASP A 1 465 ? 10.383 14.726 16.426 1.00 72.06 465 ASP A O 1
ATOM 3755 N N . SER A 1 466 ? 12.191 14.860 15.113 1.00 63.38 466 SER A N 1
ATOM 3756 C CA . SER A 1 466 ? 12.087 16.286 14.797 1.00 63.38 466 SER A CA 1
ATOM 3757 C C . SER A 1 466 ? 11.249 16.590 13.555 1.00 63.38 466 SER A C 1
ATOM 3759 O O . SER A 1 466 ? 11.198 17.740 13.122 1.00 63.38 466 SER A O 1
ATOM 3761 N N . VAL A 1 467 ? 10.551 15.603 12.987 1.00 80.50 467 VAL A N 1
ATOM 3762 C CA . VAL A 1 467 ? 9.733 15.833 11.789 1.00 80.50 467 VAL A CA 1
ATOM 3763 C C . VAL A 1 467 ? 8.523 16.717 12.112 1.00 80.50 467 VAL A C 1
ATOM 3765 O O . VAL A 1 467 ? 7.595 16.271 12.781 1.00 80.50 467 VAL A O 1
ATOM 3768 N N . GLY A 1 468 ? 8.526 17.980 11.683 1.00 90.50 468 GLY A N 1
ATOM 3769 C CA . GLY A 1 468 ? 7.342 18.841 11.728 1.00 90.50 468 GLY A CA 1
ATOM 3770 C C . GLY A 1 468 ? 6.361 18.556 10.593 1.00 90.50 468 GLY A C 1
ATOM 3771 O O . GLY A 1 468 ? 6.683 17.866 9.628 1.00 90.50 468 GLY A O 1
ATOM 3772 N N . THR A 1 469 ? 5.156 19.104 10.715 1.00 96.12 469 THR A N 1
ATOM 3773 C CA . THR A 1 469 ? 4.043 18.828 9.789 1.00 96.12 469 THR A CA 1
ATOM 3774 C C . THR A 1 469 ? 3.812 19.949 8.780 1.00 96.12 469 THR A C 1
ATOM 3776 O O . THR A 1 469 ? 3.276 19.703 7.714 1.00 96.12 469 THR A O 1
ATOM 3779 N N . TYR A 1 470 ? 4.294 21.160 9.051 1.00 97.25 470 TYR A N 1
ATOM 3780 C CA . TYR A 1 470 ? 4.194 22.302 8.137 1.00 97.25 470 TYR A CA 1
ATOM 3781 C C . TYR A 1 470 ? 5.484 22.529 7.349 1.00 97.25 470 TYR A C 1
ATOM 3783 O O . TYR A 1 470 ? 6.567 22.455 7.930 1.00 97.25 470 TYR A O 1
ATOM 3791 N N . HIS A 1 471 ? 5.388 22.869 6.064 1.00 95.88 471 HIS A N 1
ATOM 3792 C CA . HIS A 1 471 ? 6.543 23.087 5.187 1.00 95.88 471 HIS A CA 1
ATOM 3793 C C . HIS A 1 471 ? 6.376 24.223 4.161 1.00 95.88 471 HIS A C 1
ATOM 3795 O O . HIS A 1 471 ? 7.289 24.443 3.358 1.00 95.88 471 HIS A O 1
ATOM 3801 N N . ASN A 1 472 ? 5.257 24.959 4.159 1.00 96.19 472 ASN A N 1
ATOM 3802 C CA . ASN A 1 472 ? 5.037 26.134 3.296 1.00 96.19 472 ASN A CA 1
ATOM 3803 C C . ASN A 1 472 ? 5.329 25.859 1.804 1.00 96.19 472 ASN A C 1
ATOM 3805 O O . ASN A 1 472 ? 6.102 26.581 1.171 1.00 96.19 472 ASN A O 1
ATOM 3809 N N . PHE A 1 473 ? 4.841 24.726 1.285 1.00 96.69 473 PHE A N 1
ATOM 3810 C CA . PHE A 1 473 ? 5.103 24.219 -0.075 1.00 96.69 473 PHE A CA 1
ATOM 3811 C C . PHE A 1 473 ? 6.583 23.992 -0.458 1.00 96.69 473 PHE A C 1
ATOM 3813 O O . PHE A 1 473 ? 6.881 23.690 -1.609 1.00 96.69 473 PHE A O 1
ATOM 3820 N N . LYS A 1 474 ? 7.530 24.090 0.485 1.00 94.12 474 LYS A N 1
ATOM 3821 C CA . LYS A 1 474 ? 8.975 23.927 0.221 1.00 94.12 474 LYS A CA 1
ATOM 3822 C C . LYS A 1 474 ? 9.499 22.517 0.478 1.00 94.12 474 LYS A C 1
ATOM 3824 O O . LYS A 1 474 ? 10.683 22.274 0.267 1.00 94.12 474 LYS A O 1
ATOM 3829 N N . GLY A 1 475 ? 8.677 21.630 1.038 1.00 90.69 475 GLY A N 1
ATOM 3830 C CA . GLY A 1 475 ? 9.069 20.267 1.404 1.00 90.69 475 GLY A CA 1
ATOM 3831 C C . GLY A 1 475 ? 9.986 20.137 2.613 1.00 90.69 475 GLY A C 1
ATOM 3832 O O . GLY A 1 475 ? 10.147 19.048 3.151 1.00 90.69 475 GLY A O 1
ATOM 3833 N N . LYS A 1 476 ? 10.585 21.238 3.074 1.00 91.75 476 LYS A N 1
ATOM 3834 C CA . LYS A 1 476 ? 11.381 21.253 4.296 1.00 91.75 476 LYS A CA 1
ATOM 3835 C C . LYS A 1 476 ? 10.444 21.385 5.503 1.00 91.75 476 LYS A C 1
ATOM 3837 O O . LYS A 1 476 ? 9.865 22.463 5.659 1.00 91.75 476 LYS A O 1
ATOM 3842 N N . PRO A 1 477 ? 10.319 20.355 6.360 1.00 90.44 477 PRO A N 1
ATOM 3843 C CA . PRO A 1 477 ? 9.477 20.444 7.541 1.00 90.44 477 PRO A CA 1
ATOM 3844 C C . PRO A 1 477 ? 9.972 21.551 8.473 1.00 90.44 477 PRO A C 1
ATOM 3846 O O . PRO A 1 477 ? 11.175 21.779 8.643 1.00 90.44 477 PRO A O 1
ATOM 3849 N N . SER A 1 478 ? 9.022 22.240 9.090 1.00 89.12 478 SER A N 1
ATOM 3850 C CA . SER A 1 478 ? 9.260 23.101 10.239 1.00 89.12 478 SER A CA 1
ATOM 3851 C C . SER A 1 478 ? 9.699 22.264 11.445 1.00 89.12 478 SER A C 1
ATOM 3853 O O . SER A 1 478 ? 9.664 21.036 11.426 1.00 89.12 478 SER A O 1
ATOM 3855 N N . SER A 1 479 ? 10.121 22.925 12.521 1.00 83.75 479 SER A N 1
ATOM 3856 C CA . SER A 1 479 ? 10.520 22.234 13.751 1.00 83.75 479 SER A CA 1
ATOM 3857 C C . SER A 1 479 ? 9.341 21.759 14.606 1.00 83.75 479 SER A C 1
ATOM 3859 O O . SER A 1 479 ? 9.560 21.052 15.587 1.00 83.75 479 SER A O 1
ATOM 3861 N N . GLN A 1 480 ? 8.103 22.159 14.290 1.00 85.00 480 GLN A N 1
ATOM 3862 C CA . GLN A 1 480 ? 6.930 21.853 15.110 1.00 85.00 480 GLN A CA 1
ATOM 3863 C C . GLN A 1 480 ? 5.951 20.924 14.386 1.00 85.00 480 GLN A C 1
ATOM 3865 O O . GLN A 1 480 ? 5.650 21.094 13.205 1.00 85.00 480 GLN A O 1
ATOM 3870 N N . LYS A 1 481 ? 5.420 19.955 15.138 1.00 91.00 481 LYS A N 1
ATOM 3871 C CA . LYS A 1 481 ? 4.263 19.133 14.764 1.00 91.00 481 LYS A CA 1
ATOM 3872 C C . LYS A 1 481 ? 3.000 19.872 15.181 1.00 91.00 481 LYS A C 1
ATOM 3874 O O . LYS A 1 481 ? 2.558 19.739 16.322 1.00 91.00 481 LYS A O 1
ATOM 3879 N N . ILE A 1 482 ? 2.512 20.742 14.306 1.00 96.62 482 ILE A N 1
ATOM 3880 C CA . ILE A 1 482 ? 1.323 21.551 14.594 1.00 96.62 482 ILE A CA 1
ATOM 3881 C C . ILE A 1 482 ? 0.033 20.811 14.235 1.00 96.62 482 ILE A C 1
ATOM 3883 O O . ILE A 1 482 ? -0.997 21.078 14.843 1.00 96.62 482 ILE A O 1
ATOM 3887 N N . ASP A 1 483 ? 0.114 19.810 13.361 1.00 98.44 483 ASP A N 1
ATOM 3888 C CA . ASP A 1 483 ? -0.975 18.898 13.022 1.00 98.44 483 ASP A CA 1
ATOM 3889 C C . ASP A 1 483 ? -0.847 17.615 13.839 1.00 98.44 483 ASP A C 1
ATOM 3891 O O . ASP A 1 483 ? 0.256 17.086 14.004 1.00 98.44 483 ASP A O 1
ATOM 3895 N N . ALA A 1 484 ? -1.955 17.100 14.372 1.00 97.38 484 ALA A N 1
ATOM 3896 C CA . ALA A 1 484 ? -1.903 15.875 15.161 1.00 97.38 484 ALA A CA 1
ATOM 3897 C C . ALA A 1 484 ? -3.204 15.075 15.160 1.00 97.38 484 ALA A C 1
ATOM 3899 O O . ALA A 1 484 ? -4.306 15.600 15.013 1.00 97.38 484 ALA A O 1
ATOM 3900 N N . ILE A 1 485 ? -3.040 13.780 15.418 1.00 98.50 485 ILE A N 1
ATOM 3901 C CA . ILE A 1 485 ? -4.117 12.862 15.771 1.00 98.50 485 ILE A CA 1
ATOM 3902 C C . ILE A 1 485 ? -3.981 12.570 17.263 1.00 98.50 485 ILE A C 1
ATOM 3904 O O . ILE A 1 485 ? -2.988 11.980 17.693 1.00 98.50 485 ILE A O 1
ATOM 3908 N N . LEU A 1 486 ? -4.958 12.998 18.058 1.00 97.81 486 LEU A N 1
ATOM 3909 C CA . LEU A 1 486 ? -5.037 12.722 19.489 1.00 97.81 486 LEU A CA 1
ATOM 3910 C C . LEU A 1 486 ? -6.102 11.652 19.746 1.00 97.81 486 LEU A C 1
ATOM 3912 O O . LEU A 1 486 ? -7.205 11.731 19.210 1.00 97.81 486 LEU A O 1
ATOM 3916 N N . VAL A 1 487 ? -5.785 10.658 20.571 1.00 97.31 487 VAL A N 1
ATOM 3917 C CA . VAL A 1 487 ? -6.651 9.503 20.848 1.00 97.31 487 VAL A CA 1
ATOM 3918 C C . VAL A 1 487 ? -6.845 9.303 22.349 1.00 97.31 487 VAL A C 1
ATOM 3920 O O . VAL A 1 487 ? -5.933 9.585 23.122 1.00 97.31 487 VAL A O 1
ATOM 3923 N N . SER A 1 488 ? -8.011 8.822 22.788 1.00 94.94 488 SER A N 1
ATOM 3924 C CA . SER A 1 488 ? -8.196 8.368 24.178 1.00 94.94 488 SER A CA 1
ATOM 3925 C C . SER A 1 488 ? -7.464 7.044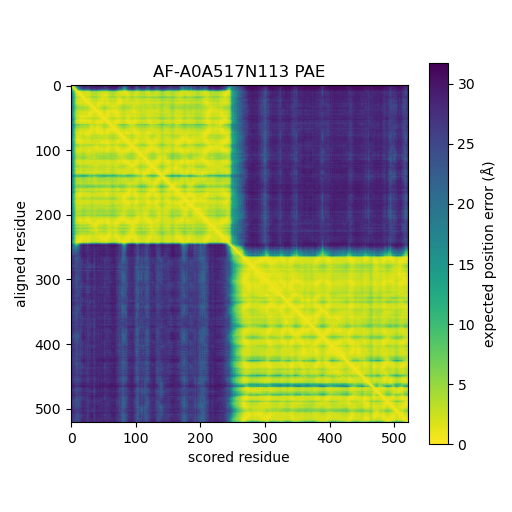 24.452 1.00 94.94 488 SER A C 1
ATOM 3927 O O . SER A 1 488 ? -6.975 6.378 23.536 1.00 94.94 488 SER A O 1
ATOM 3929 N N . GLY A 1 489 ? -7.403 6.635 25.724 1.00 90.94 489 GLY A N 1
ATOM 3930 C CA . GLY A 1 489 ? -6.796 5.364 26.146 1.00 90.94 489 GLY A CA 1
ATOM 3931 C C . GLY A 1 489 ? -7.488 4.102 25.612 1.00 90.94 489 GLY A C 1
ATOM 3932 O O . GLY A 1 489 ? -6.898 3.034 25.670 1.00 90.94 489 GLY A O 1
ATOM 3933 N N . ASN A 1 490 ? -8.700 4.221 25.060 1.00 91.94 490 ASN A N 1
ATOM 3934 C CA . ASN A 1 490 ? -9.428 3.109 24.432 1.00 91.94 490 ASN A CA 1
ATOM 3935 C C . ASN A 1 490 ? -8.861 2.718 23.065 1.00 91.94 490 ASN A C 1
ATOM 3937 O O . ASN A 1 490 ? -9.234 1.688 22.520 1.00 91.94 490 ASN A O 1
ATOM 3941 N N . TRP A 1 491 ? -8.019 3.558 22.471 1.00 94.12 491 TRP A N 1
ATOM 3942 C CA . TRP A 1 491 ? -7.350 3.240 21.220 1.00 94.12 491 TRP A CA 1
ATOM 3943 C C . TRP A 1 491 ? -5.978 2.679 21.514 1.00 94.12 491 TRP A C 1
ATOM 3945 O O . TRP A 1 491 ? -5.251 3.279 22.292 1.00 94.12 491 TRP A O 1
ATOM 3955 N N . LYS A 1 492 ? -5.571 1.630 20.812 1.00 94.06 492 LYS A N 1
ATOM 3956 C CA . LYS A 1 492 ? -4.185 1.235 20.577 1.00 94.06 492 LYS A CA 1
ATOM 3957 C C . LYS A 1 492 ? -3.735 1.828 19.249 1.00 94.06 492 LYS A C 1
ATOM 3959 O O . LYS A 1 492 ? -4.432 1.724 18.244 1.00 94.06 492 LYS A O 1
ATOM 3964 N N . VAL A 1 493 ? -2.565 2.457 19.243 1.00 94.25 493 VAL A N 1
ATOM 3965 C CA . VAL A 1 493 ? -1.967 3.003 18.021 1.00 94.25 493 VAL A CA 1
ATOM 3966 C C . VAL A 1 493 ? -1.058 1.931 17.441 1.00 94.25 493 VAL A C 1
ATOM 3968 O O . VAL A 1 493 ? -0.077 1.562 18.080 1.00 94.25 493 VAL A O 1
ATOM 3971 N N . LEU A 1 494 ? -1.414 1.406 16.270 1.00 87.81 494 LEU A N 1
ATOM 3972 C CA . LEU A 1 494 ? -0.634 0.379 15.575 1.00 87.81 494 LEU A CA 1
ATOM 3973 C C . LEU A 1 494 ? 0.429 1.011 14.680 1.00 87.81 494 LEU A C 1
ATOM 3975 O O . LEU A 1 494 ? 1.560 0.543 14.617 1.00 87.81 494 LEU A O 1
ATOM 3979 N N . GLN A 1 495 ? 0.063 2.102 14.011 1.00 89.94 495 GLN A N 1
ATOM 3980 C CA . GLN A 1 495 ? 0.949 2.872 13.151 1.00 89.94 495 GLN A CA 1
ATOM 3981 C C . GLN A 1 495 ? 0.561 4.348 13.218 1.00 89.94 495 GLN A C 1
ATOM 3983 O O . GLN A 1 495 ? -0.617 4.673 13.363 1.00 89.94 495 GLN A O 1
ATOM 3988 N N . ALA A 1 496 ? 1.533 5.240 13.064 1.00 93.06 496 ALA A N 1
ATOM 3989 C CA . ALA A 1 496 ? 1.302 6.653 12.805 1.00 93.06 496 ALA A CA 1
ATOM 3990 C C . ALA A 1 496 ? 2.432 7.202 11.932 1.00 93.06 496 ALA A C 1
ATOM 3992 O O . ALA A 1 496 ? 3.579 6.833 12.149 1.00 93.06 496 ALA A O 1
ATOM 3993 N N . ASN A 1 497 ? 2.142 8.058 10.951 1.00 93.75 497 ASN A N 1
ATOM 3994 C CA . ASN A 1 497 ? 3.162 8.626 10.061 1.00 93.75 497 ASN A CA 1
ATOM 3995 C C . ASN A 1 497 ? 2.860 10.085 9.705 1.00 93.75 497 ASN A C 1
ATOM 3997 O O . ASN A 1 497 ? 1.702 10.505 9.716 1.00 93.75 497 ASN A O 1
ATOM 4001 N N . ILE A 1 498 ? 3.903 10.817 9.309 1.00 93.75 498 ILE A N 1
ATOM 4002 C CA . ILE A 1 498 ? 3.810 12.125 8.651 1.00 93.75 498 ILE A CA 1
ATOM 4003 C C . ILE A 1 498 ? 4.186 11.910 7.184 1.00 93.75 498 ILE A C 1
ATOM 4005 O O . ILE A 1 498 ? 5.326 11.563 6.875 1.00 93.75 498 ILE A O 1
ATOM 4009 N N . ASP A 1 499 ? 3.217 12.056 6.288 1.00 91.56 499 ASP A N 1
ATOM 4010 C CA . ASP A 1 499 ? 3.374 11.736 4.872 1.00 91.56 499 ASP A CA 1
ATOM 4011 C C . ASP A 1 499 ? 4.040 12.892 4.112 1.00 91.56 499 ASP A C 1
ATOM 4013 O O . ASP A 1 499 ? 3.402 13.882 3.764 1.00 91.56 499 ASP A O 1
ATOM 4017 N N . GLN A 1 500 ? 5.342 12.765 3.849 1.00 92.56 500 GLN A N 1
ATOM 4018 C CA . GLN A 1 500 ? 6.130 13.784 3.144 1.00 92.56 500 GLN A CA 1
ATOM 4019 C C . GLN A 1 500 ? 6.133 13.631 1.617 1.00 92.56 500 GLN A C 1
ATOM 4021 O O . GLN A 1 500 ? 7.016 14.168 0.940 1.00 92.56 500 GLN A O 1
ATOM 4026 N N . HIS A 1 501 ? 5.194 12.863 1.061 1.00 87.38 501 HIS A N 1
ATOM 4027 C CA . HIS A 1 501 ? 5.169 12.575 -0.365 1.00 87.38 501 HIS A CA 1
ATOM 4028 C C . HIS A 1 501 ? 5.038 13.845 -1.224 1.00 87.38 501 HIS A C 1
ATOM 4030 O O . HIS A 1 501 ? 4.232 14.735 -0.949 1.00 87.38 501 HIS A O 1
ATOM 4036 N N . ALA A 1 502 ? 5.812 13.881 -2.309 1.00 88.19 502 ALA A N 1
ATOM 4037 C CA . ALA A 1 502 ? 5.778 14.912 -3.338 1.00 88.19 502 ALA A CA 1
ATOM 4038 C C . ALA A 1 502 ? 5.716 14.255 -4.718 1.00 88.19 502 ALA A C 1
ATOM 4040 O O . ALA A 1 502 ? 6.395 13.250 -4.948 1.00 88.19 502 ALA A O 1
ATOM 4041 N N . LEU A 1 503 ? 4.979 14.868 -5.644 1.00 83.31 503 LEU A N 1
ATOM 4042 C CA . LEU A 1 503 ? 4.963 14.477 -7.052 1.00 83.31 503 LEU A CA 1
ATOM 4043 C C . LEU A 1 503 ? 5.648 15.569 -7.869 1.00 83.31 503 LEU A C 1
ATOM 4045 O O . LEU A 1 503 ? 5.238 16.727 -7.820 1.00 83.31 503 LEU A O 1
ATOM 4049 N N . ASP A 1 504 ? 6.724 15.214 -8.573 1.00 87.06 504 ASP A N 1
ATOM 4050 C CA . ASP A 1 504 ? 7.523 16.140 -9.390 1.00 87.06 504 ASP A CA 1
ATOM 4051 C C . ASP A 1 504 ? 7.950 17.417 -8.640 1.00 87.06 504 ASP A C 1
ATOM 4053 O O . ASP A 1 504 ? 7.952 18.526 -9.172 1.00 87.06 504 ASP A O 1
ATOM 4057 N N . GLY A 1 505 ? 8.296 17.261 -7.357 1.00 87.38 505 GLY A N 1
ATOM 4058 C CA . GLY A 1 505 ? 8.711 18.361 -6.481 1.00 87.38 505 GLY A CA 1
ATOM 4059 C C . GLY A 1 505 ? 7.573 19.270 -6.003 1.00 87.38 505 GLY A C 1
ATOM 4060 O O . GLY A 1 505 ? 7.844 20.266 -5.334 1.00 87.38 505 GLY A O 1
ATOM 4061 N N . ARG A 1 506 ? 6.313 18.938 -6.313 1.00 92.50 506 ARG A N 1
ATOM 4062 C CA . ARG A 1 506 ? 5.119 19.640 -5.831 1.00 92.50 506 ARG A CA 1
ATOM 4063 C C . ARG A 1 506 ? 4.467 18.876 -4.688 1.00 92.50 506 ARG A C 1
ATOM 4065 O O . ARG A 1 506 ? 4.405 17.645 -4.689 1.00 92.50 506 ARG A O 1
ATOM 4072 N N . TYR A 1 507 ? 3.955 19.636 -3.730 1.00 96.06 507 TYR A N 1
ATOM 4073 C CA . TYR A 1 507 ? 3.268 19.110 -2.559 1.00 96.06 507 TYR A CA 1
ATOM 4074 C C . TYR A 1 507 ? 1.759 19.341 -2.679 1.00 96.06 507 TYR A C 1
ATOM 4076 O O . TYR A 1 507 ? 1.347 20.371 -3.220 1.00 96.06 507 TYR A O 1
ATOM 4084 N N . PRO A 1 508 ? 0.922 18.420 -2.173 1.00 96.50 508 PRO A N 1
ATOM 4085 C CA . PRO A 1 508 ? -0.528 18.583 -2.253 1.00 96.50 508 PRO A CA 1
ATOM 4086 C C . PRO A 1 508 ? -1.063 19.754 -1.411 1.00 96.50 508 PRO A C 1
ATOM 4088 O O . PRO A 1 508 ? -2.100 20.334 -1.731 1.00 96.50 508 PRO A O 1
ATOM 4091 N N . SER A 1 509 ? -0.355 20.108 -0.341 1.00 98.38 509 SER A N 1
ATOM 4092 C CA . SER A 1 509 ? -0.654 21.221 0.562 1.00 98.38 509 SER A CA 1
ATOM 4093 C C . SER A 1 509 ? 0.659 21.823 1.076 1.00 98.38 509 SER A C 1
ATOM 4095 O O . SER A 1 509 ? 1.730 21.314 0.752 1.00 98.38 509 SER A O 1
ATOM 4097 N N . ASP A 1 510 ? 0.605 22.903 1.849 1.00 97.94 510 ASP A N 1
ATOM 4098 C CA . ASP A 1 510 ? 1.731 23.410 2.639 1.00 97.94 510 ASP A CA 1
ATOM 4099 C C . ASP A 1 510 ? 1.940 22.660 3.961 1.00 97.94 510 ASP A C 1
ATOM 4101 O O . ASP A 1 510 ? 2.953 22.885 4.636 1.00 97.94 510 ASP A O 1
ATOM 4105 N N . HIS A 1 511 ? 1.021 21.756 4.292 1.00 98.56 511 HIS A N 1
ATOM 4106 C CA . HIS A 1 511 ? 1.135 20.781 5.367 1.00 98.56 511 HIS A CA 1
ATOM 4107 C C . HIS A 1 511 ? 1.327 19.362 4.813 1.00 98.56 511 HIS A C 1
ATOM 4109 O O . HIS A 1 511 ? 0.827 19.003 3.747 1.00 98.56 511 HIS A O 1
ATOM 4115 N N . PHE A 1 512 ? 2.004 18.524 5.589 1.00 98.12 512 PHE A N 1
ATOM 4116 C CA . PHE A 1 512 ? 2.042 17.081 5.415 1.00 98.12 512 PHE A CA 1
ATOM 4117 C C . PHE A 1 512 ? 0.842 16.444 6.127 1.00 98.12 512 PHE A C 1
ATOM 4119 O O . PHE A 1 512 ? 0.603 16.764 7.297 1.00 98.12 512 PHE A O 1
ATOM 4126 N N . PRO A 1 513 ? 0.109 15.511 5.490 1.00 97.94 513 PRO A N 1
ATOM 4127 C CA . PRO A 1 513 ? -0.919 14.756 6.184 1.00 97.94 513 PRO A CA 1
ATOM 4128 C C . PRO A 1 513 ? -0.315 13.928 7.321 1.00 97.94 513 PRO A C 1
ATOM 4130 O O . PRO A 1 513 ? 0.715 13.266 7.159 1.00 97.94 513 PRO A O 1
ATOM 4133 N N . VAL A 1 514 ? -1.003 13.907 8.460 1.00 98.38 514 VAL A N 1
ATOM 4134 C CA . VAL A 1 514 ? -0.697 12.992 9.564 1.00 98.38 514 VAL A CA 1
ATOM 4135 C C . VAL A 1 514 ? -1.681 11.836 9.502 1.00 98.38 514 VAL A C 1
ATOM 4137 O O . VAL A 1 514 ? -2.890 12.040 9.394 1.00 98.38 514 VAL A O 1
ATOM 4140 N N . THR A 1 515 ? -1.162 10.616 9.566 1.00 98.06 515 THR A N 1
ATOM 4141 C CA . THR A 1 515 ? -1.933 9.377 9.429 1.00 98.06 515 THR A CA 1
ATOM 4142 C C . THR A 1 515 ? -1.755 8.494 10.650 1.00 98.06 515 THR A C 1
ATOM 4144 O O . THR A 1 515 ? -0.702 8.527 11.285 1.00 98.06 515 THR A O 1
ATOM 4147 N N . ALA A 1 516 ? -2.769 7.698 10.980 1.00 95.81 516 ALA A N 1
ATOM 4148 C CA . ALA A 1 516 ? -2.688 6.666 12.002 1.00 95.81 516 ALA A CA 1
ATOM 4149 C C . ALA A 1 516 ? -3.545 5.448 11.643 1.00 95.81 516 ALA A C 1
ATOM 4151 O O . ALA A 1 516 ? -4.605 5.583 11.036 1.00 95.81 516 ALA A O 1
ATOM 4152 N N . VAL A 1 517 ? -3.097 4.264 12.052 1.00 93.56 517 VAL A N 1
ATOM 4153 C CA . VAL A 1 517 ? -3.885 3.027 12.058 1.00 93.56 517 VAL A CA 1
ATOM 4154 C C . VAL A 1 517 ? -4.138 2.667 13.516 1.00 93.56 517 VAL A C 1
ATOM 4156 O O . VAL A 1 517 ? -3.195 2.512 14.298 1.00 93.56 517 VAL A O 1
ATOM 4159 N N . LEU A 1 518 ? -5.412 2.609 13.889 1.00 94.81 518 LEU A N 1
ATOM 4160 C CA . LEU A 1 518 ? -5.870 2.526 15.272 1.00 94.81 518 LEU A CA 1
ATOM 4161 C C . LEU A 1 518 ? -6.706 1.268 15.494 1.00 94.81 518 LEU A C 1
ATOM 4163 O O . LEU A 1 518 ? -7.438 0.846 14.609 1.00 94.81 518 LEU A O 1
ATOM 4167 N N . GLU A 1 519 ? -6.653 0.714 16.695 1.00 91.25 519 GLU A N 1
ATOM 4168 C CA . GLU A 1 519 ? -7.418 -0.464 17.112 1.00 91.25 519 GLU A CA 1
ATOM 4169 C C . GLU A 1 519 ? -8.115 -0.173 18.443 1.00 91.25 519 GLU A C 1
ATOM 4171 O O . GLU A 1 519 ? -7.504 0.422 19.327 1.00 91.25 519 GLU A O 1
ATOM 4176 N N . LEU A 1 520 ? -9.387 -0.541 18.594 1.00 88.25 520 LEU A N 1
ATOM 4177 C CA . LEU A 1 520 ? -10.091 -0.388 19.872 1.00 88.25 520 LEU A CA 1
ATOM 4178 C C . LEU A 1 520 ? -9.641 -1.470 20.866 1.00 88.25 520 LEU A C 1
ATOM 4180 O O . LEU A 1 520 ? -9.504 -2.629 20.480 1.00 88.25 520 LEU A O 1
ATOM 4184 N N . GLN A 1 521 ? -9.407 -1.080 22.123 1.00 78.12 521 GLN A N 1
ATOM 4185 C CA . GLN A 1 521 ? -8.974 -1.946 23.231 1.00 78.12 521 GLN A CA 1
ATOM 4186 C C . GLN A 1 521 ? -10.103 -2.307 24.188 1.00 78.12 521 GLN A C 1
ATOM 4188 O O . GLN A 1 521 ? -10.976 -1.439 24.434 1.00 78.12 521 GLN A O 1
#

Organism: NCBI:txid1930276

pLDDT: mean 92.15, std 12.31, range [29.27, 98.94]

Sequence (521 aa):
MCLAKQPVWQQVWAEEFNGPELDKSQWQIAETTKPHNNEQQAYRASHVRVEDGNLVLSATNDSFGGKPFSSGKVVSIQEWRFGRWEVRAKLPSTRGTWPAIWILPDSKKYRWPSQGEIDILENRGDWPHVVSHAFHYGTNPPYTHKFESSPYELAVKGKPVDFHQGYHTYAAEWDKEEIRFFVDGAPSWTVTDEKLDGFLSHQTAPMQVILNLAVGGDYVKEAQPDATSNWPQHMLVDYVRVFQRNSTSNEAASIKAVEDAHIESQTRAMTFNIRLNTEDDKENAWRHRSELVLDRIRHFSPDILGLQEVLPEQSSAIAETLTEYNSIGGGRDADGGGEASPILYRRSRYEVLASGMFWLSNTPEEPGSMTWGNHYPRICTWARLFDRNSRHRVLALNTHWDHESQPARLKGAKVIAERLNSIAKPDEPILLLGDFNVGPQNPARHALQQNQLREAFLQVHDPTDSVGTYHNFKGKPSSQKIDAILVSGNWKVLQANIDQHALDGRYPSDHFPVTAVLELQ

Secondary structure (DSSP, 8-state):
---PPPPEEEEEEEE---SSS--TTTEEE--BS--STTB-EEE-GGGEEEETTEEEEEEE---BTTBSEEE-EEEEEEEESSEEEEEEEE---STTEEEEEEEE--TTTS-TTTT-EEEEEE--TT-TT-EEEEEEEEETTTTEEEEEEEEE--EETTEE--TTSS-EEEEEEE-SSEEEEEETTEEEEEEEGGGGTTHHHHTPPPEEEEEEEEEBSTTTTT----TT--SSEEEEEEEEEEEEEE--TTHHHHHHHHHHHHHHHSEEEEEEE-----GGGGGGSHHHHHHHHHHHHHHH--SEEEEESB-HHHHHHHHHH-TTEEEE--BSSTTS-S-B--EEEETTTEEEEEEEEEESSS-TTSTT---SS-SS--EEEEEEEEETTT--EEEEEEEE--SS-HHHHHHHHHHHHHHHHHHPPTT--EEEEEE-SS-TTSHHHHTTGGGT-EESHHHHS-TT----SB-TTSS---S---EEEEE-TTEEEEEEEE----BTTB-SSSBPPEEEEEEE-

Nearest PDB structures (foldseek):
  3mpr-assembly1_B  TM=9.165E-01  e=6.115E-26  Bacteroides thetaiotaomicron
  3mpr-assembly2_C  TM=9.221E-01  e=4.928E-26  Bacteroides thetaiotaomicron
  3mpr-assembly2_D  TM=9.215E-01  e=2.625E-25  Bacteroides thetaiotaomicron
  4c1r-assembly4_D  TM=9.253E-01  e=3.829E-25  Bacteroides thetaiotaomicron VPI-5482
  3mpr-assembly1_A  TM=9.194E-01  e=9.078E-25  Bacteroides thetaiotaomicron

InterPro domains:
  IPR000757 Beta-glucanase-like, N-terminal domain [PF00722] (41-231)
  IPR000757 Beta-glucanase-like, N-terminal domain [PS51762] (7-248)
  IPR005135 Endonuclease/exonuclease/phosphatase [PF03372] (270-511)
  IPR013320 Concanavalin A-like lectin/glucanase domain superfamily [SSF49899] (6-247)
  IPR036691 Endonuclease/exonuclease/phosphatase superfamily [G3DSA:3.60.10.10] (265-521)
  IPR036691 Endonuclease/exonuclease/phosphatase superfamily [SSF56219] (268-516)
  IPR050546 Glycosyl Hydrolase Family 16 [PTHR10963] (6-246)

Solvent-accessible surface area (backbone atoms only — not comparable to full-atom values): 26548 Å² total; per-residue (Å²): 134,82,80,78,76,78,78,49,71,35,78,78,46,74,47,54,38,76,49,88,49,73,57,67,89,48,37,45,72,42,72,40,62,74,56,66,64,73,36,40,26,15,33,32,61,92,23,51,47,30,54,96,40,15,38,37,27,30,34,35,73,55,65,39,82,94,19,61,17,31,14,11,35,40,33,40,66,60,63,52,63,60,29,34,44,40,35,33,33,25,44,42,76,27,43,14,35,33,47,37,36,32,33,37,41,56,71,92,82,42,62,87,35,35,31,39,34,42,34,52,33,38,38,40,23,74,39,46,49,45,40,30,34,38,41,37,32,44,35,75,84,70,81,41,82,50,72,50,73,47,77,44,70,54,64,63,95,87,38,76,42,48,59,45,72,51,75,47,39,38,24,34,40,35,49,58,60,34,38,40,31,26,50,71,82,41,80,70,50,76,50,46,14,75,84,51,77,44,39,55,57,74,43,50,52,48,24,21,48,35,42,38,39,45,32,31,24,66,89,40,55,93,40,44,63,54,97,84,37,64,73,73,37,49,36,39,32,45,34,44,37,34,21,36,76,46,57,62,76,66,63,40,49,47,47,45,49,47,51,48,48,48,59,58,38,37,42,31,38,32,23,35,48,52,52,55,73,40,76,90,51,54,83,66,13,43,95,69,20,51,66,48,41,52,48,54,49,59,75,67,54,50,42,38,34,19,40,21,40,38,31,70,70,55,49,49,54,46,52,73,70,43,68,63,42,46,76,45,60,58,22,33,33,65,88,46,42,57,48,15,24,27,41,34,33,31,54,92,42,45,44,79,79,45,72,52,70,36,28,48,38,92,48,32,85,42,66,41,32,63,71,56,82,47,94,60,45,30,42,38,19,38,36,35,30,37,34,66,68,66,71,43,60,36,40,38,33,13,26,40,46,53,78,83,31,66,68,32,29,37,51,28,28,41,51,51,42,54,46,45,69,71,69,56,55,90,92,51,32,38,39,39,24,25,41,50,62,45,32,77,87,38,72,31,53,53,46,36,45,85,70,51,45,43,52,42,52,63,74,79,42,66,86,81,65,62,76,21,28,39,26,77,58,65,79,55,55,36,84,39,41,23,53,47,49,30,29,24,81,40,48,44,69,78,44,50,50,74,50,80,74,60,61,95,84,44,48,45,26,37,36,39,38,36,38,34,37,30,34,80,107